Protein 2A35 (pdb70)

InterPro domains:
  IPR014843 Protein Him1/Fmp52 [PF08732] (56-157)
  IPR036291 NAD(P)-binding domain superfamily [SSF51735] (5-198)

Nearest PDB structures (foldseek):
  2a35-assembly1_A  TM=1.005E+00  e=1.849E-43  Pseudomonas aeruginosa PAO1
  2a35-assembly1_B  TM=9.862E-01  e=6.733E-41  Pseudomonas aeruginosa PAO1
  2bka-assembly1_A-2  TM=8.055E-01  e=9.036E-18  Homo sapiens
  2fmu-assembly1_A  TM=8.361E-01  e=1.580E-16  Mus musculus
  3aw9-assembly1_A-2  TM=7.323E-01  e=3.720E-06  Pyrobaculum calidifontis JCM 11548

Radius of gyration: 22.67 Å; Cα contacts (8 Å, |Δi|>4): 893; chains: 2; bounding box: 38×44×65 Å

Structure (mmCIF, N/CA/C/O backbone):
data_2A35
#
_entry.id   2A35
#
_cell.length_a   98.762
_cell.length_b   98.762
_cell.length_c   71.409
_cell.angle_alpha   90.00
_cell.angle_beta   90.00
_cell.angle_gamma   120.00
#
_symmetry.space_group_name_H-M   'P 65'
#
loop_
_entity.id
_entity.type
_entity.pdbx_description
1 polymer 'hypothetical protein PA4017'
2 water water
#
loop_
_atom_site.group_PDB
_atom_site.id
_atom_site.type_symbol
_atom_site.label_atom_id
_atom_site.label_alt_id
_atom_site.label_comp_id
_atom_site.label_asym_id
_atom_site.label_entity_id
_atom_site.label_seq_id
_atom_site.pdbx_PDB_ins_code
_atom_site.Cartn_x
_atom_site.Cartn_y
_atom_site.Cartn_z
_atom_site.occupancy
_atom_site.B_iso_or_equiv
_atom_site.auth_seq_id
_atom_site.auth_comp_id
_atom_site.auth_asym_id
_atom_site.auth_atom_id
_atom_site.pdbx_PDB_model_num
ATOM 1 N N . THR A 1 4 ? 27.273 87.196 11.538 1.00 27.32 4 THR A N 1
ATOM 2 C CA . THR A 1 4 ? 25.855 86.998 11.956 1.00 26.52 4 THR A CA 1
ATOM 3 C C . THR A 1 4 ? 24.867 87.547 10.905 1.00 24.31 4 THR A C 1
ATOM 4 O O . THR A 1 4 ? 25.063 88.640 10.352 1.00 24.81 4 THR A O 1
ATOM 8 N N . PRO A 1 5 ? 23.810 86.772 10.616 1.00 21.65 5 PRO A N 1
ATOM 9 C CA . PRO A 1 5 ? 22.655 87.269 9.875 1.00 19.68 5 PRO A CA 1
ATOM 10 C C . PRO A 1 5 ? 22.046 88.493 10.560 1.00 18.37 5 PRO A C 1
ATOM 11 O O . PRO A 1 5 ? 22.041 88.579 11.787 1.00 18.72 5 PRO A O 1
ATOM 15 N N . LYS A 1 6 ? 21.527 89.422 9.771 1.00 16.47 6 LYS A N 1
ATOM 16 C CA . LYS A 1 6 ? 20.879 90.618 10.323 1.00 15.29 6 LYS A CA 1
ATOM 17 C C . LYS A 1 6 ? 19.400 90.638 9.993 1.00 15.12 6 LYS A C 1
ATOM 18 O O . LYS A 1 6 ? 18.555 90.714 10.888 1.00 15.22 6 LYS A O 1
ATOM 24 N N . ARG A 1 7 ? 19.090 90.573 8.698 1.00 14.17 7 ARG A N 1
ATOM 25 C CA . ARG A 1 7 ? 17.715 90.536 8.246 1.00 14.10 7 ARG A CA 1
ATOM 26 C C . ARG A 1 7 ? 17.459 89.188 7.588 1.00 14.36 7 ARG A C 1
ATOM 27 O O . ARG A 1 7 ? 18.097 88.823 6.596 1.00 14.93 7 ARG A O 1
ATOM 35 N N . VAL A 1 8 ? 16.533 88.448 8.173 1.00 13.33 8 VAL A N 1
ATOM 36 C CA . VAL A 1 8 ? 16.304 87.057 7.824 1.00 13.41 8 VAL A CA 1
ATOM 37 C C . VAL A 1 8 ? 14.930 86.844 7.212 1.00 13.30 8 VAL A C 1
ATOM 38 O O . VAL A 1 8 ? 13.947 87.368 7.711 1.00 14.09 8 VAL A O 1
ATOM 42 N N . LEU A 1 9 ? 14.883 86.058 6.133 1.00 12.66 9 LEU A N 1
ATOM 43 C CA . LEU A 1 9 ? 13.634 85.495 5.619 1.00 13.16 9 LEU A CA 1
ATOM 44 C C . LEU A 1 9 ? 13.523 84.032 6.026 1.00 13.36 9 LEU A C 1
ATOM 45 O O . LEU A 1 9 ? 14.477 83.268 5.816 1.00 13.75 9 LEU A O 1
ATOM 50 N N . LEU A 1 10 ? 12.386 83.650 6.605 1.00 13.39 10 LEU A N 1
ATOM 51 C CA . LEU A 1 10 ? 12.165 82.278 7.032 1.00 12.87 10 LEU A CA 1
ATOM 52 C C . LEU A 1 10 ? 10.914 81.738 6.375 1.00 13.56 10 LEU A C 1
ATOM 53 O O . LEU A 1 10 ? 9.825 82.308 6.555 1.00 13.82 10 LEU A O 1
ATOM 58 N N . ALA A 1 11 ? 11.076 80.660 5.599 1.00 13.16 11 ALA A N 1
ATOM 59 C CA . ALA A 1 11 ? 9.938 79.935 5.024 1.00 13.07 11 ALA A CA 1
ATOM 60 C C . ALA A 1 11 ? 9.748 78.650 5.799 1.00 13.57 11 ALA A C 1
ATOM 61 O O . ALA A 1 11 ? 10.731 77.944 6.049 1.00 13.57 11 ALA A O 1
ATOM 63 N N . GLY A 1 12 ? 8.503 78.328 6.149 1.00 14.17 12 GLY A N 1
ATOM 64 C CA . GLY A 1 12 ? 8.203 77.128 6.938 1.00 14.52 12 GLY A CA 1
ATOM 65 C C . GLY A 1 12 ? 8.188 77.339 8.437 1.00 14.77 12 GLY A C 1
ATOM 66 O O . GLY A 1 12 ? 8.373 76.382 9.194 1.00 14.13 12 GLY A O 1
ATOM 67 N N . ALA A 1 13 ? 7.934 78.572 8.879 1.00 14.84 13 ALA A N 1
ATOM 68 C CA . ALA A 1 13 ? 7.960 78.881 10.310 1.00 15.41 13 ALA A CA 1
ATOM 69 C C . ALA A 1 13 ? 6.976 78.079 11.142 1.00 16.35 13 ALA A C 1
ATOM 70 O O . ALA A 1 13 ? 7.182 77.946 12.346 1.00 17.60 13 ALA A O 1
ATOM 72 N N . THR A 1 14 ? 5.904 77.564 10.530 1.00 16.83 14 THR A N 1
ATOM 73 C CA . THR A 1 14 ? 4.891 76.839 11.319 1.00 17.59 14 THR A CA 1
ATOM 74 C C . THR A 1 14 ? 5.156 75.347 11.432 1.00 16.74 14 THR A C 1
ATOM 75 O O . THR A 1 14 ? 4.447 74.652 12.163 1.00 17.95 14 THR A O 1
ATOM 79 N N . GLY A 1 15 ? 6.166 74.846 10.718 1.00 15.53 15 GLY A N 1
ATOM 80 C CA . GLY A 1 15 ? 6.621 73.459 10.923 1.00 14.95 15 GLY A CA 1
ATOM 81 C C . GLY A 1 15 ? 7.427 73.413 12.212 1.00 14.63 15 GLY A C 1
ATOM 82 O O . GLY A 1 15 ? 7.855 74.454 12.724 1.00 14.99 15 GLY A O 1
ATOM 83 N N . LEU A 1 16 ? 7.653 72.220 12.750 1.00 14.17 16 LEU A N 1
ATOM 84 C CA . LEU A 1 16 ? 8.313 72.121 14.046 1.00 14.27 16 LEU A CA 1
ATOM 85 C C . LEU A 1 16 ? 9.739 72.682 14.028 1.00 13.82 16 LEU A C 1
ATOM 86 O O . LEU A 1 16 ? 10.111 73.460 14.911 1.00 13.99 16 LEU A O 1
ATOM 91 N N . THR A 1 17 ? 10.527 72.312 13.021 1.00 13.12 17 THR A N 1
ATOM 92 C CA . THR A 1 17 ? 11.875 72.887 12.882 1.00 12.34 17 THR A CA 1
ATOM 93 C C . THR A 1 17 ? 11.803 74.407 12.752 1.00 13.00 17 THR A C 1
ATOM 94 O O . THR A 1 17 ? 12.594 75.135 13.380 1.00 13.22 17 THR A O 1
ATOM 98 N N . GLY A 1 18 ? 10.873 74.879 11.914 1.00 12.90 18 GLY A N 1
ATOM 99 C CA . GLY A 1 18 ? 10.661 76.314 11.728 1.00 12.99 18 GLY A CA 1
ATOM 100 C C . GLY A 1 18 ? 10.334 77.056 13.008 1.00 13.24 18 GLY A C 1
ATOM 101 O O . GLY A 1 18 ? 10.803 78.179 13.199 1.00 13.64 18 GLY A O 1
ATOM 102 N N . GLU A 1 19 ? 9.505 76.448 13.859 1.00 13.16 19 GLU A N 1
ATOM 103 C CA . GLU A 1 19 ? 9.102 77.081 15.116 1.00 14.09 19 GLU A CA 1
ATOM 104 C C . GLU A 1 19 ? 10.308 77.204 16.042 1.00 13.39 19 GLU A C 1
ATOM 105 O O . GLU A 1 19 ? 10.553 78.266 16.615 1.00 14.25 19 GLU A O 1
ATOM 111 N N . HIS A 1 20 ? 11.086 76.130 16.179 1.00 13.19 20 HIS A N 1
ATOM 112 C CA . HIS A 1 20 ? 12.312 76.212 16.976 1.00 12.57 20 HIS A CA 1
ATOM 113 C C . HIS A 1 20 ? 13.271 77.259 16.412 1.00 13.11 20 HIS A C 1
ATOM 114 O O . HIS A 1 20 ? 13.859 78.031 17.159 1.00 13.53 20 HIS A O 1
ATOM 121 N N . LEU A 1 21 ? 13.440 77.270 15.089 1.00 12.32 21 LEU A N 1
ATOM 122 C CA . LEU A 1 21 ? 14.382 78.195 14.467 1.00 12.91 21 LEU A CA 1
ATOM 123 C C . LEU A 1 21 ? 13.925 79.638 14.675 1.00 13.28 21 LEU A C 1
ATOM 124 O O . LEU A 1 21 ? 14.732 80.508 15.016 1.00 13.50 21 LEU A O 1
ATOM 129 N N . LEU A 1 22 ? 12.633 79.902 14.470 1.00 13.43 22 LEU A N 1
ATOM 130 C CA . LEU A 1 22 ? 12.131 81.267 14.647 1.00 14.05 22 LEU A CA 1
ATOM 131 C C . LEU A 1 22 ? 12.345 81.762 16.080 1.00 14.15 22 LEU A C 1
ATOM 132 O O . LEU A 1 22 ? 12.780 82.909 16.301 1.00 14.93 22 LEU A O 1
ATOM 137 N N . ASP A 1 23 ? 12.058 80.906 17.055 1.00 14.68 23 ASP A N 1
ATOM 138 C CA . ASP A 1 23 ? 12.231 81.313 18.452 1.00 15.68 23 ASP A CA 1
ATOM 139 C C . ASP A 1 23 ? 13.713 81.605 18.758 1.00 16.30 23 ASP A C 1
ATOM 140 O O . ASP A 1 23 ? 14.033 82.562 19.491 1.00 16.75 23 ASP A O 1
ATOM 145 N N . ARG A 1 24 ? 14.612 80.811 18.174 1.00 16.20 24 ARG A N 1
ATOM 146 C CA . ARG A 1 24 ? 16.057 81.057 18.286 1.00 17.26 24 ARG A CA 1
ATOM 147 C C . ARG A 1 24 ? 16.465 82.383 17.626 1.00 17.09 24 ARG A C 1
ATOM 148 O O . ARG A 1 24 ? 17.144 83.194 18.246 1.00 17.25 24 ARG A O 1
ATOM 156 N N . ILE A 1 25 ? 16.056 82.578 16.377 1.00 16.09 25 ILE A N 1
ATOM 157 C CA . ILE A 1 25 ? 16.340 83.814 15.630 1.00 16.91 25 ILE A CA 1
ATOM 158 C C . ILE A 1 25 ? 15.937 85.028 16.474 1.00 16.69 25 ILE A C 1
ATOM 159 O O . ILE A 1 25 ? 16.743 85.960 16.657 1.00 16.57 25 ILE A O 1
ATOM 164 N N . LEU A 1 26 ? 14.717 85.013 17.011 1.00 16.98 26 LEU A N 1
ATOM 165 C CA . LEU A 1 26 ? 14.204 86.162 17.776 1.00 16.98 26 LEU A CA 1
ATOM 166 C C . LEU A 1 26 ? 14.943 86.410 19.088 1.00 17.34 26 LEU A C 1
ATOM 167 O O . LEU A 1 26 ? 14.873 87.502 19.642 1.00 18.28 26 LEU A O 1
ATOM 172 N N . SER A 1 27 ? 15.657 85.403 19.576 1.00 17.00 27 SER A N 1
ATOM 173 C CA . SER A 1 27 ? 16.407 85.543 20.825 1.00 17.35 27 SER A CA 1
ATOM 174 C C . SER A 1 27 ? 17.796 86.155 20.614 1.00 16.86 27 SER A C 1
ATOM 175 O O . SER A 1 27 ? 18.455 86.553 21.576 1.00 17.43 27 SER A O 1
ATOM 178 N N . GLU A 1 28 ? 18.252 86.214 19.365 1.00 15.95 28 GLU A N 1
ATOM 179 C CA . GLU A 1 28 ? 19.607 86.676 19.082 1.00 15.93 28 GLU A CA 1
ATOM 180 C C . GLU A 1 28 ? 19.715 88.192 19.177 1.00 16.45 28 GLU A C 1
ATOM 181 O O . GLU A 1 28 ? 19.004 88.886 18.469 1.00 15.94 28 GLU A O 1
ATOM 187 N N . PRO A 1 29 ? 20.570 88.701 20.086 1.00 16.82 29 PRO A N 1
ATOM 188 C CA . PRO A 1 29 ? 20.607 90.166 20.249 1.00 16.82 29 PRO A CA 1
ATOM 189 C C . PRO A 1 29 ? 20.995 90.960 19.001 1.00 17.29 29 PRO A C 1
ATOM 190 O O . PRO A 1 29 ? 20.592 92.116 18.892 1.00 17.19 29 PRO A O 1
ATOM 194 N N . THR A 1 30 ? 21.738 90.353 18.081 1.00 16.38 30 THR A N 1
ATOM 195 C CA . THR A 1 30 ? 22.187 91.050 16.854 1.00 17.02 30 THR A CA 1
ATOM 196 C C . THR A 1 30 ? 21.180 90.970 15.706 1.00 15.95 30 THR A C 1
ATOM 197 O O . THR A 1 30 ? 21.393 91.587 14.652 1.00 15.37 30 THR A O 1
ATOM 201 N N . LEU A 1 31 ? 20.101 90.204 15.878 1.00 15.76 31 LEU A N 1
ATOM 202 C CA . LEU A 1 31 ? 19.094 90.086 14.816 1.00 16.05 31 LEU A CA 1
ATOM 203 C C . LEU A 1 31 ? 18.409 91.438 14.600 1.00 15.28 31 LEU A C 1
ATOM 204 O O . LEU A 1 31 ? 17.947 92.064 15.546 1.00 15.28 31 LEU A O 1
ATOM 209 N N . ALA A 1 32 ? 18.351 91.876 13.348 1.00 14.23 32 ALA A N 1
ATOM 210 C CA . ALA A 1 32 ? 17.724 93.161 13.014 1.00 14.17 32 ALA A CA 1
ATOM 211 C C . ALA A 1 32 ? 16.246 93.015 12.672 1.00 14.16 32 ALA A C 1
ATOM 212 O O . ALA A 1 32 ? 15.433 93.860 13.043 1.00 14.92 32 ALA A O 1
ATOM 214 N N . LYS A 1 33 ? 15.903 91.981 11.908 1.00 14.01 33 LYS A N 1
ATOM 215 C CA . LYS A 1 33 ? 14.534 91.783 11.428 1.00 14.62 33 LYS A CA 1
ATOM 216 C C . LYS A 1 33 ? 14.386 90.353 10.930 1.00 14.08 33 LYS A C 1
ATOM 217 O O . LYS A 1 33 ? 15.336 89.784 10.391 1.00 14.21 33 LYS A O 1
ATOM 223 N N . VAL A 1 34 ? 13.216 89.764 11.149 1.00 14.37 34 VAL A N 1
ATOM 224 C CA . VAL A 1 34 ? 12.857 88.483 10.512 1.00 14.40 34 VAL A CA 1
ATOM 225 C C . VAL A 1 34 ? 11.510 88.633 9.823 1.00 15.16 34 VAL A C 1
ATOM 226 O O . VAL A 1 34 ? 10.559 89.161 10.408 1.00 16.29 34 VAL A O 1
ATOM 230 N N . ILE A 1 35 ? 11.453 88.203 8.567 1.00 14.88 35 ILE A N 1
ATOM 231 C CA . ILE A 1 35 ? 10.205 88.147 7.836 1.00 15.97 35 ILE A CA 1
ATOM 232 C C . ILE A 1 35 ? 9.813 86.685 7.755 1.00 16.11 35 ILE A C 1
ATOM 233 O O . ILE A 1 35 ? 10.600 85.857 7.261 1.00 15.91 35 ILE A O 1
ATOM 238 N N . ALA A 1 36 ? 8.632 86.353 8.265 1.00 16.16 36 ALA A N 1
ATOM 239 C CA . ALA A 1 36 ? 8.192 84.963 8.297 1.00 16.53 36 ALA A CA 1
ATOM 240 C C . ALA A 1 36 ? 6.774 84.863 7.743 1.00 17.57 36 ALA A C 1
ATOM 241 O O . ALA A 1 36 ? 5.806 84.881 8.508 1.00 18.28 36 ALA A O 1
ATOM 243 N N . PRO A 1 37 ? 6.659 84.759 6.415 1.00 18.34 37 PRO A N 1
ATOM 244 C CA . PRO A 1 37 ? 5.344 84.564 5.806 1.00 19.66 37 PRO A CA 1
ATOM 245 C C . PRO A 1 37 ? 4.856 83.164 6.148 1.00 21.22 37 PRO A C 1
ATOM 246 O O . PRO A 1 37 ? 5.622 82.206 5.996 1.00 22.15 37 PRO A O 1
ATOM 250 N N . ALA A 1 38 ? 3.615 83.048 6.621 1.00 22.72 38 ALA A N 1
ATOM 251 C CA . ALA A 1 38 ? 3.103 81.766 7.128 1.00 24.61 38 ALA A CA 1
ATOM 252 C C . ALA A 1 38 ? 1.585 81.653 6.971 1.00 26.25 38 ALA A C 1
ATOM 253 O O . ALA A 1 38 ? 0.919 82.653 6.732 1.00 26.51 38 ALA A O 1
ATOM 255 N N . ARG A 1 39 ? 1.044 80.438 7.116 1.00 28.05 39 ARG A N 1
ATOM 256 C CA . ARG A 1 39 ? -0.412 80.229 7.014 1.00 29.52 39 ARG A CA 1
ATOM 257 C C . ARG A 1 39 ? -1.163 80.561 8.304 1.00 30.18 39 ARG A C 1
ATOM 258 O O . ARG A 1 39 ? -2.402 80.559 8.333 1.00 30.91 39 ARG A O 1
ATOM 266 N N . LYS A 1 40 ? -0.411 80.838 9.365 1.00 30.58 40 LYS A N 1
ATOM 267 C CA . LYS A 1 40 ? -0.988 81.161 10.659 1.00 30.87 40 LYS A CA 1
ATOM 268 C C . LYS A 1 40 ? -0.279 82.347 11.284 1.00 30.61 40 LYS A C 1
ATOM 269 O O . LYS A 1 40 ? 0.891 82.589 10.990 1.00 30.80 40 LYS A O 1
ATOM 275 N N . ALA A 1 41 ? -0.994 83.076 12.140 1.00 30.26 41 ALA A N 1
ATOM 276 C CA . ALA A 1 41 ? -0.396 84.133 12.949 1.00 29.90 41 ALA A CA 1
ATOM 277 C C . ALA A 1 41 ? 0.608 83.540 13.922 1.00 29.78 41 ALA A C 1
ATOM 278 O O . ALA A 1 41 ? 0.337 82.533 14.582 1.00 29.90 41 ALA A O 1
ATOM 280 N N . LEU A 1 42 ? 1.779 84.162 13.966 1.00 28.84 42 LEU A N 1
ATOM 281 C CA . LEU A 1 42 ? 2.781 83.890 14.971 1.00 28.44 42 LEU A CA 1
ATOM 282 C C . LEU A 1 42 ? 2.660 84.992 16.021 1.00 27.91 42 LEU A C 1
ATOM 283 O O . LEU A 1 42 ? 2.118 86.063 15.731 1.00 28.14 42 LEU A O 1
ATOM 288 N N . ALA A 1 43 ? 3.146 84.728 17.231 1.00 27.84 43 ALA A N 1
ATOM 289 C CA . ALA A 1 43 ? 3.158 85.729 18.293 1.00 27.62 43 ALA A CA 1
ATOM 290 C C . ALA A 1 43 ? 3.908 86.970 17.824 1.00 27.35 43 ALA A C 1
ATOM 291 O O . ALA A 1 43 ? 4.898 86.875 17.090 1.00 27.42 43 ALA A O 1
ATOM 293 N N . GLU A 1 44 ? 3.422 88.131 18.237 1.00 26.91 44 GLU A N 1
ATOM 294 C CA . GLU A 1 44 ? 4.000 89.401 17.808 1.00 26.15 44 GLU A CA 1
ATOM 295 C C . GLU A 1 44 ? 5.356 89.649 18.463 1.00 24.42 44 GLU A C 1
ATOM 296 O O . GLU A 1 44 ? 5.602 89.240 19.594 1.00 24.42 44 GLU A O 1
ATOM 302 N N . HIS A 1 45 ? 6.238 90.317 17.728 1.00 21.70 45 HIS A N 1
ATOM 303 C CA . HIS A 1 45 ? 7.543 90.701 18.238 1.00 20.29 45 HIS A CA 1
ATOM 304 C C . HIS A 1 45 ? 7.933 91.918 17.418 1.00 18.83 45 HIS A C 1
ATOM 305 O O . HIS A 1 45 ? 7.687 91.929 16.210 1.00 18.07 45 HIS A O 1
ATOM 312 N N . PRO A 1 46 ? 8.526 92.947 18.063 1.00 18.64 46 PRO A N 1
ATOM 313 C CA . PRO A 1 46 ? 8.883 94.159 17.322 1.00 18.23 46 PRO A CA 1
ATOM 314 C C . PRO A 1 46 ? 9.769 93.925 16.092 1.00 18.23 46 PRO A C 1
ATOM 315 O O . PRO A 1 46 ? 9.717 94.718 15.141 1.00 17.69 46 PRO A O 1
ATOM 319 N N . ARG A 1 47 ? 10.560 92.848 16.104 1.00 17.89 47 ARG A N 1
ATOM 320 C CA . ARG A 1 47 ? 11.483 92.581 14.989 1.00 19.61 47 ARG A CA 1
ATOM 321 C C . ARG A 1 47 ? 10.913 91.591 13.977 1.00 18.40 47 ARG A C 1
ATOM 322 O O . ARG A 1 47 ? 11.574 91.256 12.992 1.00 18.84 47 ARG A O 1
ATOM 330 N N . LEU A 1 48 ? 9.674 91.153 14.194 1.00 17.28 48 LEU A N 1
ATOM 331 C CA . LEU A 1 48 ? 9.035 90.156 13.340 1.00 17.37 48 LEU A CA 1
ATOM 332 C C . LEU A 1 48 ? 7.981 90.745 12.416 1.00 17.08 48 LEU A C 1
ATOM 333 O O . LEU A 1 48 ? 7.040 91.415 12.872 1.00 17.33 48 LEU A O 1
ATOM 338 N N . ASP A 1 49 ? 8.151 90.503 11.117 1.00 16.84 49 ASP A N 1
ATOM 339 C CA . ASP A 1 49 ? 7.140 90.813 10.107 1.00 17.80 49 ASP A CA 1
ATOM 340 C C . ASP A 1 49 ? 6.538 89.483 9.671 1.00 18.30 49 ASP A C 1
ATOM 341 O O . ASP A 1 49 ? 7.226 88.632 9.097 1.00 17.36 49 ASP A O 1
ATOM 346 N N . ASN A 1 50 ? 5.253 89.299 9.958 1.00 19.11 50 ASN A N 1
ATOM 347 C CA . ASN A 1 50 ? 4.595 88.008 9.783 1.00 19.60 50 ASN A CA 1
ATOM 348 C C . ASN A 1 50 ? 3.293 88.117 8.987 1.00 20.37 50 ASN A C 1
ATOM 349 O O . ASN A 1 50 ? 2.195 88.039 9.554 1.00 21.22 50 ASN A O 1
ATOM 354 N N . PRO A 1 51 ? 3.416 88.284 7.665 1.00 20.83 51 PRO A N 1
ATOM 355 C CA . PRO A 1 51 ? 2.211 88.266 6.834 1.00 21.51 51 PRO A CA 1
ATOM 356 C C . PRO A 1 51 ? 1.583 86.872 6.849 1.00 22.30 51 PRO A C 1
ATOM 357 O O . PRO A 1 51 ? 2.301 85.870 6.811 1.00 22.07 51 PRO A O 1
ATOM 361 N N . VAL A 1 52 ? 0.253 86.814 6.924 1.00 23.05 52 VAL A N 1
ATOM 362 C CA . VAL A 1 52 ? -0.456 85.541 7.053 1.00 24.05 52 VAL A CA 1
ATOM 363 C C . VAL A 1 52 ? -1.287 85.237 5.811 1.00 25.02 52 VAL A C 1
ATOM 364 O O . VAL A 1 52 ? -2.148 86.028 5.418 1.00 24.71 52 VAL A O 1
ATOM 368 N N . GLY A 1 53 ? -1.015 84.080 5.216 1.00 25.63 53 GLY A N 1
ATOM 369 C CA . GLY A 1 53 ? -1.695 83.615 4.008 1.00 27.01 53 GLY A CA 1
ATOM 370 C C . GLY A 1 53 ? -0.828 82.615 3.262 1.00 27.92 53 GLY A C 1
ATOM 371 O O . GLY A 1 53 ? 0.237 82.230 3.751 1.00 28.10 53 GLY A O 1
ATOM 372 N N . PRO A 1 54 ? -1.276 82.170 2.075 1.00 28.39 54 PRO A N 1
ATOM 373 C CA . PRO A 1 54 ? -0.500 81.214 1.282 1.00 28.36 54 PRO A CA 1
ATOM 374 C C . PRO A 1 54 ? 0.825 81.803 0.808 1.00 28.11 54 PRO A C 1
ATOM 375 O O . PRO A 1 54 ? 0.857 82.913 0.273 1.00 28.44 54 PRO A O 1
ATOM 379 N N . LEU A 1 55 ? 1.906 81.048 1.008 1.00 27.24 55 LEU A N 1
ATOM 380 C CA . LEU A 1 55 ? 3.267 81.499 0.721 1.00 26.41 55 LEU A CA 1
ATOM 381 C C . LEU A 1 55 ? 3.493 82.003 -0.710 1.00 26.41 55 LEU A C 1
ATOM 382 O O . LEU A 1 55 ? 4.097 83.058 -0.902 1.00 26.10 55 LEU A O 1
ATOM 387 N N . ALA A 1 56 ? 3.021 81.253 -1.706 1.00 26.73 56 ALA A N 1
ATOM 388 C CA . ALA A 1 56 ? 3.227 81.623 -3.109 1.00 26.86 56 ALA A CA 1
ATOM 389 C C . ALA A 1 56 ? 2.691 83.023 -3.437 1.00 26.85 56 ALA A C 1
ATOM 390 O O . ALA A 1 56 ? 3.339 83.777 -4.156 1.00 27.63 56 ALA A O 1
ATOM 392 N N . GLU A 1 57 ? 1.523 83.352 -2.891 1.00 26.84 57 GLU A N 1
ATOM 393 C CA . GLU A 1 57 ? 0.890 84.662 -3.098 1.00 27.14 57 GLU A CA 1
ATOM 394 C C . GLU A 1 57 ? 1.508 85.761 -2.223 1.00 26.29 57 GLU A C 1
ATOM 395 O O . GLU A 1 57 ? 1.481 86.944 -2.585 1.00 26.53 57 GLU A O 1
ATOM 401 N N . LEU A 1 58 ? 2.060 85.374 -1.074 1.00 25.01 58 LEU A N 1
ATOM 402 C CA . LEU A 1 58 ? 2.716 86.332 -0.181 1.00 23.96 58 LEU A CA 1
ATOM 403 C C . LEU A 1 58 ? 4.078 86.796 -0.695 1.00 23.10 58 LEU A C 1
ATOM 404 O O . LEU A 1 58 ? 4.459 87.951 -0.469 1.00 22.32 58 LEU A O 1
ATOM 409 N N . LEU A 1 59 ? 4.823 85.919 -1.372 1.00 22.36 59 LEU A N 1
ATOM 410 C CA . LEU A 1 59 ? 6.221 86.229 -1.725 1.00 21.94 59 LEU A CA 1
ATOM 411 C C . LEU A 1 59 ? 6.396 87.552 -2.488 1.00 22.67 59 LEU A C 1
ATOM 412 O O . LEU A 1 59 ? 7.274 88.340 -2.133 1.00 21.98 59 LEU A O 1
ATOM 417 N N . PRO A 1 60 ? 5.566 87.796 -3.531 1.00 22.84 60 PRO A N 1
ATOM 418 C CA . PRO A 1 60 ? 5.618 89.084 -4.220 1.00 23.40 60 PRO A CA 1
ATOM 419 C C . PRO A 1 60 ? 5.303 90.289 -3.335 1.00 23.12 60 PRO A C 1
ATOM 420 O O . PRO A 1 60 ? 5.799 91.368 -3.603 1.00 23.38 60 PRO A O 1
ATOM 424 N N . GLN A 1 61 ? 4.478 90.106 -2.304 1.00 23.65 61 GLN A N 1
ATOM 425 C CA . GLN A 1 61 ? 4.067 91.212 -1.425 1.00 23.87 61 GLN A CA 1
ATOM 426 C C . GLN A 1 61 ? 5.134 91.637 -0.410 1.00 23.39 61 GLN A C 1
ATOM 427 O O . GLN A 1 61 ? 4.959 92.651 0.277 1.00 24.31 61 GLN A O 1
ATOM 433 N N . LEU A 1 62 ? 6.220 90.871 -0.291 1.00 22.02 62 LEU A N 1
ATOM 434 C CA . LEU A 1 62 ? 7.203 91.156 0.750 1.00 20.83 62 LEU A CA 1
ATOM 435 C C . LEU A 1 62 ? 8.041 92.406 0.506 1.00 20.40 62 LEU A C 1
ATOM 436 O O . LEU A 1 62 ? 8.798 92.496 -0.461 1.00 20.59 62 LEU A O 1
ATOM 441 N N . ASP A 1 63 ? 7.919 93.365 1.418 1.00 19.75 63 ASP A N 1
ATOM 442 C CA . ASP A 1 63 ? 8.779 94.534 1.389 1.00 18.91 63 ASP A CA 1
ATOM 443 C C . ASP A 1 63 ? 9.972 94.265 2.300 1.00 18.53 63 ASP A C 1
ATOM 444 O O . ASP A 1 63 ? 9.995 93.270 3.028 1.00 19.63 63 ASP A O 1
ATOM 449 N N . GLY A 1 64 ? 10.972 95.132 2.239 1.00 17.29 64 GLY A N 1
ATOM 450 C CA . GLY A 1 64 ? 12.147 94.990 3.069 1.00 16.83 64 GLY A CA 1
ATOM 451 C C . GLY A 1 64 ? 13.326 94.341 2.380 1.00 15.89 64 GLY A C 1
ATOM 452 O O . GLY A 1 64 ? 13.224 93.825 1.253 1.00 15.65 64 GLY A O 1
ATOM 453 N N . SER A 1 65 ? 14.446 94.372 3.096 1.00 15.09 65 SER A N 1
ATOM 454 C CA . SER A 1 65 ? 15.708 93.805 2.661 1.00 14.87 65 SER A CA 1
ATOM 455 C C . SER A 1 65 ? 15.980 92.547 3.465 1.00 15.47 65 SER A C 1
ATOM 456 O O . SER A 1 65 ? 15.529 92.422 4.605 1.00 15.97 65 SER A O 1
ATOM 459 N N . ILE A 1 66 ? 16.747 91.632 2.880 1.00 15.28 66 ILE A N 1
ATOM 460 C CA . ILE A 1 66 ? 17.140 90.360 3.497 1.00 15.95 66 ILE A CA 1
ATOM 461 C C . ILE A 1 66 ? 18.610 90.131 3.196 1.00 15.23 66 ILE A C 1
ATOM 462 O O . ILE A 1 66 ? 19.043 90.398 2.069 1.00 15.90 66 ILE A O 1
ATOM 467 N N . ASP A 1 67 ? 19.374 89.618 4.162 1.00 14.66 67 ASP A N 1
ATOM 468 C CA . ASP A 1 67 ? 20.713 89.108 3.848 1.00 14.45 67 ASP A CA 1
ATOM 469 C C . ASP A 1 67 ? 20.757 87.586 3.876 1.00 14.41 67 ASP A C 1
ATOM 470 O O . ASP A 1 67 ? 21.568 86.986 3.170 1.00 14.12 67 ASP A O 1
ATOM 475 N N . THR A 1 68 ? 19.906 86.973 4.700 1.00 13.84 68 THR A N 1
ATOM 476 C CA . THR A 1 68 ? 19.990 85.535 4.935 1.00 13.51 68 THR A CA 1
ATOM 477 C C . THR A 1 68 ? 18.598 84.932 4.860 1.00 13.81 68 THR A C 1
ATOM 478 O O . THR A 1 68 ? 17.675 85.475 5.449 1.00 14.81 68 THR A O 1
ATOM 482 N N . ALA A 1 69 ? 18.447 83.803 4.162 1.00 12.51 69 ALA A N 1
ATOM 483 C CA . ALA A 1 69 ? 17.147 83.138 4.060 1.00 12.44 69 ALA A CA 1
ATOM 484 C C . ALA A 1 69 ? 17.257 81.691 4.478 1.00 12.75 69 ALA A C 1
ATOM 485 O O . ALA A 1 69 ? 18.285 81.056 4.226 1.00 12.42 69 ALA A O 1
ATOM 487 N N . PHE A 1 70 ? 16.188 81.179 5.100 1.00 12.38 70 PHE A N 1
ATOM 488 C CA . PHE A 1 70 ? 16.101 79.773 5.528 1.00 12.07 70 PHE A CA 1
ATOM 489 C C . PHE A 1 70 ? 14.855 79.174 4.950 1.00 12.59 70 PHE A C 1
ATOM 490 O O . PHE A 1 70 ? 13.789 79.811 5.007 1.00 12.91 70 PHE A O 1
ATOM 498 N N . CYS A 1 71 ? 14.967 77.958 4.421 1.00 13.14 71 CYS A N 1
ATOM 4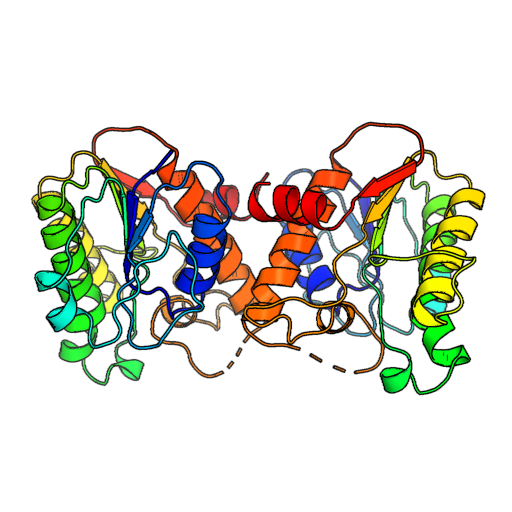99 C CA . CYS A 1 71 ? 13.793 77.217 3.949 1.00 13.06 71 CYS A CA 1
ATOM 500 C C . CYS A 1 71 ? 13.662 75.907 4.693 1.00 13.61 71 CYS A C 1
ATOM 501 O O . CYS A 1 71 ? 14.508 75.010 4.529 1.00 13.67 71 CYS A O 1
ATOM 504 N N . CYS A 1 72 ? 12.593 75.799 5.480 1.00 13.51 72 CYS A N 1
ATOM 505 C CA . CYS A 1 72 ? 12.307 74.608 6.304 1.00 14.47 72 CYS A CA 1
ATOM 506 C C . CYS A 1 72 ? 11.054 73.868 5.820 1.00 15.03 72 CYS A C 1
ATOM 507 O O . CYS A 1 72 ? 10.351 73.248 6.613 1.00 17.21 72 CYS A O 1
ATOM 510 N N . LEU A 1 73 ? 10.772 73.948 4.524 1.00 15.29 73 LEU A N 1
ATOM 511 C CA . LEU A 1 73 ? 9.621 73.282 3.905 1.00 15.39 73 LEU A CA 1
ATOM 512 C C . LEU A 1 73 ? 9.940 71.843 3.537 1.00 15.79 73 LEU A C 1
ATOM 513 O O . LEU A 1 73 ? 11.075 71.517 3.195 1.00 18.00 73 LEU A O 1
ATOM 518 N N . GLY A 1 74 ? 8.935 70.975 3.582 1.00 15.70 74 GLY A N 1
ATOM 519 C CA . GLY A 1 74 ? 9.096 69.617 3.099 1.00 15.80 74 GLY A CA 1
ATOM 520 C C . GLY A 1 74 ? 7.853 68.834 3.442 1.00 16.04 74 GLY A C 1
ATOM 521 O O . GLY A 1 74 ? 7.362 68.904 4.562 1.00 16.91 74 GLY A O 1
ATOM 522 N N . THR A 1 75 ? 7.358 68.061 2.484 1.00 15.90 75 THR A N 1
ATOM 523 C CA . THR A 1 75 ? 6.188 67.208 2.704 1.00 16.65 75 THR A CA 1
ATOM 524 C C . THR A 1 75 ? 6.487 65.785 2.207 1.00 16.95 7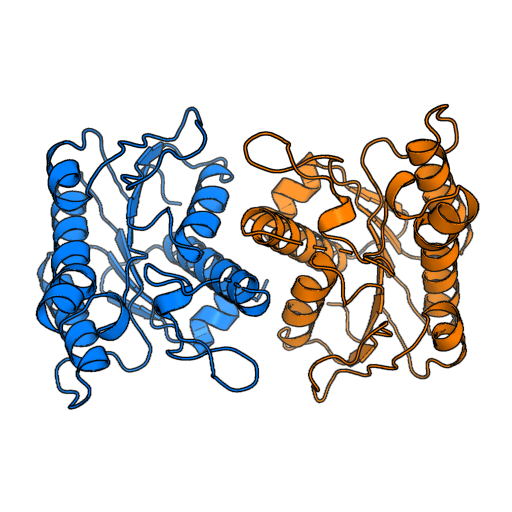5 THR A C 1
ATOM 525 O O . THR A 1 75 ? 7.640 65.394 2.050 1.00 16.83 75 THR A O 1
ATOM 529 N N . THR A 1 76 ? 5.440 64.993 2.002 1.00 17.87 76 THR A N 1
ATOM 530 C CA . THR A 1 76 ? 5.591 63.651 1.432 1.00 18.92 76 THR A CA 1
ATOM 531 C C . THR A 1 76 ? 4.499 63.471 0.380 1.00 19.85 76 THR A C 1
ATOM 532 O O . THR A 1 76 ? 3.515 64.223 0.368 1.00 19.97 76 THR A O 1
ATOM 536 N N . ILE A 1 77 ? 4.646 62.464 -0.482 1.00 21.42 77 ILE A N 1
ATOM 537 C CA . ILE A 1 77 ? 3.612 62.195 -1.489 1.00 23.20 77 ILE A CA 1
ATOM 538 C C . ILE A 1 77 ? 2.286 61.873 -0.815 1.00 24.17 77 ILE A C 1
ATOM 539 O O . ILE A 1 77 ? 1.244 62.373 -1.228 1.00 24.55 77 ILE A O 1
ATOM 544 N N . LYS A 1 78 ? 2.335 61.048 0.231 1.00 25.26 78 LYS A N 1
ATOM 545 C CA . LYS A 1 78 ? 1.129 60.669 0.970 1.00 26.33 78 LYS A CA 1
ATOM 546 C C . LYS A 1 78 ? 0.401 61.864 1.589 1.00 26.99 78 LYS A C 1
ATOM 547 O O . LYS A 1 78 ? -0.819 61.977 1.461 1.00 27.73 78 LYS A O 1
ATOM 553 N N . GLU A 1 79 ? 1.135 62.768 2.239 1.00 27.13 79 GLU A N 1
ATOM 554 C CA . GLU A 1 79 ? 0.497 63.930 2.869 1.00 27.96 79 GLU A CA 1
ATOM 555 C C . GLU A 1 79 ? 0.054 64.980 1.861 1.00 27.82 79 GLU A C 1
ATOM 556 O O . GLU A 1 79 ? -0.878 65.740 2.131 1.00 28.70 79 GLU A O 1
ATOM 562 N N . ALA A 1 80 ? 0.731 65.034 0.716 1.00 27.42 80 ALA A N 1
ATOM 563 C CA . ALA A 1 80 ? 0.410 66.016 -0.323 1.00 27.29 80 ALA A CA 1
ATOM 564 C C . ALA A 1 80 ? -0.700 65.521 -1.242 1.00 26.90 80 ALA A C 1
ATOM 565 O O . ALA A 1 80 ? -1.470 66.318 -1.771 1.00 27.66 80 ALA A O 1
ATOM 567 N N . GLY A 1 81 ? -0.765 64.208 -1.438 1.00 26.67 81 GLY A N 1
ATOM 568 C CA . GLY A 1 81 ? -1.846 63.580 -2.201 1.00 25.95 81 GLY A CA 1
ATOM 569 C C . GLY A 1 81 ? -1.499 63.184 -3.624 1.00 25.52 81 GLY A C 1
ATOM 570 O O . GLY A 1 81 ? -2.256 62.453 -4.274 1.00 26.17 81 GLY A O 1
ATOM 571 N N . SER A 1 82 ? -0.366 63.681 -4.118 1.00 24.01 82 SER A N 1
ATOM 572 C CA . SER A 1 82 ? 0.104 63.373 -5.462 1.00 22.60 82 SER A CA 1
ATOM 573 C C . SER A 1 82 ? 1.568 63.759 -5.612 1.00 22.65 82 SER A C 1
ATOM 574 O O . SER A 1 82 ? 2.082 64.575 -4.847 1.00 21.72 82 SER A O 1
ATOM 577 N N . GLU A 1 83 ? 2.224 63.184 -6.612 1.00 22.64 83 GLU A N 1
ATOM 578 C CA . GLU A 1 83 ? 3.587 63.579 -6.938 1.00 23.09 83 GLU A CA 1
ATOM 579 C C . GLU A 1 83 ? 3.643 65.057 -7.320 1.00 22.67 83 GLU A C 1
ATOM 580 O O . GLU A 1 83 ? 4.590 65.763 -6.953 1.00 22.35 83 GLU A O 1
ATOM 586 N N . GLU A 1 84 ? 2.611 65.541 -8.011 1.00 21.94 84 GLU A N 1
ATOM 587 C CA . GLU A 1 84 ? 2.547 66.943 -8.425 1.00 21.68 84 GLU A CA 1
ATOM 588 C C . GLU A 1 84 ? 2.420 67.917 -7.241 1.00 20.78 84 GLU A C 1
ATOM 589 O O . GLU A 1 84 ? 3.078 68.973 -7.201 1.00 20.41 84 GLU A O 1
ATOM 595 N N . ALA A 1 85 ? 1.580 67.568 -6.272 1.00 20.04 85 ALA A N 1
ATOM 596 C CA . ALA A 1 85 ? 1.423 68.367 -5.057 1.00 19.41 85 ALA A CA 1
ATOM 597 C C . ALA A 1 85 ? 2.686 68.333 -4.188 1.00 19.32 85 ALA A C 1
ATOM 598 O O . ALA A 1 85 ? 3.049 69.322 -3.557 1.00 19.49 85 ALA A O 1
ATOM 600 N N . PHE A 1 86 ? 3.340 67.184 -4.152 1.00 18.58 86 PHE A N 1
ATOM 601 C CA . PHE A 1 86 ? 4.625 67.080 -3.475 1.00 18.03 86 PHE A CA 1
ATOM 602 C C . PHE A 1 86 ? 5.676 67.967 -4.141 1.00 18.25 86 PHE A C 1
ATOM 603 O O . PHE A 1 86 ? 6.397 68.689 -3.451 1.00 17.72 86 PHE A O 1
ATOM 611 N N . ARG A 1 87 ? 5.776 67.919 -5.468 1.00 18.22 87 ARG A N 1
ATOM 612 C CA . ARG A 1 87 ? 6.758 68.759 -6.166 1.00 19.31 87 ARG A CA 1
ATOM 613 C C . ARG A 1 87 ? 6.515 70.231 -5.908 1.00 19.63 87 ARG A C 1
ATOM 614 O O . ARG A 1 87 ? 7.463 71.002 -5.808 1.00 18.98 87 ARG A O 1
ATOM 622 N N . ALA A 1 88 ? 5.249 70.627 -5.816 1.00 20.18 88 ALA A N 1
ATOM 623 C CA . ALA A 1 88 ? 4.920 72.029 -5.552 1.00 20.85 88 ALA A CA 1
ATOM 624 C C . ALA A 1 88 ? 5.501 72.533 -4.226 1.00 21.61 88 ALA A C 1
ATOM 625 O O . ALA A 1 88 ? 5.989 73.674 -4.156 1.00 22.79 88 ALA A O 1
ATOM 627 N N . VAL A 1 89 ? 5.479 71.691 -3.192 1.00 21.42 89 VAL A N 1
ATOM 628 C CA . VAL A 1 89 ? 5.989 72.055 -1.857 1.00 21.51 89 VAL A CA 1
ATOM 629 C C . VAL A 1 89 ? 7.498 71.878 -1.724 1.00 21.11 89 VAL A C 1
ATOM 630 O O . VAL A 1 89 ? 8.178 72.723 -1.122 1.00 21.45 89 VAL A O 1
ATOM 634 N N . ASP A 1 90 ? 8.025 70.773 -2.249 1.00 19.48 90 ASP A N 1
ATOM 635 C CA . ASP A 1 90 ? 9.427 70.429 -2.041 1.00 18.57 90 ASP A CA 1
ATOM 636 C C . ASP A 1 90 ? 10.372 70.965 -3.114 1.00 17.41 90 ASP A C 1
ATOM 637 O O . ASP A 1 90 ? 11.587 71.007 -2.892 1.00 18.09 90 ASP A O 1
ATOM 642 N N . PHE A 1 91 ? 9.831 71.340 -4.274 1.00 15.66 91 PHE A N 1
ATOM 643 C CA . PHE A 1 91 ? 10.660 71.882 -5.356 1.00 15.18 91 PHE A CA 1
ATOM 644 C C . PHE A 1 91 ? 10.282 73.321 -5.684 1.00 15.04 91 PHE A C 1
ATOM 645 O O . PHE A 1 91 ? 11.118 74.219 -5.563 1.00 13.95 91 PHE A O 1
ATOM 653 N N . AS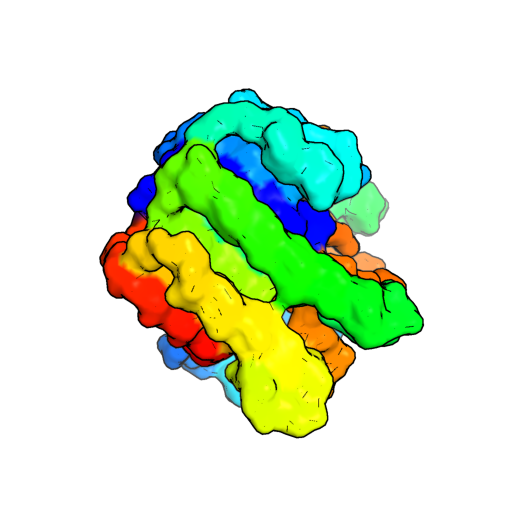P A 1 92 ? 9.033 73.547 -6.083 1.00 15.49 92 ASP A N 1
ATOM 654 C CA . ASP A 1 92 ? 8.638 74.856 -6.591 1.00 16.10 92 ASP A CA 1
ATOM 655 C C . ASP A 1 92 ? 8.743 75.941 -5.537 1.00 15.74 92 ASP A C 1
ATOM 656 O O . ASP A 1 92 ? 9.272 77.025 -5.809 1.00 15.44 92 ASP A O 1
ATOM 661 N N . LEU A 1 93 ? 8.242 75.682 -4.336 1.00 15.96 93 LEU A N 1
ATOM 662 C CA . LEU A 1 93 ? 8.247 76.737 -3.323 1.00 16.06 93 LEU A CA 1
ATOM 663 C C . LEU A 1 93 ? 9.633 77.094 -2.811 1.00 15.64 93 LEU A C 1
ATOM 664 O O . LEU A 1 93 ? 9.953 78.273 -2.732 1.00 15.37 93 LEU A O 1
ATOM 669 N N . PRO A 1 94 ? 10.461 76.108 -2.437 1.00 15.15 94 PRO A N 1
ATOM 670 C CA . PRO A 1 94 ? 11.828 76.475 -2.054 1.00 14.95 94 PRO A CA 1
ATOM 671 C C . PRO A 1 94 ? 12.563 77.256 -3.145 1.00 15.25 94 PRO A C 1
ATOM 672 O O . PRO A 1 94 ? 13.324 78.163 -2.825 1.00 15.04 94 PRO A O 1
ATOM 676 N N . LEU A 1 95 ? 12.327 76.926 -4.411 1.00 15.32 95 LEU A N 1
ATOM 677 C CA . LEU A 1 95 ? 12.959 77.665 -5.484 1.00 16.08 95 LEU A CA 1
ATOM 678 C C . LEU A 1 95 ? 12.428 79.094 -5.532 1.00 15.44 95 LEU A C 1
ATOM 679 O O . LEU A 1 95 ? 13.219 80.053 -5.678 1.00 16.29 95 LEU A O 1
ATOM 684 N N . ALA A 1 96 ? 11.107 79.256 -5.386 1.00 15.00 96 ALA A N 1
ATOM 685 C CA . ALA A 1 96 ? 10.478 80.584 -5.428 1.00 15.29 96 ALA A CA 1
ATOM 686 C C . ALA A 1 96 ? 10.934 81.458 -4.256 1.00 15.54 96 ALA A C 1
ATOM 687 O O . ALA A 1 96 ? 11.138 82.666 -4.401 1.00 16.88 96 ALA A O 1
ATOM 689 N N . VAL A 1 97 ? 11.068 80.850 -3.080 1.00 15.54 97 VAL A N 1
ATOM 690 C CA . VAL A 1 97 ? 11.594 81.565 -1.909 1.00 15.28 97 VAL A CA 1
ATOM 691 C C . VAL A 1 97 ? 13.009 82.074 -2.190 1.00 15.79 97 VAL A C 1
ATOM 692 O O . VAL A 1 97 ? 13.342 83.231 -1.886 1.00 16.60 97 VAL A O 1
ATOM 696 N N . GLY A 1 98 ? 13.828 81.225 -2.786 1.00 15.29 98 GLY A N 1
ATOM 697 C CA . GLY A 1 98 ? 15.217 81.568 -3.110 1.00 15.84 98 GLY A CA 1
ATOM 698 C C . GLY A 1 98 ? 15.295 82.725 -4.101 1.00 15.58 98 GLY A C 1
ATOM 699 O O . GLY A 1 98 ? 16.062 83.675 -3.912 1.00 15.70 98 GLY A O 1
ATOM 700 N N . LYS A 1 99 ? 14.469 82.647 -5.143 1.00 16.17 99 LYS A N 1
ATOM 701 C CA . LYS A 1 99 ? 14.459 83.655 -6.196 1.00 17.01 99 LYS A CA 1
ATOM 702 C C . LYS A 1 99 ? 14.067 84.996 -5.610 1.00 17.20 99 LYS A C 1
ATOM 703 O O . LYS A 1 99 ? 14.723 86.028 -5.879 1.00 17.99 99 LYS A O 1
ATOM 709 N N . ARG A 1 100 ? 13.030 84.995 -4.782 1.00 16.81 100 ARG A N 1
ATOM 710 C CA . ARG A 1 100 ? 12.561 86.222 -4.154 1.00 16.26 100 ARG A CA 1
ATOM 711 C C . ARG A 1 100 ? 13.590 86.767 -3.139 1.00 16.30 100 ARG A C 1
ATOM 712 O O . ARG A 1 100 ? 13.875 87.967 -3.113 1.00 16.26 100 ARG A O 1
ATOM 720 N N . ALA A 1 101 ? 14.185 85.889 -2.339 1.00 16.17 101 ALA A N 1
ATOM 721 C CA . ALA A 1 101 ? 15.205 86.312 -1.380 1.00 15.30 101 ALA A CA 1
ATOM 722 C C . ALA A 1 101 ? 16.340 87.068 -2.069 1.00 15.29 101 ALA A C 1
ATOM 723 O O . ALA A 1 101 ? 16.763 88.118 -1.595 1.00 14.75 101 ALA A O 1
ATOM 725 N N . LEU A 1 102 ? 16.797 86.548 -3.215 1.00 15.12 102 LEU A N 1
ATOM 726 C CA . LEU A 1 102 ? 17.857 87.217 -3.981 1.00 15.08 102 LEU A CA 1
ATOM 727 C C . LEU A 1 102 ? 17.416 88.615 -4.416 1.00 14.91 102 LEU A C 1
ATOM 728 O O . LEU A 1 102 ? 18.197 89.577 -4.327 1.00 14.37 102 LEU A O 1
ATOM 733 N N . GLU A 1 103 ? 16.161 88.737 -4.845 1.00 14.54 103 GLU A N 1
ATOM 734 C CA . GLU A 1 103 ? 15.620 90.044 -5.258 1.00 15.02 103 GLU A CA 1
ATOM 735 C C . GLU A 1 103 ? 15.623 91.029 -4.089 1.00 14.33 103 GLU A C 1
ATOM 736 O O . GLU A 1 103 ? 15.777 92.232 -4.282 1.00 15.18 103 GLU A O 1
ATOM 742 N N . MET A 1 104 ? 15.480 90.506 -2.873 1.00 14.72 104 MET A N 1
ATOM 743 C CA . MET A 1 104 ? 15.423 91.326 -1.672 1.00 13.94 104 MET A CA 1
ATOM 744 C C . MET A 1 104 ? 16.819 91.601 -1.104 1.00 14.09 104 MET A C 1
ATOM 745 O O . MET A 1 104 ? 16.957 92.239 -0.065 1.00 14.57 104 MET A O 1
ATOM 750 N N . GLY A 1 105 ? 17.842 91.083 -1.775 1.00 14.08 105 GLY A N 1
ATOM 751 C CA . GLY A 1 105 ? 19.231 91.375 -1.455 1.00 14.23 105 GLY A CA 1
ATOM 752 C C . GLY A 1 105 ? 20.013 90.281 -0.748 1.00 14.71 105 GLY A C 1
ATOM 753 O O . GLY A 1 105 ? 21.150 90.499 -0.301 1.00 15.16 105 GLY A O 1
ATOM 754 N N . ALA A 1 106 ? 19.424 89.089 -0.660 1.00 14.75 106 ALA A N 1
ATOM 755 C CA . ALA A 1 106 ? 20.013 88.026 0.141 1.00 15.46 106 ALA A CA 1
ATOM 756 C C . ALA A 1 106 ? 21.345 87.564 -0.443 1.00 15.76 106 ALA A C 1
ATOM 757 O O . ALA A 1 106 ? 21.509 87.542 -1.671 1.00 16.01 106 ALA A O 1
ATOM 759 N N . ARG A 1 107 ? 22.279 87.200 0.433 1.00 16.35 107 ARG A N 1
ATOM 760 C CA . ARG A 1 107 ? 23.580 86.664 0.041 1.00 17.20 107 ARG A CA 1
ATOM 761 C C . ARG A 1 107 ? 23.758 85.189 0.425 1.00 15.61 107 ARG A C 1
ATOM 762 O O . ARG A 1 107 ? 24.644 84.534 -0.106 1.00 15.91 107 ARG A O 1
ATOM 770 N N . HIS A 1 108 ? 22.937 84.681 1.348 1.00 14.12 108 HIS A N 1
ATOM 771 C CA . HIS A 1 108 ? 23.127 83.317 1.862 1.00 13.47 108 HIS A CA 1
ATOM 772 C C . HIS A 1 108 ? 21.767 82.662 2.025 1.00 12.76 108 HIS A C 1
ATOM 773 O O . HIS A 1 108 ? 20.905 83.212 2.720 1.00 13.26 108 HIS A O 1
ATOM 780 N N . TYR A 1 109 ? 21.583 81.509 1.371 1.00 12.43 109 TYR A N 1
ATOM 781 C CA . TYR A 1 109 ? 20.363 80.709 1.492 1.00 11.59 109 TYR A CA 1
ATOM 782 C C . TYR A 1 109 ? 20.717 79.377 2.123 1.00 12.48 109 TYR A C 1
ATOM 783 O O . TYR A 1 109 ? 21.662 78.723 1.693 1.00 12.86 109 TYR A O 1
ATOM 792 N N . LEU A 1 110 ? 19.993 79.028 3.187 1.00 11.87 110 LEU A N 1
ATOM 793 C CA . LEU A 1 110 ? 20.137 77.743 3.863 1.00 11.98 110 LEU A CA 1
ATOM 794 C C . LEU A 1 110 ? 18.849 76.961 3.702 1.00 12.76 110 LEU A C 1
ATOM 795 O O . LEU A 1 110 ? 17.766 77.429 4.089 1.00 13.29 110 LEU A O 1
ATOM 800 N N . VAL A 1 111 ? 18.958 75.782 3.099 1.00 12.62 111 VAL A N 1
ATOM 801 C CA . VAL A 1 111 ? 17.798 75.006 2.701 1.00 12.56 111 VAL A CA 1
ATOM 802 C C . VAL A 1 111 ? 17.853 73.627 3.328 1.00 12.02 111 VAL A C 1
ATOM 803 O O . VAL A 1 111 ? 18.902 72.989 3.325 1.00 12.71 111 VAL A O 1
ATOM 807 N N . 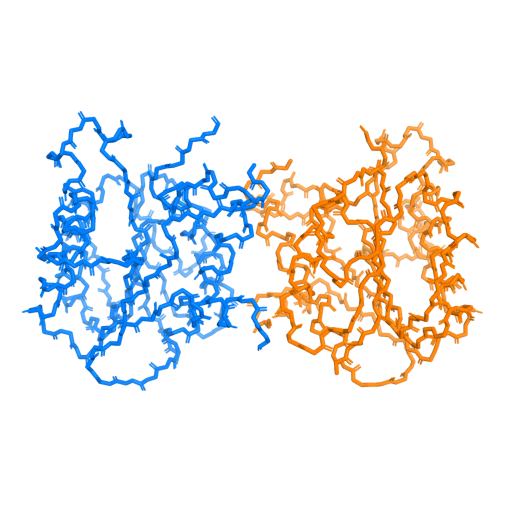VAL A 1 112 ? 16.717 73.159 3.837 1.00 12.20 112 VAL A N 1
ATOM 808 C CA . VAL A 1 112 ? 16.624 71.780 4.300 1.00 12.57 112 VAL A CA 1
ATOM 809 C C . VAL A 1 112 ? 16.279 70.879 3.114 1.00 12.73 112 VAL A C 1
ATOM 810 O O . VAL A 1 112 ? 15.170 70.935 2.548 1.00 13.80 112 VAL A O 1
ATOM 814 N N . SER A 1 113 ? 17.260 70.069 2.737 1.00 12.43 113 SER A N 1
ATOM 815 C CA . SER A 1 113 ? 17.098 69.014 1.753 1.00 12.91 113 SER A CA 1
ATOM 816 C C . SER A 1 113 ? 17.006 67.692 2.528 1.00 13.08 113 SER A C 1
ATOM 817 O O . SER A 1 113 ? 16.324 67.629 3.561 1.00 13.88 113 SER A O 1
ATOM 820 N N . ALA A 1 114 ? 17.700 66.650 2.089 1.00 12.22 114 ALA A N 1
ATOM 821 C CA . ALA A 1 114 ? 17.624 65.372 2.811 1.00 12.98 114 ALA A CA 1
ATOM 822 C C . ALA A 1 114 ? 18.800 64.497 2.461 1.00 12.67 114 ALA A C 1
ATOM 823 O O . ALA A 1 114 ? 19.323 64.578 1.343 1.00 12.77 114 ALA A O 1
ATOM 825 N N . LEU A 1 115 ? 19.187 63.646 3.410 1.00 12.93 115 LEU A N 1
ATOM 826 C CA . LEU A 1 115 ? 20.159 62.593 3.145 1.00 12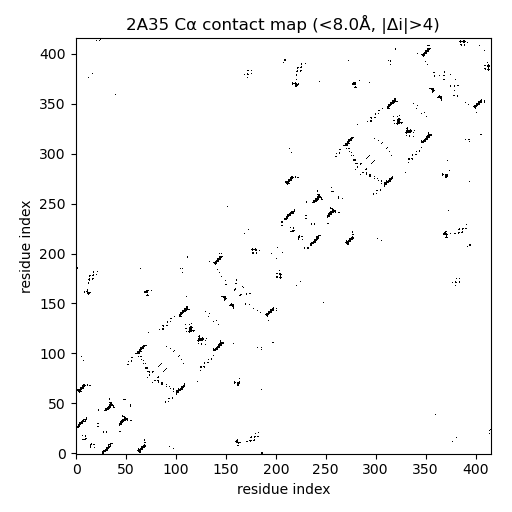.98 115 LEU A CA 1
ATOM 827 C C . LEU A 1 115 ? 19.816 61.867 1.834 1.00 13.38 115 LEU A C 1
ATOM 828 O O . LEU A 1 115 ? 18.656 61.518 1.605 1.00 13.68 115 LEU A O 1
ATOM 833 N N . GLY A 1 116 ? 20.824 61.650 0.989 1.00 13.11 116 GLY A N 1
ATOM 834 C CA . GLY A 1 116 ? 20.609 60.930 -0.268 1.00 13.64 116 GLY A CA 1
ATOM 835 C C . GLY A 1 116 ? 20.001 61.710 -1.422 1.00 13.21 116 GLY A C 1
ATOM 836 O O . GLY A 1 116 ? 19.744 61.138 -2.494 1.00 13.77 116 GLY A O 1
ATOM 837 N N . ALA A 1 117 ? 19.764 63.009 -1.240 1.00 12.96 117 ALA A N 1
ATOM 838 C CA . ALA A 1 117 ? 19.251 63.819 -2.341 1.00 13.03 117 ALA A CA 1
ATOM 839 C C . ALA A 1 117 ? 20.144 63.640 -3.562 1.00 12.73 117 ALA A C 1
ATOM 840 O O . ALA A 1 117 ? 21.374 63.732 -3.457 1.00 13.25 117 ALA A O 1
ATOM 842 N N . ASP A 1 118 ? 19.541 63.379 -4.726 1.00 12.66 118 ASP A N 1
ATOM 843 C CA . ASP A 1 118 ? 20.330 63.044 -5.921 1.00 13.27 118 ASP A CA 1
ATOM 844 C C . ASP A 1 118 ? 19.396 63.037 -7.120 1.00 12.97 118 ASP A C 1
ATOM 845 O O . ASP A 1 118 ? 18.480 62.205 -7.203 1.00 13.10 118 ASP A O 1
ATOM 850 N N . ALA A 1 119 ? 19.619 63.971 -8.040 1.00 13.45 119 ALA A N 1
ATOM 851 C CA . ALA A 1 119 ? 18.741 64.116 -9.198 1.00 13.81 119 ALA A CA 1
ATOM 852 C C . ALA A 1 119 ? 18.729 62.887 -10.102 1.00 14.37 119 ALA A C 1
ATOM 853 O O . ALA A 1 119 ? 17.823 62.733 -10.932 1.00 14.95 119 ALA A O 1
ATOM 855 N N . LYS A 1 120 ? 19.731 62.023 -9.964 1.00 13.84 120 LYS A N 1
ATOM 856 C CA . LYS A 1 120 ? 19.786 60.797 -10.773 1.00 14.49 120 LYS A CA 1
ATOM 857 C C . LYS A 1 120 ? 19.308 59.558 -10.022 1.00 14.93 120 LYS A C 1
ATOM 858 O O . LYS A 1 120 ? 19.395 58.442 -10.543 1.00 15.48 120 LYS A O 1
ATOM 864 N N . SER A 1 121 ? 18.793 59.747 -8.807 1.00 14.65 121 SER A N 1
ATOM 865 C CA . SER A 1 121 ? 18.231 58.641 -8.050 1.00 15.05 121 SER A CA 1
ATOM 866 C C . SER A 1 121 ? 16.947 58.092 -8.673 1.00 15.37 121 SER A C 1
ATOM 867 O O . SER A 1 121 ? 16.128 58.860 -9.168 1.00 16.52 121 SER A O 1
ATOM 870 N N . SER A 1 122 ? 16.785 56.770 -8.604 1.00 15.81 122 SER A N 1
ATOM 871 C CA . SER A 1 122 ? 15.522 56.088 -8.928 1.00 16.12 122 SER A CA 1
ATOM 872 C C . SER A 1 122 ? 14.438 56.309 -7.877 1.00 16.08 122 SER A C 1
ATOM 873 O O . SER A 1 122 ? 13.260 55.999 -8.113 1.00 16.89 122 SER A O 1
ATOM 876 N N . ILE A 1 123 ? 14.834 56.825 -6.713 1.00 15.14 123 ILE A N 1
ATOM 877 C CA . ILE A 1 123 ? 13.892 57.071 -5.634 1.00 14.77 123 ILE A CA 1
ATOM 878 C C . ILE A 1 123 ? 13.288 58.458 -5.848 1.00 14.81 123 ILE A C 1
ATOM 879 O O . ILE A 1 123 ? 14.017 59.457 -5.881 1.00 15.19 123 ILE A O 1
ATOM 884 N N . PHE A 1 124 ? 11.966 58.513 -6.008 1.00 14.59 124 PHE A N 1
ATOM 885 C CA . PHE A 1 124 ? 11.274 59.749 -6.350 1.00 15.41 124 PHE A CA 1
ATOM 886 C C . PHE A 1 124 ? 11.580 60.886 -5.370 1.00 14.61 124 PHE A C 1
ATOM 887 O O . PHE A 1 124 ? 11.943 62.000 -5.778 1.00 14.52 124 PHE A O 1
ATOM 895 N N . TYR A 1 125 ? 11.438 60.612 -4.077 1.00 14.52 125 TYR A N 1
ATOM 896 C CA . TYR A 1 125 ? 11.683 61.650 -3.070 1.00 13.56 125 TYR A CA 1
ATOM 897 C C . TYR A 1 125 ? 13.112 62.197 -3.210 1.00 13.01 125 TYR A C 1
ATOM 898 O O . TYR A 1 125 ? 13.314 63.421 -3.311 1.00 13.79 125 TYR A O 1
ATOM 907 N N . ASN A 1 126 ? 14.094 61.293 -3.261 1.00 13.29 126 ASN A N 1
ATOM 908 C CA . ASN A 1 126 ? 15.501 61.705 -3.351 1.00 13.30 126 ASN A CA 1
ATOM 909 C C . ASN A 1 126 ? 15.781 62.436 -4.662 1.00 13.36 126 ASN A C 1
ATOM 910 O O . ASN A 1 126 ? 16.557 63.395 -4.699 1.00 13.47 126 ASN A O 1
ATOM 915 N N . ARG A 1 127 ? 15.133 61.996 -5.735 1.00 13.19 127 ARG A N 1
ATOM 916 C CA . ARG A 1 127 ? 15.296 62.639 -7.031 1.00 13.49 127 ARG A CA 1
ATOM 917 C C . ARG A 1 127 ? 14.830 64.092 -7.032 1.00 13.31 127 ARG A C 1
ATOM 918 O O . ARG A 1 127 ? 15.545 64.980 -7.503 1.00 13.86 127 ARG A O 1
ATOM 926 N N . VAL A 1 128 ? 13.642 64.331 -6.479 1.00 13.47 128 VAL A N 1
ATOM 927 C CA . VAL A 1 128 ? 13.101 65.694 -6.423 1.00 12.87 128 VAL A CA 1
ATOM 928 C C . VAL A 1 128 ? 13.996 66.589 -5.564 1.00 12.89 128 VAL A C 1
ATOM 929 O O . VAL A 1 128 ? 14.295 67.735 -5.934 1.00 13.17 128 VAL A O 1
ATOM 933 N N . LYS A 1 129 ? 14.454 66.059 -4.431 1.00 12.87 129 LYS A N 1
ATOM 934 C CA . LYS A 1 129 ? 15.355 66.837 -3.576 1.00 13.42 129 LYS A CA 1
ATOM 935 C C . LYS A 1 129 ? 16.636 67.197 -4.314 1.00 12.74 129 LYS A C 1
ATOM 936 O O . LYS A 1 129 ? 17.116 68.322 -4.228 1.00 12.60 129 LYS A O 1
ATOM 942 N N . GLY A 1 130 ? 17.183 66.240 -5.063 1.00 12.70 130 GLY A N 1
ATOM 943 C CA . GLY A 1 130 ? 18.389 66.496 -5.842 1.00 12.99 130 GLY A CA 1
ATOM 944 C C . GLY A 1 130 ? 18.153 67.515 -6.954 1.00 12.69 130 GLY A C 1
ATOM 945 O O . GLY A 1 130 ? 19.003 68.378 -7.226 1.00 13.31 130 GLY A O 1
ATOM 946 N N . GLU A 1 131 ? 16.990 67.426 -7.598 1.00 13.24 131 GLU A N 1
ATOM 947 C CA . GLU A 1 131 ? 16.623 68.393 -8.638 1.00 13.48 131 GLU A CA 1
ATOM 948 C C . GLU A 1 131 ? 16.559 69.807 -8.059 1.00 12.48 131 GLU A C 1
ATOM 949 O O . GLU A 1 131 ? 17.022 70.776 -8.682 1.00 12.97 131 GLU A O 1
ATOM 955 N N . LEU A 1 132 ? 16.010 69.924 -6.849 1.00 12.78 132 LEU A N 1
ATOM 956 C CA . LEU A 1 132 ? 15.973 71.217 -6.181 1.00 12.59 132 LEU A CA 1
ATOM 957 C C . LEU A 1 132 ? 17.388 71.725 -5.901 1.00 12.12 132 LEU A C 1
ATOM 958 O O . LEU A 1 132 ? 17.688 72.888 -6.149 1.00 12.81 132 LEU A O 1
ATOM 963 N N . GLU A 1 133 ? 18.253 70.852 -5.381 1.00 12.29 133 GLU A N 1
ATOM 964 C CA . GLU A 1 133 ? 19.630 71.253 -5.094 1.00 12.42 133 GLU A CA 1
ATOM 965 C C . GLU A 1 133 ? 20.327 71.791 -6.338 1.00 12.46 133 GLU A C 1
ATOM 966 O O . GLU A 1 133 ? 21.030 72.796 -6.278 1.00 12.64 133 GLU A O 1
ATOM 972 N N . GLN A 1 134 ? 20.128 71.118 -7.470 1.00 13.55 134 GLN A N 1
ATOM 973 C CA . GLN A 1 134 ? 20.772 71.552 -8.713 1.00 14.35 134 GLN A CA 1
ATOM 974 C C . GLN A 1 134 ? 20.191 72.883 -9.171 1.00 13.39 134 GLN A C 1
ATOM 975 O O . GLN A 1 134 ? 20.941 73.783 -9.549 1.00 13.92 134 GLN A O 1
ATOM 981 N N . ALA A 1 135 ? 18.868 73.025 -9.081 1.00 13.14 135 ALA A N 1
ATOM 982 C CA . ALA A 1 135 ? 18.200 74.256 -9.498 1.00 14.35 135 ALA A CA 1
ATOM 983 C C . ALA A 1 135 ? 18.636 75.441 -8.640 1.00 14.34 135 ALA A C 1
ATOM 984 O O . ALA A 1 135 ? 18.850 76.547 -9.147 1.00 15.27 135 ALA A O 1
ATOM 986 N N . LEU A 1 136 ? 18.807 75.211 -7.340 1.00 13.98 136 LEU A N 1
ATOM 987 C CA . LEU A 1 136 ? 19.306 76.275 -6.446 1.00 13.97 136 LEU A CA 1
ATOM 988 C C . LEU A 1 136 ? 20.702 76.748 -6.824 1.00 14.09 136 LEU A C 1
ATOM 989 O O . LEU A 1 136 ? 21.032 77.934 -6.691 1.00 14.44 136 LEU A O 1
ATOM 994 N N . GLN A 1 137 ? 21.522 75.817 -7.311 1.00 15.11 137 GLN A N 1
ATOM 995 C CA . GLN A 1 137 ? 22.887 76.162 -7.702 1.00 15.45 137 GLN A CA 1
ATOM 996 C C . GLN A 1 137 ? 22.966 76.982 -8.989 1.00 16.92 137 GLN A C 1
ATOM 997 O O . GLN A 1 137 ? 24.053 77.434 -9.361 1.00 17.82 137 GLN A O 1
ATOM 1003 N N . GLU A 1 138 ? 21.824 77.165 -9.654 1.00 17.05 138 GLU A N 1
ATOM 1004 C CA . GLU A 1 138 ? 21.752 77.974 -10.870 1.00 18.31 138 GLU A CA 1
ATOM 1005 C C . GLU A 1 138 ? 21.163 79.366 -10.631 1.00 18.03 138 GLU A C 1
ATOM 1006 O O . GLU A 1 138 ? 21.113 80.191 -11.550 1.00 19.24 138 GLU A O 1
ATOM 1012 N N . GLN A 1 139 ? 20.768 79.647 -9.389 1.00 17.58 139 GLN A N 1
ATOM 1013 C CA . GLN A 1 139 ? 20.117 80.920 -9.067 1.00 17.55 139 GLN A CA 1
ATOM 1014 C C . GLN A 1 139 ? 21.074 82.109 -8.905 1.00 17.81 139 GLN A C 1
ATOM 1015 O O . GLN A 1 139 ? 20.639 83.265 -9.002 1.00 19.51 139 GLN A O 1
ATOM 1021 N N . GLY A 1 140 ? 22.352 81.831 -8.640 1.00 17.77 140 GLY A N 1
ATOM 1022 C CA . GLY A 1 140 ? 23.358 82.881 -8.437 1.00 17.37 140 GLY A CA 1
ATOM 1023 C C . GLY A 1 140 ? 23.625 83.253 -6.982 1.00 17.51 140 GLY A C 1
ATOM 1024 O O . GLY A 1 140 ? 23.991 84.407 -6.677 1.00 18.22 140 GLY A O 1
ATOM 1025 N N . TRP A 1 141 ? 23.459 82.283 -6.079 1.00 16.63 141 TRP A N 1
ATOM 1026 C CA . TRP A 1 141 ? 23.778 82.490 -4.660 1.00 15.83 141 TRP A CA 1
ATOM 1027 C C . TRP A 1 141 ? 25.260 82.741 -4.410 1.00 15.62 141 TRP A C 1
ATOM 1028 O O . TRP A 1 141 ? 26.096 81.925 -4.785 1.00 16.51 141 TRP A O 1
ATOM 1039 N N . PRO A 1 142 ? 25.600 83.875 -3.763 1.00 15.79 142 PRO A N 1
ATOM 1040 C CA . PRO A 1 142 ? 26.982 84.001 -3.280 1.00 15.62 142 PRO A CA 1
ATOM 1041 C C . PRO A 1 142 ? 27.340 82.851 -2.336 1.00 16.12 142 PRO A C 1
ATOM 1042 O O . PRO A 1 142 ? 28.450 82.316 -2.405 1.00 17.06 142 PRO A O 1
ATOM 1046 N N . GLN A 1 143 ? 26.393 82.478 -1.470 1.00 15.29 143 GLN A N 1
ATOM 1047 C CA . GLN A 1 143 ? 26.601 81.390 -0.527 1.00 15.48 143 GLN A CA 1
ATOM 1048 C C . GLN A 1 143 ? 25.327 80.576 -0.438 1.00 14.17 143 GLN A C 1
ATOM 1049 O O . GLN A 1 143 ? 24.233 81.129 -0.313 1.00 14.78 143 GLN A O 1
ATOM 1055 N N . LEU A 1 144 ? 25.481 79.259 -0.477 1.00 13.35 144 LEU A N 1
ATOM 1056 C CA . LEU A 1 144 ? 24.351 78.349 -0.452 1.00 12.49 144 LEU A CA 1
ATOM 1057 C C . LEU A 1 144 ? 24.705 77.167 0.438 1.00 12.79 144 LEU A C 1
ATOM 1058 O O . LEU A 1 144 ? 25.692 76.467 0.183 1.00 14.13 144 LEU A O 1
ATOM 1063 N N . THR A 1 145 ? 23.935 76.984 1.515 1.00 12.26 145 THR A N 1
ATOM 1064 C CA . THR A 1 145 ? 24.173 75.859 2.412 1.00 12.27 145 THR A CA 1
ATOM 1065 C C . THR A 1 145 ? 22.979 74.933 2.349 1.00 12.61 145 THR A C 1
ATOM 1066 O O . THR A 1 145 ? 21.840 75.344 2.575 1.00 12.82 145 THR A O 1
ATOM 1070 N N . ILE A 1 146 ? 23.246 73.678 2.005 1.00 12.04 146 ILE A N 1
ATOM 1071 C CA . ILE A 1 146 ? 22.195 72.675 1.844 1.00 12.63 146 ILE A CA 1
ATOM 1072 C C . ILE A 1 146 ? 22.349 71.619 2.937 1.00 12.37 146 ILE A C 1
ATOM 1073 O O . ILE A 1 146 ? 23.328 70.872 2.954 1.00 12.62 146 ILE A O 1
ATOM 1078 N N . ALA A 1 147 ? 21.394 71.592 3.858 1.00 12.19 147 ALA A N 1
ATOM 1079 C CA . ALA A 1 147 ? 21.391 70.625 4.949 1.00 12.12 147 ALA A CA 1
ATOM 1080 C C . ALA A 1 147 ? 20.747 69.346 4.458 1.00 12.53 147 ALA A C 1
ATOM 1081 O O . ALA A 1 147 ? 19.694 69.377 3.807 1.00 12.73 147 ALA A O 1
ATOM 1083 N N . ARG A 1 148 ? 21.380 68.211 4.771 1.00 12.22 148 ARG A N 1
ATOM 1084 C CA . ARG A 1 148 ? 20.844 66.912 4.360 1.00 12.36 148 ARG A CA 1
ATOM 1085 C C . ARG A 1 148 ? 20.613 66.034 5.590 1.00 12.57 148 ARG A C 1
ATOM 1086 O O . ARG A 1 148 ? 21.347 65.077 5.827 1.00 12.55 148 ARG A O 1
ATOM 1094 N N . PRO A 1 149 ? 19.596 66.365 6.400 1.00 12.25 149 PRO A N 1
ATOM 1095 C CA . PRO A 1 149 ? 19.346 65.552 7.607 1.00 13.20 149 PRO A CA 1
ATOM 1096 C C . PRO A 1 149 ? 18.886 64.155 7.227 1.00 13.38 149 PRO A C 1
ATOM 1097 O O . PRO A 1 149 ? 18.400 63.923 6.114 1.00 13.86 149 PRO A O 1
ATOM 1101 N N . SER A 1 150 ? 19.046 63.225 8.164 1.00 13.79 150 SER A N 1
ATOM 1102 C CA . SER A 1 150 ? 18.559 61.868 7.972 1.00 14.25 150 SER A CA 1
ATOM 1103 C C . SER A 1 150 ? 17.103 61.821 7.524 1.00 13.89 150 SER A C 1
ATOM 1104 O O . SER A 1 150 ? 16.264 62.596 7.978 1.00 14.25 150 SER A O 1
ATOM 1107 N N . LEU A 1 151 ? 16.799 60.858 6.660 1.00 14.14 151 LEU A N 1
ATOM 1108 C CA . LEU A 1 151 ? 15.440 60.673 6.162 1.00 14.21 151 LEU A CA 1
ATOM 1109 C C . LEU A 1 151 ? 14.502 60.128 7.230 1.00 14.02 151 LEU A C 1
ATOM 1110 O O . LEU A 1 151 ? 13.289 60.383 7.200 1.00 13.80 151 LEU A O 1
ATOM 1115 N N . LEU A 1 152 ? 15.075 59.383 8.168 1.00 14.63 152 LEU A N 1
ATOM 1116 C CA . LEU A 1 152 ? 14.307 58.688 9.195 1.00 15.39 152 LEU A CA 1
ATOM 1117 C C . LEU A 1 152 ? 14.941 58.931 10.548 1.00 16.31 152 LEU A C 1
ATOM 1118 O O . LEU A 1 152 ? 16.171 59.030 10.658 1.00 17.51 152 LEU A O 1
ATOM 1123 N N . PHE A 1 153 ? 14.102 59.022 11.573 1.00 16.26 153 PHE A N 1
ATOM 1124 C CA . PHE A 1 153 ? 14.574 59.152 12.945 1.00 16.69 153 PHE A CA 1
ATOM 1125 C C . PHE A 1 153 ? 13.654 58.397 13.892 1.00 17.87 153 PHE A C 1
ATOM 1126 O O . PHE A 1 153 ? 12.672 57.798 13.447 1.00 17.79 153 PHE A O 1
ATOM 1134 N N . GLY A 1 154 ? 13.974 58.428 15.181 1.00 18.84 154 GLY A N 1
ATOM 1135 C CA . GLY A 1 154 ? 13.276 57.605 16.162 1.00 20.94 154 GLY A CA 1
ATOM 1136 C C . GLY A 1 154 ? 14.069 56.348 16.469 1.00 22.04 154 GLY A C 1
ATOM 1137 O O . GLY A 1 154 ? 14.994 55.985 15.728 1.00 22.19 154 GLY A O 1
ATOM 1138 N N . PRO A 1 155 ? 13.673 55.632 17.534 1.00 22.99 155 PRO A N 1
ATOM 1139 C CA . PRO A 1 155 ? 14.424 54.458 17.996 1.00 23.55 155 PRO A CA 1
ATOM 1140 C C . PRO A 1 155 ? 14.423 53.307 16.993 1.00 24.00 155 PRO A C 1
ATOM 1141 O O . PRO A 1 155 ? 15.365 52.495 16.988 1.00 24.96 155 PRO A O 1
ATOM 1145 N N . ARG A 1 156 ? 13.393 53.235 16.147 1.00 23.48 156 ARG A N 1
ATOM 1146 C CA . ARG A 1 156 ? 13.327 52.221 15.091 1.00 23.58 156 ARG A CA 1
ATOM 1147 C C . ARG A 1 156 ? 13.280 52.841 13.689 1.00 22.81 156 ARG A C 1
ATOM 1148 O O . ARG A 1 156 ? 12.777 52.222 12.747 1.00 22.66 156 ARG A O 1
ATOM 1156 N N . GLU A 1 157 ? 13.804 54.063 13.556 1.00 22.07 157 GLU A N 1
ATOM 1157 C CA . GLU A 1 157 ? 13.750 54.811 12.287 1.00 21.94 157 GLU A CA 1
ATOM 1158 C C . GLU A 1 157 ? 12.327 54.831 11.726 1.00 20.35 157 GLU A C 1
ATOM 1159 O O . GLU A 1 157 ? 12.108 54.649 10.521 1.00 20.85 157 GLU A O 1
ATOM 1165 N N . GLU A 1 158 ? 11.361 55.039 12.615 1.00 18.89 158 GLU A N 1
ATOM 1166 C CA . GLU A 1 158 ? 9.949 54.932 12.257 1.00 18.15 158 GLU A CA 1
ATOM 1167 C C . GLU A 1 158 ? 9.305 56.267 11.919 1.00 17.53 158 GLU A C 1
ATOM 1168 O O . GLU A 1 158 ? 8.146 56.304 11.524 1.00 17.76 158 GLU A O 1
ATOM 1174 N N . PHE A 1 159 ? 10.045 57.356 12.107 1.00 16.33 159 PHE A N 1
ATOM 1175 C CA . PHE A 1 159 ? 9.513 58.694 11.839 1.00 15.90 159 PHE A CA 1
ATOM 1176 C C . PHE A 1 159 ? 10.216 59.315 10.646 1.00 15.16 159 PHE A C 1
ATOM 1177 O O . PHE A 1 159 ? 11.426 59.211 10.534 1.00 15.12 159 PHE A O 1
ATOM 1185 N N . ARG A 1 160 ? 9.465 59.977 9.770 1.00 14.96 160 ARG A N 1
ATOM 1186 C CA . ARG A 1 160 ? 10.092 60.601 8.609 1.00 15.04 160 ARG A CA 1
ATOM 1187 C C . ARG A 1 160 ? 10.486 62.041 8.890 1.00 14.26 160 ARG A C 1
ATOM 1188 O O . ARG A 1 160 ? 9.769 62.771 9.577 1.00 14.13 160 ARG A O 1
ATOM 1196 N N . LEU A 1 161 ? 11.617 62.440 8.312 1.00 13.76 161 LEU A N 1
ATOM 1197 C CA . LEU A 1 161 ? 12.067 63.834 8.328 1.00 13.21 161 LEU A CA 1
ATOM 1198 C C . LEU A 1 161 ? 10.950 64.855 8.087 1.00 12.75 161 LEU A C 1
ATOM 1199 O O . LEU A 1 161 ? 10.854 65.877 8.782 1.00 12.72 161 LEU A O 1
ATOM 1204 N N . ALA A 1 162 ? 10.106 64.611 7.085 1.00 12.86 162 ALA A N 1
ATOM 1205 C CA . ALA A 1 162 ? 9.064 65.593 6.755 1.00 12.75 162 ALA A CA 1
ATOM 1206 C C . ALA A 1 162 ? 8.132 65.934 7.931 1.00 12.78 162 ALA A C 1
ATOM 1207 O O . ALA A 1 162 ? 7.519 66.990 7.944 1.00 13.04 162 ALA A O 1
ATOM 1209 N N . GLU A 1 163 ? 8.044 65.039 8.914 1.00 12.53 163 GLU A N 1
ATOM 1210 C CA . GLU A 1 163 ? 7.184 65.274 10.084 1.00 13.04 163 GLU A CA 1
ATOM 1211 C C . GLU A 1 163 ? 7.625 66.473 10.914 1.00 13.55 163 GLU A C 1
ATOM 1212 O O . GLU A 1 163 ? 6.821 67.042 11.635 1.00 14.41 163 GLU A O 1
ATOM 1218 N N . ILE A 1 164 ? 8.909 66.836 10.826 1.00 13.34 164 ILE A N 1
ATOM 1219 C CA . ILE A 1 164 ? 9.405 68.023 11.525 1.00 13.57 164 ILE A CA 1
ATOM 1220 C C . ILE A 1 164 ? 9.550 69.203 10.585 1.00 13.53 164 ILE A C 1
ATOM 1221 O O . ILE A 1 164 ? 10.098 70.246 10.949 1.00 13.30 164 ILE A O 1
ATOM 1226 N N . LEU A 1 165 ? 9.048 69.036 9.367 1.00 13.70 165 LEU A N 1
ATOM 1227 C CA . LEU A 1 165 ? 9.020 70.115 8.402 1.00 14.06 165 LEU A CA 1
ATOM 1228 C C . LEU A 1 165 ? 7.553 70.440 8.147 1.00 14.98 165 LEU A C 1
ATOM 1229 O O . LEU A 1 165 ? 6.840 70.778 9.089 1.00 16.35 165 LEU A O 1
ATOM 1234 N N . ALA A 1 166 ? 7.072 70.280 6.917 1.00 15.97 166 ALA A N 1
ATOM 1235 C CA . ALA A 1 166 ? 5.701 70.689 6.595 1.00 17.04 166 ALA A CA 1
ATOM 1236 C C . ALA A 1 166 ? 4.681 69.556 6.559 1.00 17.96 166 ALA A C 1
ATOM 1237 O O . ALA A 1 166 ? 3.527 69.798 6.180 1.00 19.00 166 ALA A O 1
ATOM 1239 N N . ALA A 1 167 ? 5.066 68.343 6.966 1.00 17.60 167 ALA A N 1
ATOM 1240 C CA . ALA A 1 167 ? 4.114 67.224 6.955 1.00 18.18 167 ALA A CA 1
ATOM 1241 C C . ALA A 1 167 ? 4.014 66.480 8.289 1.00 18.86 167 ALA A C 1
ATOM 1242 O O . ALA A 1 167 ? 4.263 65.277 8.347 1.00 18.32 167 ALA A O 1
ATOM 1244 N N . PRO A 1 168 ? 3.612 67.195 9.356 1.00 20.28 168 PRO A N 1
ATOM 1245 C CA . PRO A 1 168 ? 3.423 66.527 10.630 1.00 21.88 168 PRO A CA 1
ATOM 1246 C C . PRO A 1 168 ? 2.249 65.567 10.546 1.00 23.55 168 PRO A C 1
ATOM 1247 O O . PRO A 1 168 ? 1.310 65.798 9.778 1.00 23.37 168 PRO A O 1
ATOM 1251 N N . ILE A 1 169 ? 2.332 64.479 11.301 1.00 25.11 169 ILE A N 1
ATOM 1252 C CA . ILE A 1 169 ? 1.202 63.589 11.523 1.00 27.28 169 ILE A CA 1
ATOM 1253 C C . ILE A 1 169 ? 1.040 63.455 13.051 1.00 27.99 169 ILE A C 1
ATOM 1254 O O . ILE A 1 169 ? 1.876 62.848 13.718 1.00 28.80 169 ILE A O 1
ATOM 1259 N N . ALA A 1 170 ? 0.005 64.088 13.608 1.00 28.86 170 ALA A N 1
ATOM 1260 C CA . ALA A 1 170 ? -0.214 64.069 15.059 1.00 29.48 170 ALA A CA 1
ATOM 1261 C C . ALA A 1 170 ? -1.088 62.895 15.504 1.00 29.85 170 ALA A C 1
ATOM 1262 O O . ALA A 1 170 ? -1.803 62.284 14.699 1.00 30.12 170 ALA A O 1
ATOM 1264 N N . GLY A 1 175 ? 4.919 63.763 20.456 1.00 28.72 175 GLY A N 1
ATOM 1265 C CA . GLY A 1 175 ? 6.106 63.736 19.600 1.00 28.30 175 GLY A CA 1
ATOM 1266 C C . GLY A 1 175 ? 7.395 64.098 20.324 1.00 28.07 175 GLY A C 1
ATOM 1267 O O . GLY A 1 175 ? 7.976 65.160 20.072 1.00 28.54 175 GLY A O 1
ATOM 1268 N N . LYS A 1 176 ? 7.832 63.202 21.213 1.00 27.13 176 LYS A N 1
ATOM 1269 C CA . LYS A 1 176 ? 9.040 63.383 22.037 1.00 25.82 176 LYS A CA 1
ATOM 1270 C C . LYS A 1 176 ? 10.326 63.521 21.208 1.00 24.47 176 LYS A C 1
ATOM 1271 O O . LYS A 1 176 ? 11.050 64.527 21.319 1.00 24.28 176 LYS A O 1
ATOM 1273 N N . TYR A 1 177 ? 10.601 62.507 20.385 1.00 22.35 177 TYR A N 1
ATOM 1274 C CA . TYR A 1 177 ? 11.740 62.518 19.463 1.00 20.78 177 TYR A CA 1
ATOM 1275 C C . TYR A 1 177 ? 11.624 63.634 18.431 1.00 18.53 177 TYR A C 1
ATOM 1276 O O . TYR A 1 177 ? 12.628 64.179 17.994 1.00 16.90 177 TYR A O 1
ATOM 1285 N N . HIS A 1 178 ? 10.397 63.980 18.059 1.00 16.26 178 HIS A N 1
ATOM 1286 C CA . HIS A 1 178 ? 10.182 65.059 17.104 1.00 15.09 178 HIS A CA 1
ATOM 1287 C C . HIS A 1 178 ? 10.720 66.389 17.597 1.00 14.89 178 HIS A C 1
ATOM 1288 O O . HIS A 1 178 ? 11.396 67.095 16.857 1.00 14.05 178 HIS A O 1
ATOM 1295 N N . GLY A 1 179 ? 10.442 66.705 18.860 1.00 14.46 179 GLY A N 1
ATOM 1296 C CA . GLY A 1 179 ? 10.939 67.963 19.439 1.00 13.70 179 GLY A CA 1
ATOM 1297 C C . GLY A 1 179 ? 12.456 67.992 19.550 1.00 13.56 179 GLY A C 1
ATOM 1298 O O . GLY A 1 179 ? 13.075 69.032 19.343 1.00 13.92 179 GLY A O 1
ATOM 1299 N N . ILE A 1 180 ? 13.050 66.857 19.897 1.00 13.43 180 ILE A N 1
ATOM 1300 C CA . ILE A 1 180 ? 14.510 66.780 19.966 1.00 13.52 180 ILE A CA 1
ATOM 1301 C C . ILE A 1 180 ? 15.114 67.009 18.581 1.00 13.75 180 ILE A C 1
ATOM 1302 O O . ILE A 1 180 ? 16.033 67.819 18.424 1.00 14.02 180 ILE A O 1
ATOM 1307 N N . GLU A 1 181 ? 14.596 66.303 17.575 1.00 13.32 181 GLU A N 1
ATOM 1308 C CA . GLU A 1 181 ? 15.125 66.405 16.221 1.00 14.00 181 GLU A CA 1
ATOM 1309 C C . GLU A 1 181 ? 14.949 67.807 15.652 1.00 13.11 181 GLU A C 1
ATOM 1310 O O . GLU A 1 181 ? 15.874 68.340 15.040 1.00 12.97 181 GLU A O 1
ATOM 1316 N N . ALA A 1 182 ? 13.775 68.403 15.870 1.00 12.91 182 ALA A N 1
ATOM 1317 C CA . ALA A 1 182 ? 13.542 69.773 15.406 1.00 13.14 182 ALA A CA 1
ATOM 1318 C C . ALA A 1 182 ? 14.448 70.772 16.118 1.00 13.61 182 ALA A C 1
ATOM 1319 O O . ALA A 1 182 ? 14.976 71.693 15.504 1.00 14.39 182 ALA A O 1
ATOM 1321 N N . CYS A 1 183 ? 14.623 70.583 17.421 1.00 14.36 183 CYS A N 1
ATOM 1322 C CA . CYS A 1 183 ? 15.468 71.492 18.166 1.00 15.06 183 CYS A CA 1
ATOM 1323 C C . CYS A 1 183 ? 16.906 71.423 17.631 1.00 14.36 183 CYS A C 1
ATOM 1324 O O . CYS A 1 183 ? 17.546 72.462 17.397 1.00 14.98 183 CYS A O 1
ATOM 1327 N N . ASP A 1 184 ? 17.411 70.205 17.442 1.00 14.21 184 ASP A N 1
ATOM 1328 C CA . ASP A 1 184 ? 18.765 69.982 16.961 1.00 14.91 184 ASP A CA 1
ATOM 1329 C C . ASP A 1 184 ? 18.959 70.553 15.562 1.00 13.86 184 ASP A C 1
ATOM 1330 O O . ASP A 1 184 ? 19.954 71.224 15.290 1.00 13.76 184 ASP A O 1
ATOM 1335 N N . LEU A 1 185 ? 18.018 70.272 14.661 1.00 13.23 185 LEU A N 1
ATOM 1336 C CA . LEU A 1 185 ? 18.134 70.736 13.294 1.00 12.55 185 LEU A CA 1
ATOM 1337 C C . LEU A 1 185 ? 18.107 72.274 13.223 1.00 12.15 185 LEU A C 1
ATOM 1338 O O . LEU A 1 185 ? 18.875 72.897 12.476 1.00 12.63 185 LEU A O 1
ATOM 1343 N N . ALA A 1 186 ? 17.214 72.886 14.006 1.00 11.84 186 ALA A N 1
ATOM 1344 C CA . ALA A 1 186 ? 17.140 74.343 14.030 1.00 11.77 186 ALA A CA 1
ATOM 1345 C C . ALA A 1 186 ? 18.447 74.950 14.535 1.00 11.70 186 ALA A C 1
ATOM 1346 O O . ALA A 1 186 ? 18.925 75.962 13.992 1.00 12.87 186 ALA A O 1
ATOM 1348 N N . ARG A 1 187 ? 19.027 74.350 15.582 1.00 11.64 187 ARG A N 1
ATOM 1349 C CA . ARG A 1 187 ? 20.311 74.839 16.096 1.00 12.35 187 ARG A CA 1
ATOM 1350 C C . ARG A 1 187 ? 21.411 74.720 15.039 1.00 12.14 187 ARG A C 1
ATOM 1351 O O . ARG A 1 187 ? 22.224 75.633 14.858 1.00 12.22 187 ARG A O 1
ATOM 1359 N N . ALA A 1 188 ? 21.437 73.590 14.342 1.00 12.28 188 ALA A N 1
ATOM 1360 C CA . ALA A 1 188 ? 22.426 73.401 13.272 1.00 12.15 188 ALA A CA 1
ATOM 1361 C C . ALA A 1 188 ? 22.278 74.450 12.164 1.00 12.01 188 ALA A C 1
ATOM 1362 O O . ALA A 1 188 ? 23.272 75.008 11.699 1.00 12.21 188 ALA A O 1
ATOM 1364 N N . LEU A 1 189 ? 21.036 74.739 11.775 1.00 12.00 189 LEU A N 1
ATOM 1365 C CA . LEU A 1 189 ? 20.792 75.712 10.709 1.00 12.20 189 LEU A CA 1
ATOM 1366 C C . LEU A 1 189 ? 21.269 77.099 11.110 1.00 12.06 189 LEU A C 1
ATOM 1367 O O . LEU A 1 189 ? 21.933 77.782 10.330 1.00 12.41 189 LEU A O 1
ATOM 1372 N N . TRP A 1 190 ? 20.976 77.515 12.348 1.00 12.60 190 TRP A N 1
ATOM 1373 C CA . TRP A 1 190 ? 21.444 78.841 12.769 1.00 13.29 190 TRP A CA 1
ATOM 1374 C C . TRP A 1 190 ? 22.978 78.884 12.806 1.00 13.39 190 TRP A C 1
ATOM 1375 O O . TRP A 1 190 ? 23.596 79.845 12.347 1.00 13.43 190 TRP A O 1
ATOM 1386 N N . ARG A 1 191 ? 23.594 77.842 13.364 1.00 13.18 191 ARG A N 1
ATOM 1387 C CA . ARG A 1 191 ? 25.068 77.801 13.437 1.00 14.14 191 ARG A CA 1
ATOM 1388 C C . ARG A 1 191 ? 25.690 77.867 12.044 1.00 13.67 191 ARG A C 1
ATOM 1389 O O . ARG A 1 191 ? 26.687 78.564 11.833 1.00 13.96 191 ARG A O 1
ATOM 1397 N N . LEU A 1 192 ? 25.079 77.180 11.087 1.00 13.12 192 LEU A N 1
ATOM 1398 C CA . LEU A 1 192 ? 25.575 77.225 9.711 1.00 13.19 192 LEU A CA 1
ATOM 1399 C C . LEU A 1 192 ? 25.460 78.621 9.101 1.00 13.79 192 LEU A C 1
ATOM 1400 O O . LEU A 1 192 ? 26.267 79.006 8.247 1.00 14.34 192 LEU A O 1
ATOM 1405 N N . ALA A 1 193 ? 24.440 79.365 9.525 1.00 14.16 193 ALA A N 1
ATOM 1406 C CA . ALA A 1 193 ? 24.234 80.727 9.045 1.00 14.94 193 ALA A CA 1
ATOM 1407 C C . ALA A 1 193 ? 25.285 81.707 9.553 1.00 16.65 193 ALA A C 1
ATOM 1408 O O . ALA A 1 193 ? 25.393 82.810 9.025 1.00 16.71 193 ALA A O 1
ATOM 1410 N N . LEU A 1 194 ? 26.047 81.307 10.574 1.00 17.70 194 LEU A N 1
ATOM 1411 C CA . LEU A 1 194 ? 27.100 82.158 11.135 1.00 20.05 194 LEU A CA 1
ATOM 1412 C C . LEU A 1 194 ? 28.395 81.995 10.364 1.00 22.47 194 LEU A C 1
ATOM 1413 O O . LEU A 1 194 ? 29.319 82.804 10.511 1.00 23.02 194 LEU A O 1
ATOM 1418 N N . GLU A 1 195 ? 28.476 80.949 9.554 1.00 24.83 195 GLU A N 1
ATOM 1419 C CA . GLU A 1 195 ? 29.726 80.615 8.892 1.00 28.41 195 GLU A CA 1
ATOM 1420 C C . GLU A 1 195 ? 29.823 81.340 7.561 1.00 29.37 195 GLU A C 1
ATOM 1421 O O . GLU A 1 195 ? 29.050 81.081 6.643 1.00 30.07 195 GLU A O 1
ATOM 1427 N N . GLU A 1 196 ? 30.763 82.279 7.488 1.00 31.27 196 GLU A N 1
ATOM 1428 C CA . GLU A 1 196 ? 30.935 83.113 6.307 1.00 33.01 196 GLU A CA 1
ATOM 1429 C C . GLU A 1 196 ? 31.731 82.363 5.252 1.00 33.05 196 GLU A C 1
ATOM 1430 O O . GLU A 1 196 ? 32.792 81.798 5.529 1.00 33.80 196 GLU A O 1
ATOM 1436 N N . GLY A 1 197 ? 31.187 82.334 4.044 1.00 32.98 197 GLY A N 1
ATOM 1437 C CA . GLY A 1 197 ? 31.790 81.582 2.962 1.00 32.37 197 GLY A CA 1
ATOM 1438 C C . GLY A 1 197 ? 31.284 82.029 1.613 1.00 31.70 197 GLY A C 1
ATOM 1439 O O . GLY A 1 197 ? 30.419 82.902 1.510 1.00 31.86 197 GLY A O 1
ATOM 1440 N N . LYS A 1 198 ? 31.855 81.428 0.579 1.00 30.86 198 LYS A N 1
ATOM 1441 C CA . LYS A 1 198 ? 31.448 81.647 -0.790 1.00 29.82 198 LYS A CA 1
ATOM 1442 C C . LYS A 1 198 ? 31.225 80.265 -1.370 1.00 28.41 198 LYS A C 1
ATOM 1443 O O . LYS A 1 198 ? 31.989 79.338 -1.077 1.00 29.24 198 LYS A O 1
ATOM 1449 N N . GLY A 1 199 ? 30.180 80.114 -2.175 1.00 26.07 199 GLY A N 1
ATOM 1450 C CA . GLY A 1 199 ? 29.948 78.865 -2.881 1.00 23.59 199 GLY A CA 1
ATOM 1451 C C . GLY A 1 199 ? 28.962 77.971 -2.163 1.00 21.95 199 GLY A C 1
ATOM 1452 O O . GLY A 1 199 ? 28.189 78.434 -1.326 1.00 22.61 199 GLY A O 1
ATOM 1453 N N . VAL A 1 200 ? 29.027 76.680 -2.468 1.00 19.99 200 VAL A N 1
ATOM 1454 C CA . VAL A 1 200 ? 28.007 75.723 -2.050 1.00 18.64 200 VAL A CA 1
ATOM 1455 C C . VAL A 1 200 ? 28.571 74.750 -1.027 1.00 17.93 200 VAL A C 1
ATOM 1456 O O . VAL A 1 200 ? 29.666 74.229 -1.200 1.00 17.79 200 VAL A O 1
ATOM 1460 N N . ARG A 1 201 ? 27.808 74.491 0.035 1.00 16.84 201 ARG A N 1
ATOM 1461 C CA . ARG A 1 201 ? 28.202 73.500 1.042 1.00 17.02 201 ARG A CA 1
ATOM 1462 C C . ARG A 1 201 ? 27.035 72.564 1.293 1.00 16.19 201 ARG A C 1
ATOM 1463 O O . ARG A 1 201 ? 25.929 73.032 1.545 1.00 15.63 201 ARG A O 1
ATOM 1471 N N . PHE A 1 202 ? 27.288 71.258 1.223 1.00 15.46 202 PHE A N 1
ATOM 1472 C CA . PHE A 1 202 ? 26.321 70.239 1.598 1.00 15.38 202 PHE A CA 1
ATOM 1473 C C . PHE A 1 202 ? 26.699 69.698 2.967 1.00 14.80 202 PHE A C 1
ATOM 1474 O O . PHE A 1 202 ? 27.823 69.199 3.147 1.00 16.72 202 PHE A O 1
ATOM 1482 N N . VAL A 1 203 ? 25.766 69.773 3.919 1.00 13.40 203 VAL A N 1
ATOM 1483 C CA . VAL A 1 203 ? 26.040 69.424 5.309 1.00 12.79 203 VAL A CA 1
ATOM 1484 C C . VAL A 1 203 ? 25.281 68.137 5.620 1.00 12.17 203 VAL A C 1
ATOM 1485 O O . VAL A 1 203 ? 24.039 68.113 5.659 1.00 13.17 203 VAL A O 1
ATOM 1489 N N . GLU A 1 204 ? 26.028 67.059 5.817 1.00 12.53 204 GLU A N 1
ATOM 1490 C CA . GLU A 1 204 ? 25.414 65.751 5.956 1.00 12.72 204 GLU A CA 1
ATOM 1491 C C . GLU A 1 204 ? 24.953 65.484 7.387 1.00 13.47 204 GLU A C 1
ATOM 1492 O O . GLU A 1 204 ? 25.259 66.251 8.300 1.00 13.90 204 GLU A O 1
ATOM 1498 N N . SER A 1 205 ? 24.225 64.388 7.563 1.00 14.15 205 SER A N 1
ATOM 1499 C CA . SER A 1 205 ? 23.571 64.107 8.841 1.00 15.68 205 SER A CA 1
ATOM 1500 C C . SER A 1 205 ? 24.505 64.093 10.056 1.00 15.66 205 SER A C 1
ATOM 1501 O O . SER A 1 205 ? 24.150 64.677 11.089 1.00 15.54 205 SER A O 1
ATOM 1504 N N . ASP A 1 206 ? 25.688 63.470 9.941 1.00 15.42 206 ASP A N 1
ATOM 1505 C CA . ASP A 1 206 ? 26.628 63.450 11.086 1.00 15.98 206 ASP A CA 1
ATOM 1506 C C . ASP A 1 206 ? 27.123 64.851 11.437 1.00 15.78 206 ASP A C 1
ATOM 1507 O O . ASP A 1 206 ? 27.337 65.161 12.618 1.00 15.97 206 ASP A O 1
ATOM 1512 N N . GLU A 1 207 ? 27.317 65.692 10.415 1.00 15.25 207 GLU A N 1
ATOM 1513 C CA . GLU A 1 207 ? 27.759 67.068 10.642 1.00 15.66 207 GLU A CA 1
ATOM 1514 C C . GLU A 1 207 ? 26.651 67.843 11.331 1.00 15.12 207 GLU A C 1
ATOM 1515 O O . GLU A 1 207 ? 26.905 68.590 12.275 1.00 15.53 207 GLU A O 1
ATOM 1521 N N . LEU A 1 208 ? 25.421 67.668 10.852 1.00 14.33 208 LEU A N 1
ATOM 1522 C CA . LEU A 1 208 ? 24.283 68.336 11.474 1.00 14.42 208 LEU A CA 1
ATOM 1523 C C . LEU A 1 208 ? 24.082 67.892 12.917 1.00 15.11 208 LEU A C 1
ATOM 1524 O O . LEU A 1 208 ? 23.695 68.696 13.749 1.00 16.02 208 LEU A O 1
ATOM 1529 N N . ARG A 1 209 ? 24.365 66.626 13.209 1.00 15.63 209 ARG A N 1
ATOM 1530 C CA . ARG A 1 209 ? 24.259 66.113 14.588 1.00 17.42 209 ARG A CA 1
ATOM 1531 C C . ARG A 1 209 ? 25.263 66.827 15.486 1.00 16.79 209 ARG A C 1
ATOM 1532 O O . ARG A 1 209 ? 24.925 67.250 16.608 1.00 16.23 209 ARG A O 1
ATOM 1540 N N . LYS A 1 210 ? 26.497 66.968 15.014 1.00 16.79 210 LYS A N 1
ATOM 1541 C CA . LYS A 1 210 ? 27.542 67.623 15.807 1.00 18.05 210 LYS A CA 1
ATOM 1542 C C . LYS A 1 210 ? 27.186 69.092 16.042 1.00 17.41 210 LYS A C 1
ATOM 1543 O O . LYS A 1 210 ? 27.310 69.608 17.156 1.00 16.78 210 LYS A O 1
ATOM 1549 N N . LEU A 1 211 ? 26.729 69.762 14.987 1.00 17.21 211 LEU A N 1
ATOM 1550 C CA . LEU A 1 211 ? 26.346 71.162 15.098 1.00 17.80 211 LEU A CA 1
ATOM 1551 C C . LEU A 1 211 ? 25.098 71.364 15.948 1.00 17.87 211 LEU A C 1
ATOM 1552 O O . LEU A 1 211 ? 25.001 72.338 16.701 1.00 18.43 211 LEU A O 1
ATOM 1557 N N . GLY A 1 212 ? 24.150 70.443 15.824 1.00 16.87 212 GLY A N 1
ATOM 1558 C CA . GLY A 1 212 ? 22.865 70.565 16.499 1.00 17.69 212 GLY A CA 1
ATOM 1559 C C . GLY A 1 212 ? 22.898 70.140 17.950 1.00 18.85 212 GLY A C 1
ATOM 1560 O O . GLY A 1 212 ? 22.254 70.767 18.795 1.00 18.90 212 GLY A O 1
ATOM 1561 N N . LYS A 1 213 ? 23.626 69.068 18.242 1.00 19.06 213 LYS A N 1
ATOM 1562 C CA . LYS A 1 213 ? 23.659 68.503 19.604 1.00 20.69 213 LYS A CA 1
ATOM 1563 C C . LYS A 1 213 ? 24.877 68.910 20.395 1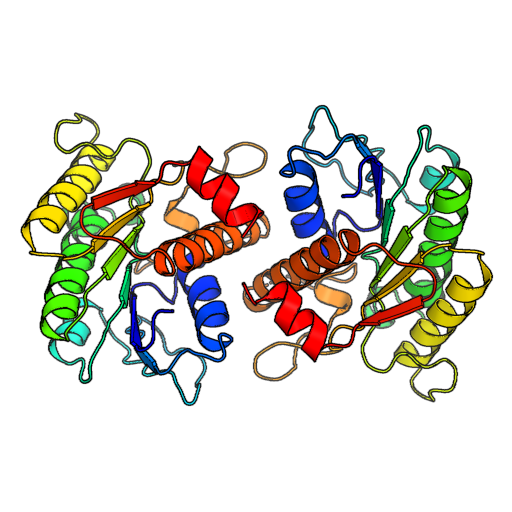.00 21.54 213 LYS A C 1
ATOM 1564 O O . LYS A 1 213 ? 24.844 68.931 21.630 1.00 22.28 213 LYS A O 1
ATOM 1570 N N . GLY A 1 214 ? 25.974 69.186 19.699 1.00 21.98 214 GLY A N 1
ATOM 1571 C CA . GLY A 1 214 ? 27.245 69.437 20.366 1.00 22.78 214 GLY A CA 1
ATOM 1572 C C . GLY A 1 214 ? 27.341 70.836 20.940 1.00 23.33 214 GLY A C 1
ATOM 1573 O O . GLY A 1 214 ? 26.540 71.715 20.614 1.00 23.28 214 GLY A O 1
ATOM 1574 N N . SER A 1 215 ? 28.333 71.048 21.797 1.00 24.19 215 SER A N 1
ATOM 1575 C CA . SER A 1 215 ? 28.581 72.371 22.360 1.00 25.40 215 SER A CA 1
ATOM 1576 C C . SER A 1 215 ? 29.084 73.354 21.303 1.00 25.70 215 SER A C 1
ATOM 1577 O O . SER A 1 215 ? 29.157 74.564 21.558 1.00 26.58 215 SER A O 1
ATOM 1581 N N . THR B 1 4 ? 34.596 68.511 30.899 1.00 26.95 4 THR B N 1
ATOM 1582 C CA . THR B 1 4 ? 33.241 67.911 30.756 1.00 26.31 4 THR B CA 1
ATOM 1583 C C . THR B 1 4 ? 32.933 66.973 31.939 1.00 24.55 4 THR B C 1
ATOM 1584 O O . THR B 1 4 ? 33.842 66.341 32.498 1.00 25.07 4 THR B O 1
ATOM 1588 N N . PRO B 1 5 ? 31.650 66.902 32.346 1.00 22.46 5 PRO B N 1
ATOM 1589 C CA . PRO B 1 5 ? 31.186 65.777 33.149 1.00 20.90 5 PRO B CA 1
ATOM 1590 C C . PRO B 1 5 ? 31.548 64.464 32.461 1.00 19.59 5 PRO B C 1
ATOM 1591 O O . PRO B 1 5 ? 31.582 64.404 31.222 1.00 20.39 5 PRO B O 1
ATOM 1595 N N . LYS B 1 6 ? 31.826 63.429 33.250 1.00 18.42 6 LYS B N 1
ATOM 1596 C CA . LYS B 1 6 ? 32.196 62.126 32.693 1.00 17.54 6 LYS B CA 1
ATOM 1597 C C . LYS B 1 6 ? 31.151 61.089 33.048 1.00 16.78 6 LYS B C 1
ATOM 1598 O O . LYS B 1 6 ? 30.599 60.412 32.180 1.00 17.25 6 LYS B O 1
ATOM 1604 N N . ARG B 1 7 ? 30.883 60.964 34.345 1.00 16.21 7 ARG B N 1
ATOM 1605 C CA . ARG B 1 7 ? 29.903 60.022 34.854 1.00 16.09 7 ARG B CA 1
ATOM 1606 C C . ARG B 1 7 ? 28.790 60.825 35.524 1.00 15.66 7 ARG B C 1
ATOM 1607 O O . ARG B 1 7 ? 29.029 61.550 36.505 1.00 16.47 7 ARG B O 1
ATOM 1615 N N . VAL B 1 8 ? 27.589 60.696 34.971 1.00 14.89 8 VAL B N 1
ATOM 1616 C CA . VAL B 1 8 ? 26.471 61.587 35.283 1.00 14.88 8 VAL B CA 1
ATOM 1617 C C . VAL B 1 8 ? 25.320 60.833 35.920 1.00 14.78 8 VAL B C 1
ATOM 1618 O O . VAL B 1 8 ? 24.940 59.763 35.453 1.00 15.06 8 VAL B O 1
ATOM 1622 N N . LEU B 1 9 ? 24.773 61.389 36.999 1.00 13.71 9 LEU B N 1
ATOM 1623 C CA . LEU B 1 9 ? 23.504 60.917 37.542 1.00 13.56 9 LEU B CA 1
ATOM 1624 C C . LEU B 1 9 ? 22.404 61.871 37.131 1.00 13.91 9 LEU B C 1
ATOM 1625 O O . LEU B 1 9 ? 22.538 63.089 37.336 1.00 14.78 9 LEU B O 1
ATOM 1630 N N . LEU B 1 10 ? 21.328 61.347 36.543 1.00 13.73 10 LEU B N 1
ATOM 1631 C CA . LEU B 1 10 ? 20.238 62.205 36.101 1.00 13.77 10 LEU B CA 1
ATOM 1632 C C . LEU B 1 10 ? 18.974 61.740 36.761 1.00 13.87 10 LEU B C 1
ATOM 1633 O O . LEU B 1 10 ? 18.573 60.586 36.571 1.00 14.49 10 LEU B O 1
ATOM 1638 N N . ALA B 1 11 ? 18.356 62.630 37.537 1.00 13.15 11 ALA B N 1
ATOM 1639 C CA . ALA B 1 11 ? 17.033 62.377 38.094 1.00 12.96 11 ALA B CA 1
ATOM 1640 C C . ALA B 1 11 ? 16.006 63.151 37.299 1.00 13.60 11 ALA B C 1
ATOM 1641 O O . ALA B 1 11 ? 16.151 64.369 37.093 1.00 14.37 11 ALA B O 1
ATOM 1643 N N . GLY B 1 12 ? 14.966 62.458 36.850 1.00 14.12 12 GLY B N 1
ATOM 1644 C CA . GLY B 1 12 ? 13.886 63.079 36.096 1.00 14.20 12 GLY B CA 1
ATOM 1645 C C . GLY B 1 12 ? 13.926 62.851 34.598 1.00 14.63 12 GLY B C 1
ATOM 1646 O O . GLY B 1 12 ? 13.433 63.683 33.838 1.00 13.59 12 GLY B O 1
ATOM 1647 N N . ALA B 1 13 ? 14.515 61.735 34.170 1.00 15.21 13 ALA B N 1
ATOM 1648 C CA . ALA B 1 13 ? 14.622 61.449 32.736 1.00 16.09 13 ALA B CA 1
ATOM 1649 C C . ALA B 1 13 ? 13.277 61.313 32.032 1.00 16.83 13 ALA B C 1
ATOM 1650 O O . ALA B 1 13 ? 13.222 61.446 30.807 1.00 18.57 13 ALA B O 1
ATOM 1652 N N . THR B 1 14 ? 12.213 61.027 32.779 1.00 17.21 14 THR B N 1
ATOM 1653 C CA . THR B 1 14 ? 10.876 60.916 32.172 1.00 17.18 14 THR B CA 1
ATOM 1654 C C . THR B 1 14 ? 10.157 62.253 31.986 1.00 16.39 14 THR B C 1
ATOM 1655 O O . THR B 1 14 ? 9.141 62.313 31.290 1.00 18.05 14 THR B O 1
ATOM 1659 N N . GLY B 1 15 ? 10.666 63.321 32.607 1.00 14.84 15 GLY B N 1
ATOM 1660 C CA . GLY B 1 15 ? 10.127 64.665 32.355 1.00 14.41 15 GLY B CA 1
ATOM 1661 C C . GLY B 1 15 ? 10.742 65.203 31.082 1.00 14.11 15 GLY B C 1
ATOM 1662 O O . GLY B 1 15 ? 11.799 64.724 30.657 1.00 14.95 15 GLY B O 1
ATOM 1663 N N . LEU B 1 16 ? 10.119 66.214 30.482 1.00 14.49 16 LEU B N 1
ATOM 1664 C CA . LEU B 1 16 ? 10.562 66.633 29.144 1.00 14.43 16 LEU B CA 1
ATOM 1665 C C . LEU B 1 16 ? 11.980 67.222 29.158 1.00 14.46 16 LEU B C 1
ATOM 1666 O O . LEU B 1 16 ? 12.782 66.923 28.272 1.00 14.61 16 LEU B O 1
ATOM 1671 N N . THR B 1 17 ? 12.296 68.043 30.156 1.00 13.33 17 THR B N 1
ATOM 1672 C CA . THR B 1 17 ? 13.657 68.599 30.268 1.00 13.00 17 THR B CA 1
ATOM 1673 C C . THR B 1 17 ? 14.673 67.466 30.412 1.00 13.39 17 THR B C 1
ATOM 1674 O O . THR B 1 17 ? 15.700 67.459 29.738 1.00 14.03 17 THR B O 1
ATOM 1678 N N . GLY B 1 18 ? 14.385 66.505 31.297 1.00 13.45 18 GLY B N 1
ATOM 1679 C CA . GLY B 1 18 ? 15.285 65.367 31.493 1.00 14.12 18 GLY B CA 1
ATOM 1680 C C . GLY B 1 18 ? 15.439 64.508 30.250 1.00 14.72 18 GLY B C 1
ATOM 1681 O O . GLY B 1 18 ? 16.519 63.964 30.006 1.00 15.11 18 GLY B O 1
ATOM 1682 N N . GLU B 1 19 ? 14.365 64.394 29.465 1.00 14.85 19 GLU B N 1
ATOM 1683 C CA . GLU B 1 19 ? 14.398 63.650 28.198 1.00 16.25 19 GLU B CA 1
ATOM 1684 C C . GLU B 1 19 ? 15.353 64.292 27.198 1.00 15.27 19 GLU B C 1
ATOM 1685 O O . GLU B 1 19 ? 16.216 63.612 26.620 1.00 16.33 19 GLU B O 1
ATOM 1691 N N . HIS B 1 20 ? 15.221 65.602 27.003 1.00 14.24 20 HIS B N 1
ATOM 1692 C CA . HIS B 1 20 ? 16.135 66.334 26.144 1.00 13.59 20 HIS B CA 1
ATOM 1693 C C . HIS B 1 20 ? 17.562 66.284 26.693 1.00 13.41 20 HIS B C 1
ATOM 1694 O O . HIS B 1 20 ? 18.517 66.097 25.934 1.00 14.00 20 HIS B O 1
ATOM 1701 N N . LEU B 1 21 ? 17.720 66.450 28.011 1.00 13.02 21 LEU B N 1
ATOM 1702 C CA . LEU B 1 21 ? 19.063 66.452 28.583 1.00 13.86 21 LEU B CA 1
ATOM 1703 C C . LEU B 1 21 ? 19.712 65.080 28.409 1.00 14.15 21 LEU B C 1
ATOM 1704 O O . LEU B 1 21 ? 20.898 64.996 28.053 1.00 14.47 21 LEU B O 1
ATOM 1709 N N . LEU B 1 22 ? 18.958 64.005 28.645 1.00 14.21 22 LEU B N 1
ATOM 1710 C CA . LEU B 1 22 ? 19.530 62.661 28.514 1.00 14.76 22 LEU B CA 1
ATOM 1711 C C . LEU B 1 22 ? 19.990 62.401 27.085 1.00 15.67 22 LEU B C 1
ATOM 1712 O O . LEU B 1 22 ? 21.093 61.885 26.874 1.00 15.43 22 LEU B O 1
ATOM 1717 N N . ASP B 1 23 ? 19.149 62.748 26.116 1.00 16.49 23 ASP B N 1
ATOM 1718 C CA . ASP B 1 23 ? 19.471 62.530 24.700 1.00 17.07 23 ASP B CA 1
ATOM 1719 C C . ASP B 1 23 ? 20.731 63.306 24.346 1.00 17.92 23 ASP B C 1
ATOM 1720 O O . ASP B 1 23 ? 21.606 62.811 23.611 1.00 18.62 23 ASP B O 1
ATOM 1725 N N . ARG B 1 24 ? 20.844 64.514 24.883 1.00 18.00 24 ARG B N 1
ATOM 1726 C CA . ARG B 1 24 ? 21.991 65.343 24.591 1.00 18.84 24 ARG B CA 1
ATOM 1727 C C . ARG B 1 24 ? 23.266 64.760 25.213 1.00 19.04 24 ARG B C 1
ATOM 1728 O O . ARG B 1 24 ? 24.265 64.592 24.495 1.00 19.20 24 ARG B O 1
ATOM 1736 N N . ILE B 1 25 ? 23.211 64.443 26.511 1.00 18.82 25 ILE B N 1
ATOM 1737 C CA . ILE B 1 25 ? 24.331 63.850 27.267 1.00 20.31 25 ILE B CA 1
ATOM 1738 C C . ILE B 1 25 ? 24.870 62.625 26.523 1.00 19.35 25 ILE B C 1
ATOM 1739 O O . ILE B 1 25 ? 26.085 62.488 26.342 1.00 18.87 25 ILE B O 1
ATOM 1744 N N . LEU B 1 26 ? 23.968 61.758 26.069 1.00 19.34 26 LEU B N 1
ATOM 1745 C CA . LEU B 1 26 ? 24.364 60.505 25.405 1.00 19.07 26 LEU B CA 1
ATOM 1746 C C . LEU B 1 26 ? 25.012 60.713 24.037 1.00 19.67 26 LEU B C 1
ATOM 1747 O O . LEU B 1 26 ? 25.637 59.789 23.493 1.00 20.30 26 LEU B O 1
ATOM 1752 N N . SER B 1 27 ? 24.869 61.911 23.481 1.00 19.53 27 SER B N 1
ATOM 1753 C CA . SER B 1 27 ? 25.507 62.233 22.213 1.00 19.59 27 SER B CA 1
ATOM 1754 C C . SER B 1 27 ? 26.903 62.857 22.399 1.00 19.00 27 SER B C 1
ATOM 1755 O O . SER B 1 27 ? 27.653 62.995 21.430 1.00 19.55 27 SER B O 1
ATOM 1758 N N . GLU B 1 28 ? 27.237 63.249 23.628 1.00 18.28 28 GLU B N 1
ATOM 1759 C CA . GLU B 1 28 ? 28.527 63.892 23.894 1.00 18.71 28 GLU B CA 1
ATOM 1760 C C . GLU B 1 28 ? 29.648 62.854 23.822 1.00 18.46 28 GLU B C 1
ATOM 1761 O O . GLU B 1 28 ? 29.612 61.859 24.541 1.00 17.99 28 GLU B O 1
ATOM 1767 N N . PRO B 1 29 ? 30.618 63.065 22.914 1.00 18.75 29 PRO B N 1
ATOM 1768 C CA . PRO B 1 29 ? 31.687 62.081 22.758 1.00 18.74 29 PRO B CA 1
ATOM 1769 C C . PRO B 1 29 ? 32.487 61.792 24.025 1.00 18.95 29 PRO B C 1
ATOM 1770 O O . PRO B 1 29 ? 33.048 60.702 24.125 1.00 18.73 29 PRO B O 1
ATOM 1774 N N . THR B 1 30 ? 32.552 62.747 24.954 1.00 18.60 30 THR B N 1
ATOM 1775 C CA . THR B 1 30 ? 33.335 62.589 26.197 1.00 19.07 30 THR B CA 1
ATOM 1776 C C . THR B 1 30 ? 32.584 61.938 27.367 1.00 18.21 30 THR B C 1
ATOM 1777 O O . THR B 1 30 ? 33.176 61.661 28.415 1.00 18.12 30 THR B O 1
ATOM 1781 N N . LEU B 1 31 ? 31.281 61.721 27.208 1.00 17.55 31 LEU B N 1
ATOM 1782 C CA . LEU B 1 31 ? 30.487 61.125 28.279 1.00 17.79 31 LEU B CA 1
ATOM 1783 C C . LEU B 1 31 ? 30.927 59.679 28.495 1.00 17.38 31 LEU B C 1
ATOM 1784 O O . LEU B 1 31 ? 30.933 58.882 27.562 1.00 17.35 31 LEU B O 1
ATOM 1789 N N . ALA B 1 32 ? 31.276 59.342 29.733 1.00 16.62 32 ALA B N 1
ATOM 1790 C CA . ALA B 1 32 ? 31.678 57.977 30.065 1.00 17.25 32 ALA B CA 1
ATOM 1791 C C . ALA B 1 32 ? 30.489 57.107 30.460 1.00 17.25 32 ALA B C 1
ATOM 1792 O O . ALA B 1 32 ? 30.429 55.934 30.094 1.00 17.84 32 ALA B O 1
ATOM 1794 N N . LYS B 1 33 ? 29.561 57.657 31.244 1.00 16.87 33 LYS B N 1
ATOM 1795 C CA . LYS B 1 33 ? 28.428 56.881 31.744 1.00 17.94 33 LYS B CA 1
ATOM 1796 C C . LYS B 1 33 ? 27.335 57.822 32.228 1.00 16.49 33 LYS B C 1
ATOM 1797 O O . LYS B 1 33 ? 27.636 58.897 32.727 1.00 16.00 33 LYS B O 1
ATOM 1803 N N . VAL B 1 34 ? 26.080 57.419 32.060 1.00 16.39 34 VAL B N 1
ATOM 1804 C CA . VAL B 1 34 ? 24.953 58.101 32.706 1.00 16.98 34 VAL B CA 1
ATOM 1805 C C . VAL B 1 34 ? 24.088 57.079 33.445 1.00 17.38 34 VAL B C 1
ATOM 1806 O O . VAL B 1 34 ? 23.752 56.016 32.906 1.00 17.84 34 VAL B O 1
ATOM 1810 N N . ILE B 1 35 ? 23.761 57.408 34.692 1.00 16.81 35 ILE B N 1
ATOM 1811 C CA . ILE B 1 35 ? 22.850 56.613 35.495 1.00 17.92 35 ILE B CA 1
ATOM 1812 C C . ILE B 1 35 ? 21.566 57.409 35.575 1.00 17.78 35 ILE B C 1
ATOM 1813 O O . ILE B 1 35 ? 21.569 58.547 36.046 1.00 17.13 35 ILE B O 1
ATOM 1818 N N . ALA B 1 36 ? 20.480 56.823 35.082 1.00 17.07 36 ALA B N 1
ATOM 1819 C CA . ALA B 1 36 ? 19.188 57.499 35.056 1.00 17.14 36 ALA B CA 1
ATOM 1820 C C . ALA B 1 36 ? 18.129 56.623 35.721 1.00 17.81 36 ALA B C 1
ATOM 1821 O O . ALA B 1 36 ? 17.408 55.883 35.030 1.00 18.38 36 ALA B O 1
ATOM 1823 N N . PRO B 1 37 ? 18.029 56.700 37.062 1.00 17.69 37 PRO B N 1
ATOM 1824 C CA . PRO B 1 37 ? 16.944 55.972 37.713 1.00 18.25 37 PRO B CA 1
ATOM 1825 C C . PRO B 1 37 ? 15.634 56.635 37.316 1.00 18.93 37 PRO B C 1
ATOM 1826 O O . PRO B 1 37 ? 15.522 57.869 37.369 1.00 19.43 37 PRO B O 1
ATOM 1830 N N . ALA B 1 38 ? 14.654 55.838 36.896 1.00 19.81 38 ALA B N 1
ATOM 1831 C CA . ALA B 1 38 ? 13.440 56.399 36.332 1.00 21.01 38 ALA B CA 1
ATOM 1832 C C . ALA B 1 38 ? 12.211 55.581 36.665 1.00 22.64 38 ALA B C 1
ATOM 1833 O O . ALA B 1 38 ? 12.318 54.403 37.001 1.00 22.33 38 ALA B O 1
ATOM 1835 N N . ARG B 1 39 ? 11.048 56.220 36.556 1.00 24.06 39 ARG B N 1
ATOM 1836 C CA . ARG B 1 39 ? 9.772 55.569 36.833 1.00 25.96 39 ARG B CA 1
ATOM 1837 C C . ARG B 1 39 ? 9.316 54.679 35.673 1.00 25.43 39 ARG B C 1
ATOM 1838 O O . ARG B 1 39 ? 8.353 53.924 35.807 1.00 25.91 39 ARG B O 1
ATOM 1846 N N . LYS B 1 40 ? 10.005 54.783 34.538 1.00 24.96 40 LYS B N 1
ATOM 1847 C CA . LYS B 1 40 ? 9.715 53.950 33.367 1.00 24.46 40 LYS B CA 1
ATOM 1848 C C . LYS B 1 40 ? 11.015 53.476 32.752 1.00 23.74 40 LYS B C 1
ATOM 1849 O O . LYS B 1 40 ? 12.062 54.087 32.967 1.00 23.67 40 LYS B O 1
ATOM 1855 N N . ALA B 1 41 ? 10.947 52.399 31.970 1.00 22.78 41 ALA B N 1
ATOM 1856 C CA . ALA B 1 41 ? 12.095 51.933 31.204 1.00 22.65 41 ALA B CA 1
ATOM 1857 C C . ALA B 1 41 ? 12.402 52.890 30.049 1.00 22.67 41 ALA B C 1
ATOM 1858 O O . ALA B 1 41 ? 11.500 53.329 29.329 1.00 22.59 41 ALA B O 1
ATOM 1860 N N . LEU B 1 42 ? 13.682 53.211 29.888 1.00 22.25 42 LEU B N 1
ATOM 1861 C CA . LEU B 1 42 ? 14.140 54.112 28.835 1.00 22.33 42 LEU B CA 1
ATOM 1862 C C . LEU B 1 42 ? 14.771 53.291 27.718 1.00 22.62 42 LEU B C 1
ATOM 1863 O O . LEU B 1 42 ? 15.114 52.131 27.926 1.00 22.25 42 LEU B O 1
ATOM 1868 N N . ALA B 1 43 ? 14.939 53.900 26.547 1.00 23.46 43 ALA B N 1
ATOM 1869 C CA . ALA B 1 43 ? 15.629 53.252 25.437 1.00 23.86 43 ALA B CA 1
ATOM 1870 C C . ALA B 1 43 ? 17.035 52.851 25.873 1.00 24.35 43 ALA B C 1
ATOM 1871 O O . ALA B 1 43 ? 17.690 53.576 26.623 1.00 24.15 43 ALA B O 1
ATOM 1873 N N . GLU B 1 44 ? 17.487 51.691 25.413 1.00 24.62 44 GLU B N 1
ATOM 1874 C CA . GLU B 1 44 ? 18.785 51.168 25.825 1.00 25.57 44 GLU B CA 1
ATOM 1875 C C . GLU B 1 44 ? 19.923 51.909 25.136 1.00 25.19 44 GLU B C 1
ATOM 1876 O O . GLU B 1 44 ? 19.776 52.385 24.002 1.00 26.14 44 GLU B O 1
ATOM 1882 N N . HIS B 1 45 ? 21.052 52.019 25.832 1.00 24.94 45 HIS B N 1
ATOM 1883 C CA . HIS B 1 45 ? 22.248 52.637 25.283 1.00 24.44 45 HIS B CA 1
ATOM 1884 C C . HIS B 1 45 ? 23.456 52.068 26.034 1.00 24.20 45 HIS B C 1
ATOM 1885 O O . HIS B 1 45 ? 23.370 51.843 27.242 1.00 23.94 45 HIS B O 1
ATOM 1892 N N . PRO B 1 46 ? 24.578 51.800 25.322 1.00 24.12 46 PRO B N 1
ATOM 1893 C CA . PRO B 1 46 ? 25.746 51.185 25.970 1.00 23.92 46 PRO B CA 1
ATOM 1894 C C . PRO B 1 46 ? 26.276 51.930 27.201 1.00 23.50 46 PRO B C 1
ATOM 1895 O O . PRO B 1 46 ? 26.812 51.289 28.118 1.00 23.21 46 PRO B O 1
ATOM 1899 N N . ARG B 1 47 ? 26.108 53.253 27.217 1.00 23.73 47 ARG B N 1
ATOM 1900 C CA . 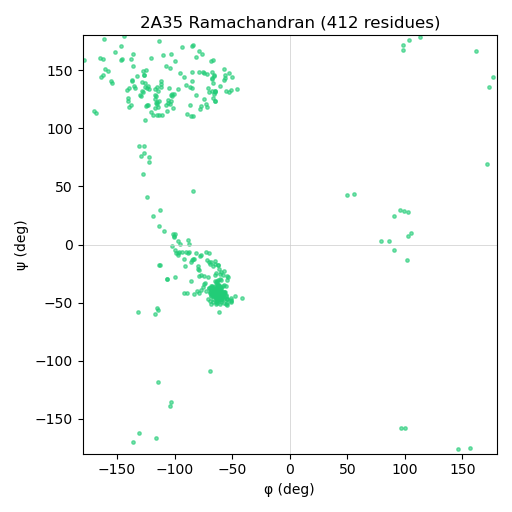ARG B 1 47 ? 26.594 54.106 28.312 1.00 23.96 47 ARG B CA 1
ATOM 1901 C C . ARG B 1 47 ? 25.535 54.407 29.373 1.00 22.62 47 ARG B C 1
ATOM 1902 O O . ARG B 1 47 ? 25.824 55.096 30.344 1.00 22.46 47 ARG B O 1
ATOM 1910 N N . LEU B 1 48 ? 24.331 53.874 29.189 1.00 21.08 48 LEU B N 1
ATOM 1911 C CA . LEU B 1 48 ? 23.195 54.185 30.057 1.00 20.43 48 LEU B CA 1
ATOM 1912 C C . LEU B 1 48 ? 22.873 53.056 31.034 1.00 20.46 48 LEU B C 1
ATOM 1913 O O . LEU B 1 48 ? 22.567 51.929 30.630 1.00 20.54 48 LEU B O 1
ATOM 1918 N N . ASP B 1 49 ? 22.930 53.380 32.324 1.00 20.27 49 ASP B N 1
ATOM 1919 C CA . ASP B 1 49 ? 22.452 52.504 33.390 1.00 20.67 49 ASP B CA 1
ATOM 1920 C C . ASP B 1 49 ? 21.082 53.045 33.818 1.00 20.58 49 ASP B C 1
ATOM 1921 O O . ASP B 1 49 ? 20.975 54.181 34.290 1.00 20.52 49 ASP B O 1
ATOM 1926 N N . ASN B 1 50 ? 20.038 52.244 33.634 1.00 19.73 50 ASN B N 1
ATOM 1927 C CA . ASN B 1 50 ? 18.665 52.694 33.850 1.00 20.24 50 ASN B CA 1
ATOM 1928 C C . ASN B 1 50 ? 17.873 51.784 34.799 1.00 20.55 50 ASN B C 1
ATOM 1929 O O . ASN B 1 50 ? 17.056 50.972 34.343 1.00 20.95 50 ASN B O 1
ATOM 1934 N N . PRO B 1 51 ? 18.100 51.918 36.117 1.00 20.63 51 PRO B N 1
ATOM 1935 C CA . PRO B 1 51 ? 17.253 51.198 37.070 1.00 20.91 51 PRO B CA 1
ATOM 1936 C C . PRO B 1 51 ? 15.856 51.776 37.008 1.00 21.37 51 PRO B C 1
ATOM 1937 O O . PRO B 1 51 ? 15.700 52.986 36.838 1.00 20.74 51 PRO B O 1
ATOM 1941 N N . VAL B 1 52 ? 14.843 50.929 37.152 1.00 21.94 52 VAL B N 1
ATOM 1942 C CA . VAL B 1 52 ? 13.470 51.369 36.993 1.00 22.32 52 VAL B CA 1
ATOM 1943 C C . VAL B 1 52 ? 12.665 51.082 38.263 1.00 22.53 52 VAL B C 1
ATOM 1944 O O . VAL B 1 52 ? 12.759 49.991 38.833 1.00 23.06 52 VAL B O 1
ATOM 1948 N N . GLY B 1 53 ? 11.890 52.070 38.704 1.00 22.04 53 GLY B N 1
ATOM 1949 C CA . GLY B 1 53 ? 11.089 51.964 39.921 1.00 22.05 53 GLY B CA 1
ATOM 1950 C C . GLY B 1 53 ? 10.992 53.306 40.624 1.00 22.00 53 GLY B C 1
ATOM 1951 O O . GLY B 1 53 ? 11.470 54.314 40.090 1.00 22.33 53 GLY B O 1
ATOM 1952 N N . PRO B 1 54 ? 10.349 53.339 41.809 1.00 21.35 54 PRO B N 1
ATOM 1953 C CA . PRO B 1 54 ? 10.238 54.583 42.577 1.00 20.99 54 PRO B CA 1
ATOM 1954 C C . PRO B 1 54 ? 11.616 55.100 42.950 1.00 20.55 54 PRO B C 1
ATOM 1955 O O . PRO B 1 54 ? 12.487 54.330 43.344 1.00 20.14 54 PRO B O 1
ATOM 1959 N N . LEU B 1 55 ? 11.822 56.403 42.794 1.00 19.51 55 LEU B N 1
ATOM 1960 C CA . LEU B 1 55 ? 13.157 56.965 42.922 1.00 19.05 55 LEU B CA 1
ATOM 1961 C C . LEU B 1 55 ? 13.736 56.715 44.306 1.00 19.04 55 LEU B C 1
ATOM 1962 O O . LEU B 1 55 ? 14.919 56.424 44.439 1.00 19.39 55 LEU B O 1
ATOM 1967 N N . ALA B 1 56 ? 12.908 56.838 45.339 1.00 19.68 56 ALA B N 1
ATOM 1968 C CA . ALA B 1 56 ? 13.373 56.622 46.708 1.00 20.39 56 ALA B CA 1
ATOM 1969 C C . ALA B 1 56 ? 13.883 55.195 46.921 1.00 20.44 56 ALA B C 1
ATOM 1970 O O . ALA B 1 56 ? 14.859 54.999 47.639 1.00 21.49 56 ALA B O 1
ATOM 1972 N N . GLU B 1 57 ? 13.218 54.215 46.304 1.00 20.49 57 GLU B N 1
ATOM 1973 C CA . GLU B 1 57 ? 13.643 52.803 46.336 1.00 20.95 57 GLU B CA 1
ATOM 1974 C C . GLU B 1 57 ? 14.973 52.592 45.601 1.00 19.99 57 GLU B C 1
ATOM 1975 O O . GLU B 1 57 ? 15.825 51.804 46.031 1.00 20.15 57 GLU B O 1
ATOM 1981 N N . LEU B 1 58 ? 15.148 53.293 44.486 1.00 18.98 58 LEU B N 1
ATOM 1982 C CA . LEU B 1 58 ? 16.314 53.071 43.628 1.00 18.60 58 LEU B CA 1
ATOM 1983 C C . LEU B 1 58 ? 17.608 53.663 44.168 1.00 18.24 58 LEU B C 1
ATOM 1984 O O . LEU B 1 58 ? 18.682 53.080 43.970 1.00 18.11 58 LEU B O 1
ATOM 1989 N N . LEU B 1 59 ? 17.524 54.827 44.817 1.00 17.78 59 LEU B N 1
ATOM 1990 C CA . LEU B 1 59 ? 18.735 55.581 45.170 1.00 18.13 59 LEU B CA 1
ATOM 1991 C C . LEU B 1 59 ? 19.778 54.787 45.968 1.00 18.77 59 LEU B C 1
ATOM 1992 O O . LEU B 1 59 ? 20.941 54.747 45.563 1.00 18.15 59 LEU B O 1
ATOM 1997 N N . PRO B 1 60 ? 19.375 54.141 47.086 1.00 19.31 60 PRO B N 1
ATOM 1998 C CA . PRO B 1 60 ? 20.378 53.394 47.857 1.00 20.03 60 PRO B CA 1
ATOM 1999 C C . PRO B 1 60 ? 20.978 52.207 47.110 1.00 20.31 60 PRO B C 1
ATOM 2000 O O . PRO B 1 60 ? 22.035 51.709 47.510 1.00 20.90 60 PRO B O 1
ATOM 2004 N N . GLN B 1 61 ? 20.319 51.770 46.042 1.00 20.86 61 GLN B N 1
ATOM 2005 C CA . GLN B 1 61 ? 20.740 50.588 45.300 1.00 21.67 61 GLN B CA 1
ATOM 2006 C C . GLN B 1 61 ? 21.644 50.900 44.115 1.00 20.74 61 GLN B C 1
ATOM 2007 O O . GLN B 1 61 ? 22.164 49.986 43.477 1.00 20.60 61 GLN B O 1
ATOM 2013 N N . LEU B 1 62 ? 21.827 52.182 43.812 1.00 19.94 62 LEU B N 1
ATOM 2014 C CA . LEU B 1 62 ? 22.663 52.575 42.685 1.00 19.73 62 LEU B CA 1
ATOM 2015 C C . LEU B 1 62 ? 24.109 52.178 42.929 1.00 20.19 62 LEU B C 1
ATOM 2016 O O . LEU B 1 62 ? 24.658 52.419 43.997 1.00 20.73 62 LEU B O 1
ATOM 2021 N N . ASP B 1 63 ? 24.727 51.549 41.942 1.00 21.19 63 ASP B N 1
ATOM 2022 C CA . ASP B 1 63 ? 26.151 51.267 42.055 1.00 21.59 63 ASP B CA 1
ATOM 2023 C C . ASP B 1 63 ? 26.908 52.143 41.071 1.00 21.11 63 ASP B C 1
ATOM 2024 O O . ASP B 1 63 ? 26.332 52.726 40.151 1.00 22.23 63 ASP B O 1
ATOM 2029 N N . GLY B 1 64 ? 28.202 52.254 41.293 1.00 19.89 64 GLY B N 1
ATOM 2030 C CA . GLY B 1 64 ? 29.032 53.038 40.410 1.00 18.77 64 GLY B CA 1
ATOM 2031 C C . GLY B 1 64 ? 29.412 54.377 40.995 1.00 17.53 64 GLY B C 1
ATOM 2032 O O . GLY B 1 64 ? 28.974 54.756 42.096 1.00 17.04 64 GLY B O 1
ATOM 2033 N N . SER B 1 65 ? 30.245 55.074 40.229 1.00 16.60 65 SER B N 1
ATOM 2034 C CA . SER B 1 65 ? 30.796 56.383 40.556 1.00 17.14 65 SER B CA 1
ATOM 2035 C C . SER B 1 65 ? 30.073 57.440 39.745 1.00 17.71 65 SER B C 1
ATOM 2036 O O . SER B 1 65 ? 29.618 57.176 38.628 1.00 18.63 65 SER B O 1
ATOM 2039 N N . ILE B 1 66 ? 30.011 58.651 40.299 1.00 17.33 66 ILE B N 1
ATOM 2040 C CA . ILE B 1 66 ? 29.405 59.807 39.645 1.00 17.57 66 ILE B CA 1
ATOM 2041 C C . ILE B 1 66 ? 30.316 61.021 39.883 1.00 16.94 66 ILE B C 1
ATOM 2042 O O . ILE B 1 66 ? 30.867 61.161 40.980 1.00 17.49 66 ILE B O 1
ATOM 2047 N N . ASP B 1 67 ? 30.474 61.897 38.888 1.00 15.86 67 ASP B N 1
ATOM 2048 C CA . ASP B 1 67 ? 31.084 63.200 39.150 1.00 15.84 67 ASP B CA 1
ATOM 2049 C C . ASP B 1 67 ? 30.078 64.346 39.125 1.00 15.52 67 ASP B C 1
ATOM 2050 O O . ASP B 1 67 ? 30.282 65.337 39.808 1.00 14.97 67 ASP B O 1
ATOM 2055 N N . THR B 1 68 ? 29.008 64.211 38.338 1.00 14.57 68 THR B N 1
ATOM 2056 C CA . THR B 1 68 ? 28.078 65.316 38.123 1.00 14.52 68 THR B CA 1
ATOM 2057 C C . THR B 1 68 ? 26.665 64.774 38.232 1.00 14.82 68 THR B C 1
ATOM 2058 O O . THR B 1 68 ? 26.380 63.716 37.688 1.00 15.70 68 THR B O 1
ATOM 2062 N N . ALA B 1 69 ? 25.786 65.504 38.929 1.00 13.32 69 ALA B N 1
ATOM 2063 C CA . ALA B 1 69 ? 24.398 65.092 39.050 1.00 12.54 69 ALA B CA 1
ATOM 2064 C C . ALA B 1 69 ? 23.482 66.215 38.618 1.00 12.87 69 ALA B C 1
ATOM 2065 O O . ALA B 1 69 ? 23.804 67.387 38.835 1.00 11.94 69 ALA B O 1
ATOM 2067 N N . PHE B 1 70 ? 22.356 65.833 38.009 1.00 12.22 70 PHE B N 1
ATOM 2068 C CA . PHE B 1 70 ? 21.305 66.778 37.590 1.00 12.29 70 PHE B CA 1
ATOM 2069 C C . PHE B 1 70 ? 19.985 66.346 38.181 1.00 12.97 70 PHE B C 1
ATOM 2070 O O . PHE B 1 70 ? 19.677 65.143 38.199 1.00 13.87 70 PHE B O 1
ATOM 2078 N N . CYS B 1 71 ? 19.204 67.305 38.657 1.00 13.53 71 CYS B N 1
ATOM 2079 C CA . CYS B 1 71 ? 17.862 66.998 39.143 1.00 13.78 71 CYS B CA 1
ATOM 2080 C C . CYS B 1 71 ? 16.844 67.860 38.419 1.00 13.07 71 CYS B C 1
ATOM 2081 O O . CYS B 1 71 ? 16.875 69.097 38.531 1.00 14.31 71 CYS B O 1
ATOM 2084 N N . CYS B 1 72 ? 15.928 67.186 37.720 1.00 13.07 72 CYS B N 1
ATOM 2085 C CA . CYS B 1 72 ? 14.940 67.827 36.849 1.00 13.79 72 CYS B CA 1
ATOM 2086 C C . CYS B 1 72 ? 13.521 67.426 37.252 1.00 13.96 72 CYS B C 1
ATOM 2087 O O . CYS B 1 72 ? 12.663 67.182 36.417 1.00 15.30 72 CYS B O 1
ATOM 2090 N N . LEU B 1 73 ? 13.289 67.377 38.556 1.00 14.01 73 LEU B N 1
ATOM 2091 C CA . LEU B 1 73 ? 12.003 66.996 39.139 1.00 14.45 73 LEU B CA 1
ATOM 2092 C C . LEU B 1 73 ? 11.176 68.231 39.454 1.00 14.08 73 LEU B C 1
ATOM 2093 O O . LEU B 1 73 ? 11.710 69.294 39.829 1.00 14.96 73 LEU B O 1
ATOM 2098 N N . GLY B 1 74 ? 9.857 68.096 39.342 1.00 13.72 74 GLY B N 1
ATOM 2099 C CA . GLY B 1 74 ? 8.977 69.149 39.820 1.00 14.17 74 GLY B CA 1
ATOM 2100 C C . GLY B 1 74 ? 7.516 68.861 39.543 1.00 14.44 74 GLY B C 1
ATOM 2101 O O . GLY B 1 74 ? 7.170 68.318 38.495 1.00 14.72 74 GLY B O 1
ATOM 2102 N N . THR B 1 75 ? 6.675 69.271 40.481 1.00 14.91 75 THR B N 1
ATOM 2103 C CA . THR B 1 75 ? 5.225 69.164 40.334 1.00 15.51 75 THR B CA 1
ATOM 2104 C C . THR B 1 75 ? 4.571 70.464 40.805 1.00 16.50 75 THR B C 1
ATOM 2105 O O . THR B 1 75 ? 5.259 71.474 41.029 1.00 16.67 75 THR B O 1
ATOM 2109 N N . THR B 1 76 ? 3.245 70.454 40.931 1.00 17.82 76 THR B N 1
ATOM 2110 C CA . THR B 1 76 ? 2.537 71.588 41.511 1.00 18.42 76 THR B CA 1
ATOM 2111 C C . THR B 1 76 ? 1.784 71.098 42.732 1.00 18.35 76 THR B C 1
ATOM 2112 O O . THR B 1 76 ? 1.526 69.897 42.874 1.00 17.55 76 THR B O 1
ATOM 2116 N N . ILE B 1 77 ? 1.423 72.029 43.607 1.00 18.78 77 ILE B N 1
ATOM 2117 C CA . ILE B 1 77 ? 0.633 71.719 44.785 1.00 19.23 77 ILE B CA 1
ATOM 2118 C C . ILE B 1 77 ? -0.651 71.003 44.365 1.00 17.84 77 ILE B C 1
ATOM 2119 O O . ILE B 1 77 ? -1.029 69.986 44.927 1.00 17.80 77 ILE B O 1
ATOM 2124 N N . LYS B 1 78 ? -1.315 71.546 43.358 1.00 16.47 78 LYS B N 1
ATOM 2125 C CA . LYS B 1 78 ? -2.611 71.038 42.954 1.00 15.66 78 LYS B CA 1
ATOM 2126 C C . LYS B 1 78 ? -2.501 69.656 42.332 1.00 15.62 78 LYS B C 1
ATOM 2127 O O . LYS B 1 78 ? -3.350 68.790 42.586 1.00 15.43 78 LYS B O 1
ATOM 2133 N N . GLU B 1 79 ? -1.469 69.451 41.515 1.00 15.59 79 GLU B N 1
ATOM 2134 C CA . GLU B 1 79 ? -1.251 68.155 40.879 1.00 17.19 79 GLU B CA 1
ATOM 2135 C C . GLU B 1 79 ? -0.849 67.090 41.892 1.00 16.82 79 GLU B C 1
ATOM 2136 O O . GLU B 1 79 ? -1.267 65.935 41.784 1.00 17.61 79 GLU B O 1
ATOM 2142 N N . ALA B 1 80 ? -0.042 67.478 42.875 1.00 16.71 80 ALA B N 1
ATOM 2143 C CA . ALA B 1 80 ? 0.404 66.535 43.892 1.00 17.27 80 ALA B CA 1
ATOM 2144 C C . ALA B 1 80 ? -0.769 66.166 44.794 1.00 17.89 80 ALA B C 1
ATOM 2145 O O . ALA B 1 80 ? -0.873 65.017 45.240 1.00 18.27 80 ALA B O 1
ATOM 2147 N N . GLY B 1 81 ? -1.620 67.152 45.066 1.00 18.45 81 GLY B N 1
ATOM 2148 C CA . GLY B 1 81 ? -2.860 66.933 45.829 1.00 19.59 81 GLY B CA 1
ATOM 2149 C C . GLY B 1 81 ? -2.747 67.098 47.333 1.00 20.90 81 GLY B C 1
ATOM 2150 O O . GLY B 1 81 ? -3.748 67.027 48.047 1.00 20.58 81 GLY B O 1
ATOM 2151 N N . SER B 1 82 ? -1.531 67.327 47.824 1.00 21.59 82 SER B N 1
ATOM 2152 C CA . SER B 1 82 ? -1.302 67.520 49.257 1.00 22.73 82 SER B CA 1
ATOM 2153 C C . SER B 1 82 ? 0.047 68.176 49.465 1.00 23.60 82 SER B C 1
ATOM 2154 O O . SER B 1 82 ? 0.911 68.106 48.589 1.00 23.59 82 SER B O 1
ATOM 2157 N N . GLU B 1 83 ? 0.233 68.797 50.624 1.00 24.48 83 GLU B N 1
ATOM 2158 C CA . GLU B 1 83 ? 1.524 69.401 50.935 1.00 25.87 83 GLU B CA 1
ATOM 2159 C C . GLU B 1 83 ? 2.624 68.341 51.024 1.00 25.50 83 GLU B C 1
ATOM 2160 O O . GLU B 1 83 ? 3.721 68.553 50.511 1.00 25.07 83 GLU B O 1
ATOM 2166 N N . GLU B 1 84 ? 2.310 67.185 51.606 1.00 25.35 84 GLU B N 1
ATOM 2167 C CA . GLU B 1 84 ? 3.263 66.068 51.716 1.00 25.79 84 GLU B CA 1
ATOM 2168 C C . GLU B 1 84 ? 3.691 65.504 50.351 1.00 24.11 84 GLU B C 1
ATOM 2169 O O . GLU B 1 84 ? 4.877 65.239 50.133 1.00 23.49 84 GLU B O 1
ATOM 2175 N N . ALA B 1 85 ? 2.735 65.316 49.442 1.00 22.06 85 ALA B N 1
ATOM 2176 C CA . ALA B 1 85 ? 3.054 64.776 48.118 1.00 20.58 85 ALA B CA 1
ATOM 2177 C C . ALA B 1 85 ? 3.871 65.786 47.308 1.00 19.39 85 ALA B C 1
ATOM 2178 O O . ALA B 1 85 ? 4.763 65.389 46.561 1.00 19.51 85 ALA B O 1
ATOM 2180 N N . PHE B 1 86 ? 3.578 67.071 47.484 1.00 18.77 86 PHE B N 1
ATOM 2181 C CA . PHE B 1 86 ? 4.353 68.119 46.822 1.00 17.16 86 PHE B CA 1
ATOM 2182 C C . PHE B 1 86 ? 5.784 68.160 47.357 1.00 16.61 86 PHE B C 1
ATOM 2183 O O . PHE B 1 86 ? 6.751 68.190 46.577 1.00 15.67 86 PHE B O 1
ATOM 2191 N N . ARG B 1 87 ? 5.906 68.177 48.682 1.00 16.49 87 ARG B N 1
ATOM 2192 C CA . ARG B 1 87 ? 7.217 68.173 49.310 1.00 16.16 87 ARG B CA 1
ATOM 2193 C C . ARG B 1 87 ? 8.025 66.945 48.886 1.00 16.08 87 ARG B C 1
ATOM 2194 O O . ARG B 1 87 ? 9.244 67.043 48.735 1.00 16.27 87 ARG B O 1
ATOM 2202 N N . ALA B 1 88 ? 7.375 65.795 48.690 1.00 16.36 88 ALA B N 1
ATOM 2203 C CA . ALA B 1 88 ? 8.109 64.601 48.264 1.00 16.31 88 ALA B CA 1
ATOM 2204 C C . ALA B 1 88 ? 8.872 64.824 46.956 1.00 15.92 88 ALA B C 1
ATOM 2205 O O . ALA B 1 88 ? 10.054 64.492 46.853 1.00 16.28 88 ALA B O 1
ATOM 2207 N N . VAL B 1 89 ? 8.198 65.410 45.973 1.00 16.11 89 VAL B N 1
ATOM 2208 C CA . VAL B 1 89 ? 8.767 65.609 44.642 1.00 15.64 89 VAL B CA 1
ATOM 2209 C C . VAL B 1 89 ? 9.711 66.805 44.607 1.00 15.33 89 VAL B C 1
ATOM 2210 O O . VAL B 1 89 ? 10.773 66.758 43.953 1.00 15.92 89 VAL B O 1
ATOM 2214 N N . ASP B 1 90 ? 9.305 67.883 45.283 1.00 14.75 90 ASP B N 1
ATOM 2215 C CA . ASP B 1 90 ? 9.993 69.168 45.162 1.00 15.23 90 ASP B CA 1
ATOM 2216 C C . ASP B 1 90 ? 10.986 69.475 46.281 1.00 14.78 90 ASP B C 1
ATOM 2217 O O . ASP B 1 90 ? 11.737 70.464 46.192 1.00 15.88 90 ASP B O 1
ATOM 2222 N N . PHE B 1 91 ? 11.013 68.636 47.315 1.00 14.41 91 PHE B N 1
ATOM 2223 C CA . PHE B 1 91 ? 12.002 68.793 48.380 1.00 13.98 91 PHE B CA 1
ATOM 2224 C C . PHE B 1 91 ? 12.705 67.470 48.721 1.00 13.47 91 PHE B C 1
ATOM 2225 O O . PHE B 1 91 ? 13.937 67.374 48.630 1.00 13.41 91 PHE B O 1
ATOM 2233 N N . ASP B 1 92 ? 11.934 66.456 49.105 1.00 13.39 92 ASP B N 1
ATOM 2234 C CA . ASP B 1 92 ? 12.526 65.229 49.634 1.00 13.69 92 ASP B CA 1
ATOM 2235 C C . ASP B 1 92 ? 13.390 64.519 48.608 1.00 13.76 92 ASP B C 1
ATOM 2236 O O . ASP B 1 92 ? 14.531 64.128 48.899 1.00 13.94 92 ASP B O 1
ATOM 2241 N N . LEU B 1 93 ? 12.866 64.352 47.398 1.00 13.22 93 LEU B N 1
ATOM 2242 C CA . LEU B 1 93 ? 13.611 63.604 46.389 1.00 13.06 93 LEU B CA 1
ATOM 2243 C C . LEU B 1 93 ? 14.846 64.354 45.873 1.00 12.82 93 LEU B C 1
ATOM 2244 O O . LEU B 1 93 ? 15.919 63.767 45.810 1.00 12.90 93 LEU B O 1
ATOM 2249 N N . PRO B 1 94 ? 14.723 65.648 45.527 1.00 12.62 94 PRO B N 1
ATOM 2250 C CA . PRO B 1 94 ? 15.969 66.352 45.158 1.00 12.42 94 PRO B CA 1
ATOM 2251 C C . PRO B 1 94 ? 17.035 66.329 46.241 1.00 12.57 94 PRO B C 1
ATOM 2252 O O . PRO B 1 94 ? 18.231 66.235 45.913 1.00 12.36 94 PRO B O 1
ATOM 2256 N N . LEU B 1 95 ? 16.630 66.380 47.511 1.00 12.98 95 LEU B N 1
ATOM 2257 C CA . LEU B 1 95 ? 17.594 66.318 48.606 1.00 13.89 95 LEU B CA 1
ATOM 2258 C C . LEU B 1 95 ? 18.233 64.930 48.668 1.00 13.68 95 LEU B C 1
ATOM 2259 O O . LEU B 1 95 ? 19.461 64.812 48.807 1.00 14.19 95 LEU B O 1
ATOM 2264 N N . ALA B 1 96 ? 17.414 63.892 48.516 1.00 13.46 96 ALA B N 1
ATOM 2265 C CA . ALA B 1 96 ? 17.922 62.500 48.599 1.00 13.39 96 ALA B CA 1
ATOM 2266 C C . ALA B 1 96 ? 18.846 62.185 47.427 1.00 13.97 96 ALA B C 1
ATOM 2267 O O . ALA B 1 96 ? 19.833 61.457 47.568 1.00 15.03 96 ALA B O 1
ATOM 2269 N N . VAL B 1 97 ? 18.534 62.733 46.258 1.00 13.87 97 VAL B N 1
ATOM 2270 C CA . VAL B 1 97 ? 19.388 62.559 45.089 1.00 13.32 97 VAL B CA 1
ATOM 2271 C C . VAL B 1 97 ? 20.755 63.174 45.353 1.00 13.41 97 VAL B C 1
ATOM 2272 O O . VAL B 1 97 ? 21.790 62.566 45.062 1.00 13.36 97 VAL B O 1
ATOM 2276 N N . GLY B 1 98 ? 20.767 64.381 45.917 1.00 13.00 98 GLY B N 1
ATOM 2277 C CA . GLY B 1 98 ? 22.019 65.054 46.234 1.00 13.00 98 GLY B CA 1
ATOM 2278 C C . GLY B 1 98 ? 22.835 64.282 47.253 1.00 13.13 98 GLY B C 1
ATOM 2279 O O . GLY B 1 98 ? 24.043 64.094 47.081 1.00 14.35 98 GLY B O 1
ATOM 2280 N N . LYS B 1 99 ? 22.165 63.816 48.306 1.00 13.68 99 LYS B N 1
ATOM 2281 C CA . LYS B 1 99 ? 22.853 63.085 49.369 1.00 14.24 99 LYS B CA 1
ATOM 2282 C C . LYS B 1 99 ? 23.526 61.848 48.783 1.00 14.45 99 LYS B C 1
ATOM 2283 O O . LYS B 1 99 ? 24.712 61.597 49.040 1.00 14.50 99 LYS B O 1
ATOM 2289 N N . ARG B 1 100 ? 22.778 61.093 47.982 1.00 13.96 100 ARG B N 1
ATOM 2290 C CA . ARG B 1 100 ? 23.291 59.864 47.386 1.00 13.89 100 ARG B CA 1
ATOM 2291 C C . ARG B 1 100 ? 24.413 60.167 46.379 1.00 13.20 100 ARG B C 1
ATOM 2292 O O . ARG B 1 100 ? 25.441 59.469 46.344 1.00 13.43 100 ARG B O 1
ATOM 2300 N N . ALA B 1 101 ? 24.236 61.210 45.570 1.00 13.34 101 ALA B N 1
ATOM 2301 C CA . ALA B 1 101 ? 25.238 61.577 44.568 1.00 13.02 101 ALA B CA 1
ATOM 2302 C C . ALA B 1 101 ? 26.582 61.851 45.231 1.00 13.02 101 ALA B C 1
ATOM 2303 O O . ALA B 1 101 ? 27.615 61.377 44.754 1.00 13.59 101 ALA B O 1
ATOM 2305 N N . LEU B 1 102 ? 26.568 62.575 46.355 1.00 13.40 102 LEU B N 1
ATOM 2306 C CA . LEU B 1 102 ? 27.812 62.819 47.097 1.00 13.79 102 LEU B CA 1
ATOM 2307 C C . LEU B 1 102 ? 28.471 61.525 47.588 1.00 13.56 102 LEU B C 1
ATOM 2308 O O . LEU B 1 102 ? 29.699 61.376 47.529 1.00 14.48 102 LEU B O 1
ATOM 2313 N N . GLU B 1 103 ? 27.660 60.585 48.061 1.00 13.40 103 GLU B N 1
ATOM 2314 C CA . GLU B 1 103 ? 28.189 59.263 48.475 1.00 13.89 103 GLU B CA 1
ATOM 2315 C C . GLU B 1 103 ? 28.877 58.526 47.320 1.00 14.27 103 GLU B C 1
ATOM 2316 O O . GLU B 1 103 ? 29.817 57.749 47.528 1.00 16.11 103 GLU B O 1
ATOM 2322 N N . MET B 1 104 ? 28.403 58.773 46.099 1.00 13.87 104 MET B N 1
ATOM 2323 C CA . MET B 1 104 ? 28.914 58.102 44.907 1.00 13.76 104 MET B CA 1
ATOM 2324 C C . MET B 1 104 ? 30.098 58.854 44.294 1.00 14.25 104 MET B C 1
ATOM 2325 O O . MET B 1 104 ? 30.604 58.476 43.230 1.00 14.20 104 MET B O 1
ATOM 2330 N N . GLY B 1 105 ? 30.526 59.925 44.961 1.00 14.41 105 GLY B N 1
ATOM 2331 C CA . GLY B 1 105 ? 31.732 60.663 44.555 1.00 14.52 105 GLY B CA 1
ATOM 2332 C C . GLY B 1 105 ? 31.498 61.971 43.817 1.00 14.92 105 GLY B C 1
ATOM 2333 O O . GLY B 1 105 ? 32.444 62.589 43.333 1.00 16.20 105 GLY B O 1
ATOM 2334 N N . ALA B 1 106 ? 30.241 62.408 43.728 1.00 14.20 106 ALA B N 1
ATOM 2335 C CA . ALA B 1 106 ? 29.929 63.577 42.908 1.00 14.96 106 ALA B CA 1
ATOM 2336 C C . ALA B 1 106 ? 30.556 64.859 43.448 1.00 14.97 106 ALA B C 1
ATOM 2337 O O . ALA B 1 106 ? 30.640 65.041 44.664 1.00 15.00 106 ALA B O 1
ATOM 2339 N N . ARG B 1 107 ? 30.942 65.755 42.536 1.00 15.33 107 ARG B N 1
ATOM 2340 C CA . ARG B 1 107 ? 31.510 67.058 42.895 1.00 16.85 107 ARG B CA 1
ATOM 2341 C C . ARG B 1 107 ? 30.639 68.259 42.514 1.00 15.32 107 ARG B C 1
ATOM 2342 O O . ARG B 1 107 ? 30.831 69.350 43.046 1.00 15.34 107 ARG B O 1
ATOM 2350 N N . HIS B 1 108 ? 29.680 68.064 41.609 1.00 13.56 108 HIS B N 1
ATOM 2351 C CA . HIS B 1 108 ? 28.836 69.174 41.130 1.00 12.82 108 HIS B CA 1
ATOM 2352 C C . HIS B 1 108 ? 27.408 68.681 40.986 1.00 12.80 108 HIS B C 1
ATOM 2353 O O . HIS B 1 108 ? 27.166 67.680 40.304 1.00 12.91 108 HIS B O 1
ATOM 2360 N N . TYR B 1 109 ? 26.476 69.394 41.621 1.00 12.23 109 TYR B N 1
ATOM 2361 C CA . TYR B 1 109 ? 25.048 69.101 41.525 1.00 11.60 109 TYR B CA 1
ATOM 2362 C C . TYR B 1 109 ? 24.375 70.287 40.895 1.00 11.87 109 TYR B C 1
ATOM 2363 O O . TYR B 1 109 ? 24.590 71.423 41.336 1.00 12.32 109 TYR B O 1
ATOM 2372 N N . LEU B 1 110 ? 23.585 70.018 39.859 1.00 11.44 110 LEU B N 1
ATOM 2373 C CA . LEU B 1 110 ? 22.782 71.045 39.173 1.00 11.41 110 LEU B CA 1
ATOM 2374 C C . LEU B 1 110 ? 21.302 70.726 39.349 1.00 12.10 110 LEU B C 1
ATOM 2375 O O . LEU B 1 110 ? 20.850 69.642 38.969 1.00 12.81 110 LEU B O 1
ATOM 2380 N N . VAL B 1 111 ? 20.561 71.669 39.931 1.00 12.12 111 VAL B N 1
ATOM 2381 C CA . VAL B 1 111 ? 19.180 71.440 40.323 1.00 12.35 111 VAL B CA 1
ATOM 2382 C C . VAL B 1 111 ? 18.260 72.463 39.702 1.00 12.41 111 VAL B C 1
ATOM 2383 O O . VAL B 1 111 ? 18.559 73.656 39.720 1.00 12.78 111 VAL B O 1
ATOM 2387 N N . VAL B 1 112 ? 17.137 71.995 39.168 1.00 11.68 112 VAL B N 1
ATOM 2388 C CA . VAL B 1 112 ? 16.090 72.901 38.721 1.00 12.47 112 VAL B CA 1
ATOM 2389 C C . VAL B 1 112 ? 15.208 73.287 39.899 1.00 13.33 112 VAL B C 1
ATOM 2390 O O . VAL B 1 112 ? 14.472 72.454 40.467 1.00 13.79 112 VAL B O 1
ATOM 2394 N N . SER B 1 113 ? 15.333 74.552 40.281 1.00 13.34 113 SER B N 1
ATOM 2395 C CA . SER B 1 113 ? 14.493 75.164 41.291 1.00 13.74 113 SER B CA 1
ATOM 2396 C C . SER B 1 113 ? 13.485 76.052 40.547 1.00 14.16 113 SER B C 1
ATOM 2397 O O . SER B 1 113 ? 12.954 75.637 39.512 1.00 14.87 113 SER B O 1
ATOM 2400 N N . ALA B 1 114 ? 13.204 77.249 41.055 1.00 13.83 114 ALA B N 1
ATOM 2401 C CA . ALA B 1 114 ? 12.210 78.103 40.414 1.00 14.33 114 ALA B CA 1
ATOM 2402 C C . ALA B 1 114 ? 12.439 79.555 40.794 1.00 14.59 114 ALA B C 1
ATOM 2403 O O . ALA B 1 114 ? 12.930 79.848 41.897 1.00 14.41 114 ALA B O 1
ATOM 2405 N N . LEU B 1 115 ? 12.084 80.453 39.877 1.00 14.52 115 LEU B N 1
ATOM 2406 C CA . LEU B 1 115 ? 12.103 81.887 40.144 1.00 15.17 115 LEU B CA 1
ATOM 2407 C C . LEU B 1 115 ? 11.345 82.164 41.448 1.00 15.61 115 LEU B C 1
ATOM 2408 O O . LEU B 1 115 ? 10.241 81.646 41.661 1.00 16.45 115 LEU B O 1
ATOM 2413 N N . GLY B 1 116 ? 11.950 82.968 42.317 1.00 15.73 116 GLY B N 1
ATOM 2414 C CA . GLY B 1 116 ? 11.277 83.376 43.549 1.00 16.07 116 GLY B CA 1
ATOM 2415 C C . GLY B 1 116 ? 11.417 82.415 44.724 1.00 15.44 116 GLY B C 1
ATOM 2416 O O . GLY B 1 116 ? 10.864 82.663 45.796 1.00 16.31 116 GLY B O 1
ATOM 2417 N N . ALA B 1 117 ? 12.177 81.333 44.554 1.00 14.96 117 ALA B N 1
ATOM 2418 C CA . ALA B 1 117 ? 12.420 80.421 45.661 1.00 14.45 117 ALA B CA 1
ATOM 2419 C C . ALA B 1 117 ? 13.008 81.204 46.845 1.00 14.39 117 ALA B C 1
ATOM 2420 O O . ALA B 1 117 ? 13.950 81.979 46.674 1.00 14.51 117 ALA B O 1
ATOM 2422 N N . ASP B 1 118 ? 12.449 80.987 48.036 1.00 14.36 118 ASP B N 1
ATOM 2423 C CA . ASP B 1 118 ? 12.818 81.771 49.216 1.00 14.85 118 ASP B CA 1
ATOM 2424 C C . ASP B 1 118 ? 12.234 81.081 50.440 1.00 15.08 118 ASP B C 1
ATOM 2425 O O . ASP B 1 118 ? 11.015 81.035 50.599 1.00 15.25 118 ASP B O 1
ATOM 2430 N N . ALA B 1 119 ? 13.103 80.550 51.297 1.00 14.87 119 ALA B N 1
ATOM 2431 C CA . ALA B 1 119 ? 12.652 79.813 52.480 1.00 16.65 119 ALA B CA 1
ATOM 2432 C C . ALA B 1 119 ? 11.837 80.694 53.439 1.00 17.77 119 ALA B C 1
ATOM 2433 O O . ALA B 1 119 ? 11.124 80.181 54.309 1.00 19.11 119 ALA B O 1
ATOM 2435 N N . LYS B 1 120 ? 11.946 82.015 53.294 1.00 18.75 120 LYS B N 1
ATOM 2436 C CA . LYS B 1 120 ? 11.179 82.936 54.143 1.00 20.44 120 LYS B CA 1
ATOM 2437 C C . LYS B 1 120 ? 9.910 83.504 53.482 1.00 21.33 120 LYS B C 1
ATOM 2438 O O . LYS B 1 120 ? 9.273 84.421 54.020 1.00 21.21 120 LYS B O 1
ATOM 2444 N N . SER B 1 121 ? 9.545 82.972 52.317 1.00 22.06 121 SER B N 1
ATOM 2445 C CA . SER B 1 121 ? 8.351 83.416 51.605 1.00 23.21 121 SER B CA 1
ATOM 2446 C C . SER B 1 121 ? 7.090 82.889 52.270 1.00 23.99 121 SER B C 1
ATOM 2447 O O . SER B 1 121 ? 7.093 81.796 52.849 1.00 24.60 121 SER B O 1
ATOM 2450 N N . SER B 1 122 ? 6.020 83.678 52.183 1.00 24.83 122 SER B N 1
ATOM 2451 C CA . SER B 1 122 ? 4.706 83.243 52.648 1.00 25.45 122 SER B CA 1
ATOM 2452 C C . SER B 1 122 ? 4.011 82.335 51.637 1.00 25.26 122 SER B C 1
ATOM 2453 O O . SER B 1 122 ? 3.055 81.632 51.992 1.00 26.50 122 SER B O 1
ATOM 2456 N N . ILE B 1 123 ? 4.469 82.372 50.384 1.00 23.94 123 ILE B N 1
ATOM 2457 C CA . ILE B 1 123 ? 3.924 81.535 49.326 1.00 22.88 123 ILE B CA 1
ATOM 2458 C C . ILE B 1 123 ? 4.515 80.141 49.511 1.00 22.62 123 ILE B C 1
ATOM 2459 O O . ILE B 1 123 ? 5.742 79.965 49.428 1.00 22.53 123 ILE B O 1
ATOM 2464 N N . PHE B 1 124 ? 3.645 79.165 49.788 1.00 21.69 124 PHE B N 1
ATOM 2465 C CA . PHE B 1 124 ? 4.078 77.801 50.107 1.00 21.01 124 PHE B CA 1
ATOM 2466 C C . PHE B 1 124 ? 5.047 77.250 49.066 1.00 20.25 124 PHE B C 1
ATOM 2467 O O . PHE B 1 124 ? 6.102 76.721 49.429 1.00 19.89 124 PHE B O 1
ATOM 2475 N N . TYR B 1 125 ? 4.701 77.378 47.782 1.00 20.00 125 TYR B N 1
ATOM 2476 C CA . TYR B 1 125 ? 5.547 76.886 46.710 1.00 19.83 125 TYR B CA 1
ATOM 2477 C C . TYR B 1 125 ? 6.941 77.493 46.835 1.00 18.87 125 TYR B C 1
ATOM 2478 O O . TYR B 1 125 ? 7.936 76.781 46.835 1.00 17.23 125 TYR B O 1
ATOM 2487 N N . ASN B 1 126 ? 7.004 78.815 46.961 1.00 18.03 126 ASN B N 1
ATOM 2488 C CA . ASN B 1 126 ? 8.291 79.504 47.049 1.00 17.82 126 ASN B CA 1
ATOM 2489 C C . ASN B 1 126 ? 9.080 79.089 48.294 1.00 17.06 126 ASN B C 1
ATOM 2490 O O . ASN B 1 126 ? 10.315 78.945 48.244 1.00 16.58 126 ASN B O 1
ATOM 2495 N N . ARG B 1 127 ? 8.377 78.889 49.401 1.00 16.40 127 ARG B N 1
ATOM 2496 C CA . ARG B 1 127 ? 9.003 78.476 50.645 1.00 16.26 127 ARG B CA 1
ATOM 2497 C C . ARG B 1 127 ? 9.670 77.100 50.545 1.00 15.83 127 ARG B C 1
ATOM 2498 O O . ARG B 1 127 ? 10.831 76.938 50.916 1.00 15.97 127 ARG B O 1
ATOM 2506 N N . VAL B 1 128 ? 8.935 76.106 50.047 1.00 15.48 128 VAL B N 1
ATOM 2507 C CA . VAL B 1 128 ? 9.488 74.762 49.869 1.00 14.79 128 VAL B CA 1
ATOM 2508 C C . VAL B 1 128 ? 10.709 74.790 48.950 1.00 14.80 128 VAL B C 1
ATOM 2509 O O . VAL B 1 128 ? 11.739 74.186 49.256 1.00 14.65 128 VAL B O 1
ATOM 2513 N N . LYS B 1 129 ? 10.608 75.505 47.835 1.00 14.78 129 LYS B N 1
ATOM 2514 C CA . LYS B 1 129 ? 11.735 75.560 46.914 1.00 14.62 129 LYS B CA 1
ATOM 2515 C C . LYS B 1 129 ? 12.967 76.191 47.578 1.00 14.41 129 LYS B C 1
ATOM 2516 O O . LYS B 1 129 ? 14.093 75.714 47.403 1.00 14.10 129 LYS B O 1
ATOM 2522 N N . GLY B 1 130 ? 12.747 77.255 48.350 1.00 14.55 130 GLY B N 1
ATOM 2523 C CA . GLY B 1 130 ? 13.847 77.921 49.055 1.00 13.65 130 GLY B CA 1
ATOM 2524 C C . GLY B 1 130 ? 14.426 77.049 50.154 1.00 14.07 130 GLY B C 1
ATOM 2525 O O . GLY B 1 130 ? 15.646 77.022 50.352 1.00 13.87 130 GLY B O 1
ATOM 2526 N N . GLU B 1 131 ? 13.558 76.331 50.864 1.00 14.02 131 GLU B N 1
ATOM 2527 C CA . GLU B 1 131 ? 14.022 75.364 51.872 1.00 14.09 131 GLU B CA 1
ATOM 2528 C C . GLU B 1 131 ? 14.914 74.281 51.246 1.00 13.58 131 GLU B C 1
ATOM 2529 O O . GLU B 1 131 ? 15.926 73.902 51.827 1.00 13.41 131 GLU B O 1
ATOM 2535 N N . LEU B 1 132 ? 14.541 73.808 50.055 1.00 13.08 132 LEU B N 1
ATOM 2536 C CA . LEU B 1 132 ? 15.387 72.868 49.332 1.00 13.40 132 LEU B CA 1
ATOM 2537 C C . LEU B 1 132 ? 16.746 73.491 49.053 1.00 12.85 132 LEU B C 1
ATOM 2538 O O . LEU B 1 132 ? 17.782 72.881 49.295 1.00 13.06 132 LEU B O 1
ATOM 2543 N N . GLU B 1 133 ? 16.744 74.703 48.510 1.00 12.87 133 GLU B N 1
ATOM 2544 C CA . GLU B 1 133 ? 17.996 75.372 48.181 1.00 13.22 133 GLU B CA 1
ATOM 2545 C C . GLU B 1 133 ? 18.904 75.510 49.407 1.00 13.06 133 GLU B C 1
ATOM 2546 O O . GLU B 1 133 ? 20.110 75.265 49.319 1.00 13.93 133 GLU B O 1
ATOM 2552 N N . GLN B 1 134 ? 18.321 75.863 50.552 1.00 13.41 134 GLN B N 1
ATOM 2553 C CA . GLN B 1 134 ? 19.133 76.035 51.750 1.00 14.79 134 GLN B CA 1
ATOM 2554 C C . GLN B 1 134 ? 19.674 74.685 52.224 1.00 13.76 134 GLN B C 1
ATOM 2555 O O . GLN B 1 134 ? 20.852 74.581 52.586 1.00 14.72 134 GLN B O 1
ATOM 2561 N N . ALA B 1 135 ? 18.831 73.649 52.193 1.00 13.83 135 ALA B N 1
ATOM 2562 C CA . ALA B 1 135 ? 19.257 72.323 52.621 1.00 14.33 135 ALA B CA 1
ATOM 2563 C C . ALA B 1 135 ? 20.363 71.780 51.724 1.00 14.69 135 ALA B C 1
ATOM 2564 O O . ALA B 1 135 ? 21.301 71.145 52.207 1.00 15.20 135 ALA B O 1
ATOM 2566 N N . LEU B 1 136 ? 20.274 72.044 50.422 1.00 13.96 136 LEU B N 1
ATOM 2567 C CA . LEU B 1 136 ? 21.344 71.596 49.521 1.00 14.45 136 LEU B CA 1
ATOM 2568 C C . LEU B 1 136 ? 22.693 72.219 49.866 1.00 14.71 136 LEU B C 1
ATOM 2569 O O . LEU B 1 136 ? 23.742 71.585 49.719 1.00 15.36 136 LEU B O 1
ATOM 2574 N N . GLN B 1 137 ? 22.663 73.474 50.304 1.00 15.33 137 GLN B N 1
ATOM 2575 C CA . GLN B 1 137 ? 23.880 74.170 50.705 1.00 15.64 137 GLN B CA 1
ATOM 2576 C C . GLN B 1 137 ? 24.498 73.641 52.003 1.00 16.33 137 GLN B C 1
ATOM 2577 O O . GLN B 1 137 ? 25.603 74.052 52.369 1.00 17.09 137 GLN B O 1
ATOM 2583 N N . GLU B 1 138 ? 23.795 72.734 52.682 1.00 17.06 138 GLU B N 1
ATOM 2584 C CA . GLU B 1 138 ? 24.335 72.106 53.897 1.00 18.25 138 GLU B CA 1
ATOM 2585 C C . GLU B 1 138 ? 24.925 70.722 53.653 1.00 17.73 138 GLU B C 1
ATOM 2586 O O . GLU B 1 138 ? 25.500 70.128 54.562 1.00 18.80 138 GLU B O 1
ATOM 2592 N N . GLN B 1 139 ? 24.808 70.206 52.429 1.00 17.39 139 GLN B N 1
ATOM 2593 C CA . GLN B 1 139 ? 25.239 68.838 52.153 1.00 16.58 139 GLN B CA 1
ATOM 2594 C C . GLN B 1 139 ? 26.745 68.659 51.979 1.00 16.89 139 GLN B C 1
ATOM 2595 O O . GLN B 1 139 ? 27.244 67.535 52.116 1.00 17.87 139 GLN B O 1
ATOM 2601 N N . GLY B 1 140 ? 27.454 69.740 51.649 1.00 16.71 140 GLY B N 1
ATOM 2602 C CA . GLY B 1 140 ? 28.901 69.684 51.407 1.00 16.80 140 GLY B CA 1
ATOM 2603 C C . GLY B 1 140 ? 29.315 69.624 49.942 1.00 16.84 140 GLY B C 1
ATOM 2604 O O . GLY B 1 140 ? 30.376 69.072 49.617 1.00 17.26 140 GLY B O 1
ATOM 2605 N N . TRP B 1 141 ? 28.498 70.201 49.054 1.00 16.49 141 TRP B N 1
ATOM 2606 C CA . TRP B 1 141 ? 28.848 70.267 47.621 1.00 15.99 141 TRP B CA 1
ATOM 2607 C C . TRP B 1 141 ? 30.085 71.121 47.341 1.00 16.27 141 TRP B C 1
ATOM 2608 O O . TRP B 1 141 ? 30.113 72.294 47.698 1.00 16.50 141 TRP B O 1
ATOM 2619 N N . PRO B 1 142 ? 31.109 70.542 46.680 1.00 16.44 142 PRO B N 1
ATOM 2620 C CA . PRO B 1 142 ? 32.172 71.417 46.185 1.00 16.23 142 PRO B CA 1
ATOM 2621 C C . PRO B 1 142 ? 31.629 72.461 45.209 1.00 15.98 142 PRO B C 1
ATOM 2622 O O . PRO B 1 142 ? 32.051 73.620 45.238 1.00 16.63 142 PRO B O 1
ATOM 2626 N N . GLN B 1 143 ? 30.664 72.057 44.384 1.00 15.02 143 GLN B N 1
ATOM 2627 C CA . GLN B 1 143 ? 30.023 72.973 43.456 1.00 15.15 143 GLN B CA 1
ATOM 2628 C C . GLN B 1 143 ? 28.534 72.665 43.368 1.00 14.17 143 GLN B C 1
ATOM 2629 O O . GLN B 1 143 ? 28.138 71.508 43.226 1.00 14.69 143 GLN B O 1
ATOM 2635 N N . LEU B 1 144 ? 27.725 73.715 43.448 1.00 13.52 144 LEU B N 1
ATOM 2636 C CA . LEU B 1 144 ? 26.276 73.576 43.451 1.00 13.02 144 LEU B CA 1
ATOM 2637 C C . LEU B 1 144 ? 25.698 74.667 42.561 1.00 12.88 144 LEU B C 1
ATOM 2638 O O . LEU B 1 144 ? 25.914 75.854 42.811 1.00 13.85 144 LEU B O 1
ATOM 2643 N N . THR B 1 145 ? 24.977 74.266 41.521 1.00 12.89 145 THR B N 1
ATOM 2644 C CA . THR B 1 145 ? 24.347 75.212 40.614 1.00 12.89 145 THR B CA 1
ATOM 2645 C C . THR B 1 145 ? 22.844 75.038 40.676 1.00 13.19 145 THR B C 1
ATOM 2646 O O . THR B 1 145 ? 22.323 73.928 40.472 1.00 13.52 145 THR B O 1
ATOM 2650 N N . ILE B 1 146 ? 22.147 76.137 40.956 1.00 12.88 146 ILE B N 1
ATOM 2651 C CA . ILE B 1 146 ? 20.706 76.118 41.145 1.00 14.12 146 ILE B CA 1
ATOM 2652 C C . ILE B 1 146 ? 20.057 77.003 40.090 1.00 13.36 146 ILE B C 1
ATOM 2653 O O . ILE B 1 146 ? 20.226 78.220 40.098 1.00 13.59 146 ILE B O 1
ATOM 2658 N N . ALA B 1 147 ? 19.334 76.376 39.172 1.00 13.41 147 ALA B N 1
ATOM 2659 C CA . ALA B 1 147 ? 18.652 77.072 38.093 1.00 13.37 147 ALA B CA 1
ATOM 2660 C C . ALA B 1 147 ? 17.296 77.517 38.584 1.00 13.61 147 ALA B C 1
ATOM 2661 O O . ALA B 1 147 ? 16.590 76.744 39.228 1.00 14.30 147 ALA B O 1
ATOM 2663 N N . ARG B 1 148 ? 16.930 78.761 38.281 1.00 14.23 148 ARG B N 1
ATOM 2664 C CA . ARG B 1 148 ? 15.630 79.284 38.700 1.00 14.53 148 ARG B CA 1
ATOM 2665 C C . ARG B 1 148 ? 14.807 79.764 37.507 1.00 14.78 148 ARG B C 1
ATOM 2666 O O . ARG B 1 148 ? 14.656 80.971 37.283 1.00 14.70 148 ARG B O 1
ATOM 2674 N N . PRO B 1 149 ? 14.251 78.825 36.740 1.00 14.58 149 PRO B N 1
ATOM 2675 C CA . PRO B 1 149 ? 13.459 79.257 35.571 1.00 15.39 149 PRO B CA 1
ATOM 2676 C C . PRO B 1 149 ? 12.177 79.958 35.966 1.00 16.04 149 PRO B C 1
ATOM 2677 O O . PRO B 1 149 ? 11.655 79.769 37.075 1.00 16.35 149 PRO B O 1
ATOM 2681 N N . SER B 1 150 ? 11.668 80.754 35.029 1.00 16.62 150 SER B N 1
ATOM 2682 C CA . SER B 1 150 ? 10.373 81.399 35.181 1.00 17.98 150 SER B CA 1
ATOM 2683 C C . SER B 1 150 ? 9.279 80.363 35.420 1.00 18.48 150 SER B C 1
ATOM 2684 O O . SER B 1 150 ? 9.349 79.225 34.941 1.00 17.84 150 SER B O 1
ATOM 2687 N N . LEU B 1 151 ? 8.239 80.782 36.133 1.00 19.90 151 LEU B N 1
ATOM 2688 C CA . LEU B 1 151 ? 7.158 79.893 36.509 1.00 20.68 151 LEU B CA 1
ATOM 2689 C C . LEU B 1 151 ? 6.204 79.621 35.337 1.00 20.55 151 LEU B C 1
ATOM 2690 O O . LEU B 1 151 ? 5.548 78.578 35.283 1.00 21.26 151 LEU B O 1
ATOM 2695 N N . LEU B 1 152 ? 6.150 80.564 34.401 1.00 20.60 152 LEU B N 1
ATOM 2696 C CA . LEU B 1 152 ? 5.328 80.435 33.207 1.00 21.34 152 LEU B CA 1
ATOM 2697 C C . LEU B 1 152 ? 6.192 80.679 31.991 1.00 21.98 152 LEU B C 1
ATOM 2698 O O . LEU B 1 152 ? 7.144 81.455 32.046 1.00 22.54 152 LEU B O 1
ATOM 2703 N N . PHE B 1 153 ? 5.842 80.030 30.887 1.00 23.24 153 PHE B N 1
ATOM 2704 C CA . PHE B 1 153 ? 6.552 80.223 29.632 1.00 24.53 153 PHE B CA 1
ATOM 2705 C C . PHE B 1 153 ? 5.581 80.095 28.472 1.00 25.73 153 PHE B C 1
ATOM 2706 O O . PHE B 1 153 ? 4.424 79.693 28.659 1.00 25.48 153 PHE B O 1
ATOM 2714 N N . GLY B 1 154 ? 6.067 80.430 27.281 1.00 27.56 154 GLY B N 1
ATOM 2715 C CA . GLY B 1 154 ? 5.277 80.314 26.063 1.00 29.56 154 GLY B CA 1
ATOM 2716 C C . GLY B 1 154 ? 4.967 81.668 25.459 1.00 31.06 154 GLY B C 1
ATOM 2717 O O . GLY B 1 154 ? 5.343 82.704 26.019 1.00 31.01 154 GLY B O 1
ATOM 2718 N N . PRO B 1 155 ? 4.270 81.672 24.309 1.00 32.00 155 PRO B N 1
ATOM 2719 C CA . PRO B 1 155 ? 3.964 82.938 23.637 1.00 32.86 155 PRO B CA 1
ATOM 2720 C C . PRO B 1 155 ? 3.054 83.857 24.465 1.00 33.44 155 PRO B C 1
ATOM 2721 O O . PRO B 1 155 ? 3.186 85.080 24.388 1.00 33.81 155 PRO B O 1
ATOM 2725 N N . ARG B 1 156 ? 2.154 83.279 25.257 1.00 34.17 156 ARG B N 1
ATOM 2726 C CA . ARG B 1 156 ? 1.2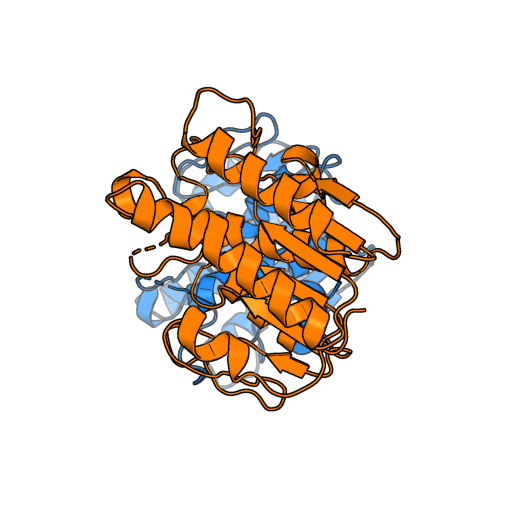93 84.081 26.127 1.00 34.85 156 ARG B CA 1
ATOM 2727 C C . ARG B 1 156 ? 1.570 83.857 27.621 1.00 34.62 156 ARG B C 1
ATOM 2728 O O . ARG B 1 156 ? 0.766 84.241 28.471 1.00 34.76 156 ARG B O 1
ATOM 2736 N N . GLU B 1 157 ? 2.716 83.254 27.941 1.00 34.37 157 GLU B N 1
ATOM 2737 C CA . GLU B 1 157 ? 3.026 82.839 29.316 1.00 34.00 157 GLU B CA 1
ATOM 2738 C C . GLU B 1 157 ? 1.931 81.912 29.854 1.00 33.16 157 GLU B C 1
ATOM 2739 O O . GLU B 1 157 ? 1.504 82.049 30.997 1.00 32.78 157 GLU B O 1
ATOM 2745 N N . GLU B 1 158 ? 1.487 80.966 29.027 1.00 32.72 158 GLU B N 1
ATOM 2746 C CA . GLU B 1 158 ? 0.347 80.107 29.373 1.00 32.26 158 GLU B CA 1
ATOM 2747 C C . GLU B 1 158 ? 0.680 78.723 29.962 1.00 32.04 158 GLU B C 1
ATOM 2748 O O . GLU B 1 158 ? -0.218 78.010 30.424 1.00 31.73 158 GLU B O 1
ATOM 2754 N N . PHE B 1 159 ? 1.960 78.355 29.972 1.00 31.44 159 PHE B N 1
ATOM 2755 C CA . PHE B 1 159 ? 2.367 77.036 30.471 1.00 30.82 159 PHE B CA 1
ATOM 2756 C C . PHE B 1 159 ? 3.151 77.129 31.770 1.00 29.96 159 PHE B C 1
ATOM 2757 O O . PHE B 1 159 ? 3.956 78.042 31.929 1.00 29.81 159 PHE B O 1
ATOM 2765 N N . ARG B 1 160 ? 2.900 76.196 32.693 1.00 28.80 160 ARG B N 1
ATOM 2766 C CA . ARG B 1 160 ? 3.630 76.154 33.956 1.00 27.86 160 ARG B CA 1
ATOM 2767 C C . ARG B 1 160 ? 4.936 75.390 33.785 1.00 25.85 160 ARG B C 1
ATOM 2768 O O . ARG B 1 160 ? 5.000 74.381 33.084 1.00 25.32 160 ARG B O 1
ATOM 2776 N N . LEU B 1 161 ? 5.969 75.901 34.437 1.00 23.56 161 LEU B N 1
ATOM 2777 C CA . LEU B 1 161 ? 7.281 75.264 34.463 1.00 22.09 161 LEU B CA 1
ATOM 2778 C C . LEU B 1 161 ? 7.211 73.754 34.771 1.00 21.16 161 LEU B C 1
ATOM 2779 O O . LEU B 1 161 ? 7.884 72.955 34.136 1.00 20.33 161 LEU B O 1
ATOM 2784 N N . ALA B 1 162 ? 6.400 73.362 35.750 1.00 21.11 162 ALA B N 1
ATOM 2785 C CA . ALA B 1 162 ? 6.295 71.941 36.112 1.00 20.30 162 ALA B CA 1
ATOM 2786 C C . ALA B 1 162 ? 5.963 70.993 34.948 1.00 19.95 162 ALA B C 1
ATOM 2787 O O . ALA B 1 162 ? 6.342 69.830 34.973 1.00 20.10 162 ALA B O 1
ATOM 2789 N N . GLU B 1 163 ? 5.272 71.493 33.926 1.00 18.41 163 GLU B N 1
ATOM 2790 C CA . GLU B 1 163 ? 4.910 70.684 32.765 1.00 18.49 163 GLU B CA 1
ATOM 2791 C C . GLU B 1 163 ? 6.104 70.197 31.920 1.00 17.57 163 GLU B C 1
ATOM 2792 O O . GLU B 1 163 ? 5.949 69.317 31.071 1.00 18.52 163 GLU B O 1
ATOM 2798 N N . ILE B 1 164 ? 7.279 70.785 32.141 1.00 16.87 164 ILE B N 1
ATOM 2799 C CA . ILE B 1 164 ? 8.492 70.271 31.497 1.00 16.21 164 ILE B CA 1
ATOM 2800 C C . ILE B 1 164 ? 9.437 69.591 32.478 1.00 15.82 164 ILE B C 1
ATOM 2801 O O . ILE B 1 164 ? 10.578 69.284 32.133 1.00 14.92 164 ILE B O 1
ATOM 2806 N N . LEU B 1 165 ? 8.960 69.335 33.695 1.00 15.51 165 LEU B N 1
ATOM 2807 C CA . LEU B 1 165 ? 9.765 68.643 34.687 1.00 15.54 165 LEU B CA 1
ATOM 2808 C C . LEU B 1 165 ? 9.140 67.283 34.975 1.00 15.97 165 LEU B C 1
ATOM 2809 O O . LEU B 1 165 ? 8.074 66.961 34.439 1.00 15.75 165 LEU B O 1
ATOM 2814 N N . ALA B 1 166 ? 9.809 66.476 35.786 1.00 14.97 166 ALA B N 1
ATOM 2815 C CA . ALA B 1 166 ? 9.365 65.107 36.049 1.00 15.08 166 ALA B CA 1
ATOM 2816 C C . ALA B 1 166 ? 8.567 65.002 37.339 1.00 15.94 166 ALA B C 1
ATOM 2817 O O . ALA B 1 166 ? 8.997 65.501 38.382 1.00 15.16 166 ALA B O 1
ATOM 2819 N N . ALA B 1 167 ? 7.439 64.298 37.266 1.00 17.41 167 ALA B N 1
ATOM 2820 C CA . ALA B 1 167 ? 6.568 64.068 38.413 1.00 19.66 167 ALA B CA 1
ATOM 2821 C C . ALA B 1 167 ? 5.950 62.682 38.231 1.00 21.76 167 ALA B C 1
ATOM 2822 O O . ALA B 1 167 ? 5.891 62.184 37.106 1.00 21.88 167 ALA B O 1
ATOM 2824 N N . PRO B 1 168 ? 5.478 62.061 39.325 1.00 24.00 168 PRO B N 1
ATOM 2825 C CA . PRO B 1 168 ? 4.921 60.708 39.217 1.00 26.10 168 PRO B CA 1
ATOM 2826 C C . PRO B 1 168 ? 3.453 60.688 38.779 1.00 28.15 168 PRO B C 1
ATOM 2827 O O . PRO B 1 168 ? 2.646 59.956 39.369 1.00 29.64 168 PRO B O 1
ATOM 2831 N N . ILE B 1 169 ? 3.128 61.473 37.752 1.00 30.01 169 ILE B N 1
ATOM 2832 C CA . ILE B 1 169 ? 1.747 61.720 37.304 1.00 31.88 169 ILE B CA 1
ATOM 2833 C C . ILE B 1 169 ? 1.075 60.502 36.670 1.00 32.27 169 ILE B C 1
ATOM 2834 O O . ILE B 1 169 ? 0.036 60.625 36.008 1.00 32.85 169 ILE B O 1
ATOM 2839 N N . PRO B 1 174 ? 2.637 67.234 26.910 1.00 27.33 174 PRO B N 1
ATOM 2840 C CA . PRO B 1 174 ? 3.298 68.466 26.480 1.00 26.66 174 PRO B CA 1
ATOM 2841 C C . PRO B 1 174 ? 3.035 68.754 25.004 1.00 26.04 174 PRO B C 1
ATOM 2842 O O . PRO B 1 174 ? 2.682 67.848 24.248 1.00 26.77 174 PRO B O 1
ATOM 2846 N N . GLY B 1 175 ? 3.189 70.014 24.615 1.00 24.47 175 GLY B N 1
ATOM 2847 C CA . GLY B 1 175 ? 3.052 70.417 23.222 1.00 22.57 175 GLY B CA 1
ATOM 2848 C C . GLY B 1 175 ? 4.344 70.954 22.637 1.00 21.15 175 GLY B C 1
ATOM 2849 O O . GLY B 1 175 ? 5.421 70.808 23.224 1.00 20.67 175 GLY B O 1
ATOM 2850 N N . LYS B 1 176 ? 4.234 71.592 21.474 1.00 19.83 176 LYS B N 1
ATOM 2851 C CA . LYS B 1 176 ? 5.409 72.064 20.739 1.00 18.70 176 LYS B CA 1
ATOM 2852 C C . LYS B 1 176 ? 6.200 73.114 21.519 1.00 17.90 176 LYS B C 1
ATOM 2853 O O . LYS B 1 176 ? 7.432 73.132 21.463 1.00 17.11 176 LYS B O 1
ATOM 2855 N N . TYR B 1 177 ? 5.502 73.970 22.262 1.00 17.92 177 TYR B N 1
ATOM 2856 C CA . TYR B 1 177 ? 6.184 75.013 23.034 1.00 18.09 177 TYR B CA 1
ATOM 2857 C C . TYR B 1 177 ? 6.898 74.446 24.255 1.00 17.76 177 TYR B C 1
ATOM 2858 O O . TYR B 1 177 ? 7.941 74.968 24.671 1.00 17.34 177 TYR B O 1
ATOM 2867 N N . HIS B 1 178 ? 6.324 73.393 24.830 1.00 16.72 178 HIS B N 1
ATOM 2868 C CA . HIS B 1 178 ? 6.981 72.630 25.895 1.00 16.42 178 HIS B CA 1
ATOM 2869 C C . HIS B 1 178 ? 8.324 72.111 25.400 1.00 15.60 178 HIS B C 1
ATOM 2870 O O . HIS B 1 178 ? 9.324 72.173 26.116 1.00 15.73 178 HIS B O 1
ATOM 2877 N N . GLY B 1 179 ? 8.344 71.571 24.182 1.00 14.00 179 GLY B N 1
ATOM 2878 C CA . GLY B 1 179 ? 9.582 71.069 23.595 1.00 13.80 179 GLY B CA 1
ATOM 2879 C C . GLY B 1 179 ? 10.645 72.138 23.408 1.00 13.31 179 GLY B C 1
ATOM 2880 O O . GLY B 1 179 ? 11.828 71.888 23.626 1.00 14.27 179 GLY B O 1
ATOM 2881 N N . ILE B 1 180 ? 10.236 73.327 22.971 1.00 13.48 180 ILE B N 1
ATOM 2882 C CA . ILE B 1 180 ? 11.188 74.435 22.831 1.00 13.15 180 ILE B CA 1
ATOM 2883 C C . ILE B 1 180 ? 11.799 74.760 24.195 1.00 13.24 180 ILE B C 1
ATOM 2884 O O . ILE B 1 180 ? 13.021 74.820 24.338 1.00 14.07 180 ILE B O 1
ATOM 2889 N N . GLU B 1 181 ? 10.947 74.945 25.195 1.00 13.45 181 GLU B N 1
ATOM 2890 C CA . GLU B 1 181 ? 11.415 75.309 26.526 1.00 14.44 181 GLU B CA 1
ATOM 2891 C C . GLU B 1 181 ? 12.287 74.231 27.159 1.00 14.26 181 GLU B C 1
ATOM 2892 O O . GLU B 1 181 ? 13.325 74.548 27.752 1.00 14.90 181 GLU B O 1
ATOM 2898 N N . ALA B 1 182 ? 11.877 72.967 27.037 1.00 14.35 182 ALA B N 1
ATOM 2899 C CA . ALA B 1 182 ? 12.661 71.852 27.592 1.00 14.43 182 ALA B CA 1
ATOM 2900 C C . ALA B 1 182 ? 14.004 71.727 26.907 1.00 14.50 182 ALA B C 1
ATOM 2901 O O . ALA B 1 182 ? 15.026 71.469 27.558 1.00 14.27 182 ALA B O 1
ATOM 2903 N N . CYS B 1 183 ? 14.005 71.896 25.583 1.00 14.27 183 CYS B N 1
ATOM 2904 C CA . CYS B 1 183 ? 15.255 71.844 24.851 1.00 14.57 183 CYS B CA 1
ATOM 2905 C C . CYS B 1 183 ? 16.208 72.908 25.368 1.00 13.81 183 CYS B C 1
ATOM 2906 O O . CYS B 1 183 ? 17.381 72.612 25.635 1.00 14.28 183 CYS B O 1
ATOM 2909 N N . ASP B 1 184 ? 15.704 74.129 25.530 1.00 13.76 184 ASP B N 1
ATOM 2910 C CA . ASP B 1 184 ? 16.544 75.239 25.942 1.00 13.64 184 ASP B CA 1
ATOM 2911 C C . ASP B 1 184 ? 17.052 75.048 27.378 1.00 12.96 184 ASP B C 1
ATOM 2912 O O . ASP B 1 184 ? 18.216 75.308 27.665 1.00 13.18 184 ASP B O 1
ATOM 2917 N N . LEU B 1 185 ? 16.165 74.631 28.284 1.00 12.53 185 LEU B N 1
ATOM 2918 C CA . LEU B 1 185 ? 16.569 74.445 29.680 1.00 13.02 185 LEU B CA 1
ATOM 2919 C C . LEU B 1 185 ? 17.637 73.344 29.769 1.00 12.71 185 LEU B C 1
ATOM 2920 O O . LEU B 1 185 ? 18.633 73.463 30.499 1.00 12.69 185 LEU B O 1
ATOM 2925 N N . ALA B 1 186 ? 17.461 72.290 28.976 1.00 12.31 186 ALA B N 1
ATOM 2926 C CA . ALA B 1 186 ? 18.444 71.204 28.970 1.00 11.47 186 ALA B CA 1
ATOM 2927 C C . ALA B 1 186 ? 19.798 71.701 28.451 1.00 11.90 186 ALA B C 1
ATOM 2928 O O . ALA B 1 186 ? 20.845 71.328 28.994 1.00 12.04 186 ALA B O 1
ATOM 2930 N N . ARG B 1 187 ? 19.783 72.532 27.404 1.00 12.00 187 ARG B N 1
ATOM 2931 C CA . ARG B 1 187 ? 21.034 73.112 26.908 1.00 12.66 187 ARG B CA 1
ATOM 2932 C C . ARG B 1 187 ? 21.710 73.967 27.979 1.00 12.10 187 ARG B C 1
ATOM 2933 O O . ARG B 1 187 ? 22.935 73.911 28.150 1.00 12.49 187 ARG B O 1
ATOM 2941 N N . ALA B 1 188 ? 20.918 74.763 28.692 1.00 12.44 188 ALA B N 1
ATOM 2942 C CA . ALA B 1 188 ? 21.475 75.620 29.734 1.00 12.25 188 ALA B CA 1
ATOM 2943 C C . ALA B 1 188 ? 22.093 74.785 30.852 1.00 12.56 188 ALA B C 1
ATOM 2944 O O . ALA B 1 188 ? 23.182 75.089 31.337 1.00 12.82 188 ALA B O 1
ATOM 2946 N N . LEU B 1 189 ? 21.401 73.718 31.242 1.00 11.97 189 LEU B N 1
ATOM 2947 C CA . LEU B 1 189 ? 21.916 72.860 32.320 1.00 12.16 189 LEU B CA 1
ATOM 2948 C C . LEU B 1 189 ? 23.237 72.209 31.938 1.00 12.02 189 LEU B C 1
ATOM 2949 O O . LEU B 1 189 ? 24.179 72.179 32.737 1.00 12.71 189 LEU B O 1
ATOM 2954 N N . TRP B 1 190 ? 23.324 71.688 30.711 1.00 11.97 190 TRP B N 1
ATOM 2955 C CA . TRP B 1 190 ? 24.598 71.096 30.280 1.00 12.65 190 TRP B CA 1
ATOM 2956 C C . TRP B 1 190 ? 25.722 72.126 30.227 1.00 13.44 190 TRP B C 1
ATOM 2957 O O . TRP B 1 190 ? 26.826 71.858 30.706 1.00 13.79 190 TRP B O 1
ATOM 2968 N N . ARG B 1 191 ? 25.443 73.303 29.667 1.00 12.98 191 ARG B N 1
ATOM 2969 C CA . ARG B 1 191 ? 26.448 74.368 29.597 1.00 13.79 191 ARG B CA 1
ATOM 2970 C C . ARG B 1 191 ? 26.933 74.734 31.001 1.00 13.14 191 ARG B C 1
ATOM 2971 O O . ARG B 1 191 ? 28.130 74.921 31.223 1.00 14.16 191 ARG B O 1
ATOM 2979 N N . LEU B 1 192 ? 26.009 74.824 31.955 1.00 12.90 192 LEU B N 1
ATOM 2980 C CA . LEU B 1 192 ? 26.384 75.142 33.337 1.00 13.32 192 LEU B CA 1
ATOM 2981 C C . LEU B 1 192 ? 27.269 74.069 33.955 1.00 13.85 192 LEU B C 1
ATOM 2982 O O . LEU B 1 192 ? 28.126 74.369 34.780 1.00 13.91 192 LEU B O 1
ATOM 2987 N N . ALA B 1 193 ? 27.052 72.822 33.543 1.00 14.34 193 ALA B N 1
ATOM 2988 C CA . ALA B 1 193 ? 27.856 71.676 33.997 1.00 15.66 193 ALA B CA 1
ATOM 2989 C C . ALA B 1 193 ? 29.298 71.682 33.474 1.00 16.95 193 ALA B C 1
ATOM 2990 O O . ALA B 1 193 ? 30.154 70.976 34.015 1.00 17.40 193 ALA B O 1
ATOM 2992 N N . LEU B 1 194 ? 29.557 72.485 32.436 1.00 18.10 194 LEU B N 1
ATOM 2993 C CA . LEU B 1 194 ? 30.908 72.625 31.875 1.00 20.24 194 LEU B CA 1
ATOM 2994 C C . LEU B 1 194 ? 31.735 73.647 32.641 1.00 22.34 194 LEU B C 1
ATOM 2995 O O . LEU B 1 194 ? 32.953 73.729 32.450 1.00 22.73 194 LEU B O 1
ATOM 3000 N N . GLU B 1 195 ? 31.080 74.429 33.495 1.00 24.55 195 GLU B N 1
ATOM 3001 C CA . GLU B 1 195 ? 31.761 75.479 34.244 1.00 27.56 195 GLU B CA 1
ATOM 3002 C C . GLU B 1 195 ? 32.602 74.879 35.356 1.00 28.40 195 GLU B C 1
ATOM 3003 O O . GLU B 1 195 ? 32.110 74.103 36.176 1.00 29.28 195 GLU B O 1
ATOM 3009 N N . GLU B 1 196 ? 33.883 75.223 35.356 1.00 30.04 196 GLU B N 1
ATOM 3010 C CA . GLU B 1 196 ? 34.753 74.916 36.478 1.00 31.15 196 GLU B CA 1
ATOM 3011 C C . GLU B 1 196 ? 34.443 75.959 37.540 1.00 31.83 196 GLU B C 1
ATOM 3012 O O . GLU B 1 196 ? 34.056 77.092 37.223 1.00 32.82 196 GLU B O 1
ATOM 3014 N N . GLY B 1 197 ? 34.574 75.569 38.798 1.00 32.03 197 GLY B N 1
ATOM 3015 C CA . GLY B 1 197 ? 34.288 76.477 39.897 1.00 31.51 197 GLY B CA 1
ATOM 3016 C C . GLY B 1 197 ? 34.055 75.768 41.211 1.00 30.82 197 GLY B C 1
ATOM 3017 O O . GLY B 1 197 ? 33.889 74.544 41.264 1.00 31.37 197 GLY B O 1
ATOM 3018 N N . LYS B 1 198 ? 34.064 76.551 42.280 1.00 29.90 198 LYS B N 1
ATOM 3019 C CA . LYS B 1 198 ? 33.714 76.060 43.598 1.00 28.58 198 LYS B CA 1
ATOM 3020 C C . LYS B 1 198 ? 32.603 76.949 44.125 1.00 27.54 198 LYS B C 1
ATOM 3021 O O . LYS B 1 198 ? 32.530 78.137 43.784 1.00 28.32 198 LYS B O 1
ATOM 3023 N N . GLY B 1 199 ? 31.741 76.379 44.957 1.00 25.50 199 GLY B N 1
ATOM 3024 C CA . GLY B 1 199 ? 30.725 77.154 45.641 1.00 23.53 199 GLY B CA 1
ATOM 3025 C C . GLY B 1 199 ? 29.358 77.058 44.990 1.00 22.17 199 GLY B C 1
ATOM 3026 O O . GLY B 1 199 ? 29.074 76.120 44.241 1.00 22.30 199 GLY B O 1
ATOM 3027 N N . VAL B 1 200 ? 28.528 78.054 45.272 1.00 20.31 200 VAL B N 1
ATOM 3028 C CA . VAL B 1 200 ? 27.113 78.026 44.937 1.00 19.28 200 VAL B CA 1
ATOM 3029 C C . VAL B 1 200 ? 26.819 79.109 43.902 1.00 18.90 200 VAL B C 1
ATOM 3030 O O . VAL B 1 200 ? 27.254 80.257 44.039 1.00 19.31 200 VAL B O 1
ATOM 3034 N N . ARG B 1 201 ? 26.096 78.736 42.855 1.00 17.71 201 ARG B N 1
ATOM 3035 C CA . ARG B 1 201 ? 25.674 79.678 41.837 1.00 17.58 201 ARG B CA 1
ATOM 3036 C C . ARG B 1 201 ? 24.178 79.542 41.612 1.00 16.92 201 ARG B C 1
ATOM 3037 O O . ARG B 1 201 ? 23.686 78.435 41.374 1.00 16.82 201 ARG B O 1
ATOM 3045 N N . PHE B 1 202 ? 23.468 80.664 41.679 1.00 16.45 202 PHE B N 1
ATOM 3046 C CA . PHE B 1 202 ? 22.063 80.732 41.329 1.00 16.28 202 PHE B CA 1
ATOM 3047 C C . PHE B 1 202 ? 21.989 81.317 39.933 1.00 16.23 202 PHE B C 1
ATOM 3048 O O . PHE B 1 202 ? 22.604 82.360 39.660 1.00 17.88 202 PHE B O 1
ATOM 3056 N N . VAL B 1 203 ? 21.251 80.649 39.052 1.00 14.27 203 VAL B N 1
ATOM 3057 C CA . VAL B 1 203 ? 21.128 81.095 37.662 1.00 14.03 203 VAL B CA 1
ATOM 3058 C C . VAL B 1 203 ? 19.673 81.478 37.394 1.00 13.68 203 VAL B C 1
ATOM 3059 O O . VAL B 1 203 ? 18.762 80.639 37.404 1.00 14.07 203 VAL B O 1
ATOM 3063 N N . GLU B 1 204 ? 19.448 82.771 37.192 1.00 13.79 204 GLU B N 1
ATOM 3064 C CA . GLU B 1 204 ? 18.083 83.275 37.076 1.00 14.46 204 GLU B CA 1
ATOM 3065 C C . GLU B 1 204 ? 17.556 83.140 35.654 1.00 14.96 204 GLU B C 1
ATOM 3066 O O . GLU B 1 204 ? 18.303 82.836 34.730 1.00 14.50 204 GLU B O 1
ATOM 3072 N N . SER B 1 205 ? 16.263 83.389 35.498 1.00 15.41 205 SER B N 1
ATOM 3073 C CA . SER B 1 205 ? 15.565 83.169 34.236 1.00 17.28 205 SER B CA 1
ATOM 3074 C C . SER B 1 205 ? 16.234 83.815 33.011 1.00 17.21 205 SER B C 1
ATOM 3075 O O . SER B 1 205 ? 16.406 83.147 31.982 1.00 16.56 205 SER B O 1
ATOM 3078 N N . ASP B 1 206 ? 16.616 85.091 33.117 1.00 17.73 206 ASP B N 1
ATOM 3079 C CA . ASP B 1 206 ? 17.252 85.788 31.980 1.00 18.50 206 ASP B CA 1
ATOM 3080 C C . ASP B 1 206 ? 18.549 85.101 31.575 1.00 18.46 206 ASP B C 1
ATOM 3081 O O . ASP B 1 206 ? 18.861 84.997 30.386 1.00 18.50 206 ASP B O 1
ATOM 3086 N N . GLU B 1 207 ? 19.318 84.666 32.569 1.00 18.00 207 GLU B N 1
ATOM 3087 C CA . GLU B 1 207 ? 20.601 84.025 32.326 1.00 18.37 207 GLU B CA 1
ATOM 3088 C C . GLU B 1 207 ? 20.370 82.658 31.689 1.00 17.35 207 GLU B C 1
ATOM 3089 O O . GLU B 1 207 ? 21.090 82.262 30.771 1.00 17.01 207 GLU B O 1
ATOM 3095 N N . LEU B 1 208 ? 19.368 81.939 32.183 1.00 16.59 208 LEU B N 1
ATOM 3096 C CA . LEU B 1 208 ? 19.031 80.629 31.618 1.00 16.75 208 LEU B CA 1
ATOM 3097 C C . LEU B 1 208 ? 18.576 80.737 30.170 1.00 17.63 208 LEU B C 1
ATOM 3098 O O . LEU B 1 208 ? 18.896 79.873 29.354 1.00 17.81 208 LEU B O 1
ATOM 3103 N N . ARG B 1 209 ? 17.830 81.788 29.856 1.00 18.29 209 ARG B N 1
ATOM 3104 C CA . ARG B 1 209 ? 17.386 82.029 28.479 1.00 19.78 209 ARG B CA 1
ATOM 3105 C C . ARG B 1 209 ? 18.584 82.238 27.576 1.00 19.15 209 ARG B C 1
ATOM 3106 O O . ARG B 1 209 ? 18.678 81.641 26.487 1.00 18.99 209 ARG B O 1
ATOM 3114 N N . LYS B 1 210 ? 19.500 83.091 28.012 1.00 18.90 210 LYS B N 1
ATOM 3115 C CA . LYS B 1 210 ? 20.704 83.360 27.241 1.00 19.43 210 LYS B CA 1
ATOM 3116 C C . LYS B 1 210 ? 21.553 82.091 27.035 1.00 18.74 210 LYS B C 1
ATOM 3117 O O . LYS B 1 210 ? 22.027 81.814 25.917 1.00 18.20 210 LYS B O 1
ATOM 3123 N N . LEU B 1 211 ? 21.738 81.307 28.097 1.00 17.92 211 LEU B N 1
ATOM 3124 C CA . LEU B 1 211 ? 22.549 80.096 27.982 1.00 17.80 211 LEU B CA 1
ATOM 3125 C C . LEU B 1 211 ? 21.839 79.037 27.157 1.00 17.24 211 LEU B C 1
ATOM 3126 O O . LEU B 1 211 ? 22.479 78.307 26.403 1.00 17.55 211 LEU B O 1
ATOM 3131 N N . GLY B 1 212 ? 20.524 78.953 27.313 1.00 17.01 212 GLY B N 1
ATOM 3132 C CA . GLY B 1 212 ? 19.737 77.922 26.639 1.00 17.60 212 GLY B CA 1
ATOM 3133 C C . GLY B 1 212 ? 19.583 78.178 25.162 1.00 18.35 212 GLY B C 1
ATOM 3134 O O . GLY B 1 212 ? 19.648 77.259 24.355 1.00 17.93 212 GLY B O 1
ATOM 3135 N N . LYS B 1 213 ? 19.374 79.436 24.800 1.00 18.43 213 LYS B N 1
ATOM 3136 C CA . LYS B 1 213 ? 19.239 79.776 23.391 1.00 20.09 213 LYS B CA 1
ATOM 3137 C C . LYS B 1 213 ? 20.580 79.810 22.681 1.00 21.69 213 LYS B C 1
ATOM 3138 O O . LYS B 1 213 ? 20.695 79.358 21.530 1.00 22.29 213 LYS B O 1
ATOM 3144 N N . GLY B 1 214 ? 21.599 80.323 23.360 1.00 22.46 214 GLY B N 1
ATOM 3145 C CA . GLY B 1 214 ? 22.889 80.552 22.710 1.00 24.17 214 GLY B CA 1
ATOM 3146 C C . GLY B 1 214 ? 23.969 79.508 22.880 1.00 25.36 214 GLY B C 1
ATOM 3147 O O . GLY B 1 214 ? 25.007 79.600 22.222 1.00 26.24 214 GLY B O 1
ATOM 3148 N N . SER B 1 215 ? 23.762 78.518 23.754 1.00 26.21 215 SER B N 1
ATOM 3149 C CA . SER B 1 215 ? 24.803 77.505 23.982 1.00 27.31 215 SER B CA 1
ATOM 3150 C C . SER B 1 215 ? 24.348 76.059 23.711 1.00 27.76 215 SER B C 1
ATOM 3151 O O . SER B 1 215 ? 25.173 75.133 23.752 1.00 28.35 215 SER B O 1
#

CATH classification: 3.40.50.720

B-factor: mean 21.59, std 9.65, range [10.44, 118.9]

Foldseek 3Di:
DWAEEEEEQCVFQLNVLLVVVLLVDPRHHAYEYEEQDDDDDDPRYHYHHDDQVVCLVVDDAAGAEYEYQWAADCVQLVHLVSRLCTQAVRVLSNLLSNVVRPYQEYEYEAAPQQDCPDPDSNSNSSVVNVVSSLVNDHQYYEYEHAYQADDPVSPHGPNCRGPYNDDCDPSNLVSQLQSQLRVVVVVDDDGDYHYQYHVNSNCRRVPD/DWAEEEEEFCVFQLNVLLVVVLLPDPRHQAYEYEECDDDDDDPRYHYHHHDLVVCLVVDDAAGAEYEYQWADDCVQLVHLVSRLVGQAVRVLSNLLSNVVRPYQEYEYEAAPQQDCPDPPSNSNSSVVRVVSSQVNDHQYYEYEHAYQFDDPVSPDGSNNRGHDPGDDPRSNLVSQLLSQLRVVVVPDDDGDYHYQYHVRSNCRSVPD

Organism: Pseudomonas aeruginosa (strain ATCC 15692 / DSM 22644 / CIP 104116 / JCM 14847 / LMG 12228 / 1C / PRS 101 / PAO1) (NCBI:txid208964)

Secondary structure (DSSP, 8-state):
---EEEEE-TTSHHHHHHHHHHHH-TT--EEE--BSSPPPP-TTEE--BS-HHHHGGG--S--SEEEE-----HHHHSSHHHHHIIIIIHHHHHHHHHHHTT--EEEEE--TT--TT-SSHHHHHHHHHHHHHTTS--SEEEEEE--SEESTTS-EEGGGGTT-----HHHHHHHHHHHHHHHHHHT---SEEEEEEHHHHHHHHH--/---EEEEE-TTSHHHHHHHHHHHH-TT--EEE--BSSPPPP-TTEE--BS-HHHHGGG--S--SEEEE-B---HHHH-SHHHHHIIIIIHHHHHHHHHHHTT--EEEEE--TT--TT-SSHHHHHHHHHHHHHTTS--SEEEEEE--SEESTTS-EEGGGGSB-----HHHHHHHHHHHHHHHHHHT----EEEEEEHHHHHHHHHH-

Solvent-accessible surface area: 18105 Å² total; per-residue (Å²): 92,4,97,108,0,0,0,0,13,1,54,10,36,0,0,35,9,0,10,49,25,0,20,24,28,122,66,5,45,62,0,1,0,3,8,196,131,79,24,58,178,58,138,63,25,53,32,36,81,16,92,24,55,118,22,8,91,138,10,102,37,52,5,33,6,0,0,1,2,18,0,8,9,66,176,86,32,64,39,87,133,37,0,75,40,38,1,31,71,36,2,45,39,0,0,131,52,0,46,106,14,53,6,132,7,0,1,0,2,0,1,77,35,9,70,28,188,22,114,102,38,20,13,74,2,1,1,56,1,8,106,25,0,69,152,46,59,26,48,20,2,5,0,0,41,14,39,46,73,16,20,74,200,115,84,53,93,4,1,17,5,1,47,5,87,110,156,91,48,78,24,7,15,53,0,6,17,10,2,16,0,1,1,60,3,9,75,78,172,34,162,32,67,92,69,0,65,26,120,63,10,125,164,27,0,25,14,86,92,6,96,98,0,0,0,0,7,1,24,5,19,0,0,58,10,0,16,43,13,0,22,14,16,120,65,5,37,61,0,0,0,3,8,94,114,84,36,64,177,59,137,62,24,49,35,34,72,17,88,25,68,100,10,7,96,123,8,104,37,62,4,19,7,0,0,1,0,14,2,6,15,53,182,103,29,63,52,104,149,36,0,68,35,8,2,32,71,38,2,45,38,0,0,130,48,0,45,108,13,42,5,136,11,0,1,1,3,2,0,78,34,12,70,28,188,23,111,111,40,32,21,74,0,4,2,52,0,6,102,27,0,68,152,47,58,26,68,26,1,3,0,0,40,12,37,68,79,11,26,61,188,102,59,43,102,5,17,84,0,15,5,13,101,144,129,43,48,88,10,6,11,59,0,6,18,10,3,6,0,1,1,84,2,9,58,62,106,51,99,33,69,89,71,0,64,26,120,65,12,123,146,14,0,15,49,27

Sequence (416 aa):
TPKRVLLAGATGLTGEHLLDRILSEPTLAKVIAPARKALAEHPRLDNPVGPLAELLPQLDGSIDTAFCCLGTTIKEAGSEEAFRAVDFDLPLAVGKRALEMGARHYLVVSALGADAKSSIFYNRVKGELEQALQEQGWPQLTIARPSLLFGPREEFRLAEILAAPIAGKYHGIEACDLARALWRLALEEGKGVRFVESDELRKLGKGSTPKRVLLAGATGLTGEHLLDRILSEPTLAKVIAPARKALAEHPRLDNPVGPLAELLPQLDGSIDTAFCCLGTTIKEAGSEEAFRAVDFDLPLAVGKRALEMGARHYLVVSALGADAKSSIFYNRVKGELEQALQEQGWPQLTIARPSLLFGPREEFRLAEILAAPIPGKYHGIEACDLARALWRLALEEGKGVRFVESDELRKLGKGS